Protein AF-A0A914GN93-F1 (afdb_monomer)

Secondary structure (DSSP, 8-state):
-HHHHHHHHHHHHHHHHHHHHHHHTSS-HHHHIIIIIHHHHHHHHHHHHHHHHTT-HHHHHHHHHHHHHHHHHHHHHHHHHHHHHHHHHHH-SEEEEEETTEEEEEEHHHHHTSHHHHHHHHHSEE-TTSEEEE-S-STTHHHHHHHHHHS-----S-HHHHHHHHHHHHHTT-HHHHHHHHHHHHHHH-SEEEEEETTEEEEEEHHHHHHSHHHHHHHHHSEE-TTSPEEE------HHHHHHHHHHS---TT--HHHHHHHHHHHHHTT-HHHHHHT-HHHHHTTSSEEEEEETTEEEEEEHHHHHHSHHHHHHHHHSEE-TTS-EE--S-GGGHHHHHHHHHHS-----S-HHHHHHHHHHHHHHT-HHHHHHH-HHHHHHHH-SEEEEEETTEEEEEEHHHHHHSHHHHHHHHTSEE-TT--EEE-S-STTHHHHHHHHHHS-----S-HHHHHHHHHHHHHTT-HHHHHHHHHHHHHHHHHHHHHHHHH--HHHHHHHHHH-PPEEEEEEE-TT-SS----HHHHHHHHHHHHHHHHHHSTTHHHHHB----------TTT-EEEEEEEB-S--HHHHHHHHHHHHT---THHHHHHHHHS-HHHHHHHTTS-SS-------EEEE-GGGG--

Structure (mmCIF, N/CA/C/O backbone):
data_AF-A0A914GN93-F1
#
_entry.id   AF-A0A914GN93-F1
#
loop_
_atom_site.group_PDB
_atom_site.id
_atom_site.type_symbol
_atom_site.label_atom_id
_atom_site.label_alt_id
_atom_site.label_comp_id
_atom_site.label_asym_id
_atom_site.label_entity_id
_atom_site.label_seq_id
_atom_site.pdbx_PDB_ins_code
_atom_site.Cartn_x
_atom_site.Cartn_y
_atom_site.Cartn_z
_atom_site.occupancy
_atom_site.B_iso_or_equiv
_atom_site.auth_seq_id
_atom_site.auth_comp_id
_atom_site.auth_asym_id
_atom_site.auth_atom_id
_atom_site.pdbx_PDB_model_num
ATOM 1 N N . MET A 1 1 ? -1.431 -13.929 101.458 1.00 34.16 1 MET A N 1
ATOM 2 C CA . MET A 1 1 ? -2.007 -14.983 100.584 1.00 34.16 1 MET A CA 1
ATOM 3 C C . MET A 1 1 ? -2.609 -14.407 99.297 1.00 34.16 1 MET A C 1
ATOM 5 O O . MET A 1 1 ? -2.299 -14.921 98.231 1.00 34.16 1 MET A O 1
ATOM 9 N N . ILE A 1 2 ? -3.352 -13.294 99.366 1.00 33.19 2 ILE A N 1
ATOM 10 C CA . ILE A 1 2 ? -3.997 -12.629 98.211 1.00 33.19 2 ILE A CA 1
ATOM 11 C C . ILE A 1 2 ? -2.990 -12.089 97.167 1.00 33.19 2 ILE A C 1
ATOM 13 O O . ILE A 1 2 ? -3.225 -12.210 95.973 1.00 33.19 2 ILE A O 1
ATOM 17 N N . TRP A 1 3 ? -1.788 -11.661 97.570 1.00 30.83 3 TRP A N 1
ATOM 18 C CA . TRP A 1 3 ? -0.751 -11.186 96.630 1.00 30.83 3 TRP A CA 1
ATOM 19 C C . TRP A 1 3 ? -0.030 -12.302 95.831 1.00 30.83 3 TRP A C 1
ATOM 21 O O . TRP A 1 3 ? 0.598 -12.041 94.810 1.00 30.83 3 TRP A O 1
ATOM 31 N N . LYS A 1 4 ? -0.124 -13.577 96.256 1.00 35.16 4 LYS A N 1
ATOM 32 C CA . LYS A 1 4 ? 0.455 -14.729 95.520 1.00 35.16 4 LYS A CA 1
ATOM 33 C C . LYS A 1 4 ? -0.512 -15.344 94.496 1.00 35.16 4 LYS A C 1
ATOM 35 O O . LYS A 1 4 ? -0.054 -16.058 93.604 1.00 35.16 4 LYS A O 1
ATOM 40 N N . LEU A 1 5 ? -1.814 -15.063 94.600 1.00 38.69 5 LEU A N 1
ATOM 41 C CA . LEU A 1 5 ? -2.821 -15.470 93.610 1.00 38.69 5 LEU A CA 1
ATOM 42 C C . LEU A 1 5 ? -2.742 -14.624 92.329 1.00 38.69 5 LEU A C 1
ATOM 44 O O . LEU A 1 5 ? -3.022 -15.131 91.246 1.00 38.69 5 LEU A O 1
ATOM 48 N N . ASP A 1 6 ? -2.237 -13.396 92.434 1.00 49.78 6 ASP A N 1
ATOM 49 C CA . ASP A 1 6 ? -2.201 -12.412 91.350 1.00 49.78 6 ASP A CA 1
ATOM 50 C C . ASP A 1 6 ? -1.262 -12.817 90.194 1.00 49.78 6 ASP A C 1
ATOM 52 O O . ASP A 1 6 ? -1.652 -12.872 89.032 1.00 49.78 6 ASP A O 1
ATOM 56 N N . LYS A 1 7 ? -0.044 -13.294 90.488 1.00 49.22 7 LYS A N 1
ATOM 57 C CA . LYS A 1 7 ? 0.884 -13.761 89.433 1.00 49.22 7 LYS A CA 1
ATOM 58 C C . LYS A 1 7 ? 0.416 -15.026 88.707 1.00 49.22 7 LYS A C 1
ATOM 60 O O . LYS A 1 7 ? 0.767 -15.212 87.541 1.00 49.22 7 LYS A O 1
ATOM 65 N N . LYS A 1 8 ? -0.335 -15.912 89.375 1.00 47.19 8 LYS A N 1
ATOM 66 C CA . LYS A 1 8 ? -0.899 -17.115 88.738 1.00 47.19 8 LYS A CA 1
ATOM 67 C C . LYS A 1 8 ? -2.142 -16.772 87.921 1.00 47.19 8 LYS A C 1
ATOM 69 O O . LYS A 1 8 ? -2.248 -17.272 86.809 1.00 47.19 8 LYS A O 1
ATOM 74 N N . ALA A 1 9 ? -3.005 -15.883 88.413 1.00 45.75 9 ALA A N 1
ATOM 75 C CA . ALA A 1 9 ? -4.165 -15.387 87.676 1.00 45.75 9 ALA A CA 1
ATOM 76 C C . ALA A 1 9 ? -3.755 -14.577 86.437 1.00 45.75 9 ALA A C 1
ATOM 78 O O . ALA A 1 9 ? -4.304 -14.801 85.367 1.00 45.75 9 ALA A O 1
ATOM 79 N N . VAL A 1 10 ? -2.724 -13.731 86.527 1.00 52.31 10 VAL A N 1
ATOM 80 C CA . VAL A 1 10 ? -2.178 -12.989 85.377 1.00 52.31 10 VAL A CA 1
ATOM 81 C C . VAL A 1 10 ? -1.502 -13.924 84.369 1.00 52.31 10 VAL A C 1
ATOM 83 O O . VAL A 1 10 ? -1.702 -13.773 83.167 1.00 52.31 10 VAL A O 1
ATOM 86 N N . LYS A 1 11 ? -0.746 -14.940 84.819 1.00 58.16 11 LYS A N 1
ATOM 87 C CA . LYS A 1 11 ? -0.189 -15.963 83.912 1.00 58.16 11 LYS A CA 1
ATOM 88 C C . LYS A 1 11 ? -1.273 -16.823 83.265 1.00 58.16 11 LYS A C 1
ATOM 90 O O . LYS A 1 11 ? -1.132 -17.166 82.098 1.00 58.16 11 LYS A O 1
ATOM 95 N N . PHE A 1 12 ? -2.332 -17.157 83.996 1.00 48.50 12 PHE A N 1
ATOM 96 C CA . PHE A 1 12 ? -3.462 -17.924 83.480 1.00 48.50 12 PHE A CA 1
ATOM 97 C C . PHE A 1 12 ? -4.314 -17.090 82.518 1.00 48.50 12 PHE A C 1
ATOM 99 O O . PHE A 1 12 ? -4.663 -17.576 81.454 1.00 48.50 12 PHE A O 1
ATOM 106 N N . GLY A 1 13 ? -4.553 -15.814 82.824 1.00 49.50 13 GLY A N 1
ATOM 107 C CA . GLY A 1 13 ? -5.202 -14.858 81.929 1.00 49.50 13 GLY A CA 1
ATOM 108 C C . GLY A 1 13 ? -4.396 -14.634 80.653 1.00 49.50 13 GLY A C 1
ATOM 109 O O . GLY A 1 13 ? -4.968 -14.662 79.572 1.00 49.50 13 GLY A O 1
ATOM 110 N N . LYS A 1 14 ? -3.064 -14.523 80.755 1.00 51.81 14 LYS A N 1
ATOM 111 C CA . LYS A 1 14 ? -2.166 -14.463 79.594 1.00 51.81 14 LYS A CA 1
ATOM 112 C C . LYS A 1 14 ? -2.167 -15.770 78.796 1.00 51.81 14 LYS A C 1
ATOM 114 O O . LYS A 1 14 ? -2.251 -15.728 77.582 1.00 51.81 14 LYS A O 1
ATOM 119 N N . PHE A 1 15 ? -2.150 -16.927 79.457 1.00 57.12 15 PHE A N 1
ATOM 120 C CA . PHE A 1 15 ? -2.243 -18.233 78.796 1.00 57.12 15 PHE A CA 1
ATOM 121 C C . PHE A 1 15 ? -3.586 -18.429 78.088 1.00 57.12 15 PHE A C 1
ATOM 123 O O . PHE A 1 15 ? -3.610 -18.908 76.958 1.00 57.12 15 PHE A O 1
ATOM 130 N N . ILE A 1 16 ? -4.699 -18.045 78.721 1.00 46.53 16 ILE A N 1
ATOM 131 C CA . ILE A 1 16 ? -6.010 -18.036 78.079 1.00 46.53 16 ILE A CA 1
ATOM 132 C C . ILE A 1 16 ? -5.947 -17.086 76.892 1.00 46.53 16 ILE A C 1
ATOM 134 O O . ILE A 1 16 ? -6.129 -17.563 75.789 1.00 46.53 16 ILE A O 1
ATOM 138 N N . PHE A 1 17 ? -5.578 -15.816 77.065 1.00 49.16 17 PHE A N 1
ATOM 139 C CA . PHE A 1 17 ? -5.497 -14.824 75.987 1.00 49.16 17 PHE A CA 1
ATOM 140 C C . PHE A 1 17 ? -4.606 -15.257 74.805 1.00 49.16 17 PHE A C 1
ATOM 142 O O . PHE A 1 17 ? -5.006 -15.114 73.651 1.00 49.16 17 PHE A O 1
ATOM 149 N N . ASP A 1 18 ? -3.442 -15.856 75.061 1.00 51.88 18 ASP A N 1
ATOM 150 C CA . ASP A 1 18 ? -2.502 -16.308 74.027 1.00 51.88 18 ASP A CA 1
ATOM 151 C C . ASP A 1 18 ? -3.032 -17.538 73.256 1.00 51.88 18 ASP A C 1
ATOM 153 O O . ASP A 1 18 ? -2.808 -17.660 72.051 1.00 51.88 18 ASP A O 1
ATOM 157 N N . ASN A 1 19 ? -3.783 -18.436 73.907 1.00 49.59 19 ASN A N 1
ATOM 158 C CA . ASN A 1 19 ? -4.377 -19.613 73.252 1.00 49.59 19 ASN A CA 1
ATOM 159 C C . ASN A 1 19 ? -5.734 -19.315 72.593 1.00 49.59 19 ASN A C 1
ATOM 161 O O . ASN A 1 19 ? -6.030 -19.807 71.507 1.00 49.59 19 ASN A O 1
ATOM 165 N N . VAL A 1 20 ? -6.532 -18.461 73.226 1.00 46.69 20 VAL A N 1
ATOM 166 C CA . VAL A 1 20 ? -7.809 -17.916 72.750 1.00 46.69 20 VAL A CA 1
ATOM 167 C C . VAL A 1 20 ? -7.559 -17.059 71.511 1.00 46.69 20 VAL A C 1
ATOM 169 O O . VAL A 1 20 ? -8.189 -17.292 70.484 1.00 46.69 20 VAL A O 1
ATOM 172 N N . SER A 1 21 ? -6.570 -16.157 71.528 1.00 45.88 21 SER A N 1
ATOM 173 C CA . SER A 1 21 ? -6.224 -15.358 70.344 1.00 45.88 21 SER A CA 1
ATOM 174 C C . SER A 1 21 ? -5.766 -16.223 69.166 1.00 45.88 21 SER A C 1
ATOM 176 O O . SER A 1 21 ? -6.197 -15.968 68.046 1.00 45.88 21 SER A O 1
ATOM 178 N N . LYS A 1 22 ? -4.994 -17.300 69.396 1.00 48.38 22 LYS A N 1
ATOM 179 C CA . LYS A 1 22 ? -4.626 -18.283 68.354 1.00 48.38 22 LYS A CA 1
ATOM 180 C C . LYS A 1 22 ? -5.836 -18.979 67.725 1.00 48.38 22 LYS A C 1
ATOM 182 O O . LYS A 1 22 ? -5.843 -19.204 66.514 1.00 48.38 22 LYS A O 1
ATOM 187 N N . PHE A 1 23 ? -6.852 -19.293 68.525 1.00 45.62 23 PHE A N 1
ATOM 188 C CA . PHE A 1 23 ? -8.087 -19.924 68.058 1.00 45.62 23 PHE A CA 1
ATOM 189 C C . PHE A 1 23 ? -8.957 -18.957 67.232 1.00 45.62 23 PHE A C 1
ATOM 191 O O . PHE A 1 23 ? -9.608 -19.367 66.274 1.00 45.62 23 PHE A O 1
ATOM 198 N N . PHE A 1 24 ? -8.917 -17.656 67.540 1.00 46.75 24 PHE A N 1
ATOM 199 C CA . PHE A 1 24 ? -9.788 -16.650 66.925 1.00 46.75 24 PHE A CA 1
ATOM 200 C C . PHE A 1 24 ? -9.394 -16.166 65.526 1.00 46.75 24 PHE A C 1
ATOM 202 O O . PHE A 1 24 ? -10.224 -15.556 64.856 1.00 46.75 24 PHE A O 1
ATOM 209 N N . TRP A 1 25 ? -8.186 -16.468 65.047 1.00 48.25 25 TRP A N 1
ATOM 210 C CA . TRP A 1 25 ? -7.736 -16.029 63.717 1.00 48.25 25 TRP A CA 1
ATOM 211 C C . TRP A 1 25 ? -8.401 -16.752 62.531 1.00 48.25 25 TRP A C 1
ATOM 213 O O . TRP A 1 25 ? -8.377 -16.213 61.430 1.00 48.25 25 TRP A O 1
ATOM 223 N N . ASP A 1 26 ? -9.014 -17.924 62.738 1.00 42.44 26 ASP A N 1
ATOM 224 C CA . ASP A 1 26 ? -9.658 -18.710 61.661 1.00 42.44 26 ASP A CA 1
ATOM 225 C C . ASP A 1 26 ? -11.188 -18.624 61.647 1.00 42.44 26 ASP A C 1
ATOM 227 O O . ASP A 1 26 ? -11.839 -19.101 60.716 1.00 42.44 26 ASP A O 1
ATOM 231 N N . VAL A 1 27 ? -11.788 -18.048 62.685 1.00 49.44 27 VAL A N 1
ATOM 232 C CA . VAL A 1 27 ? -13.239 -18.049 62.848 1.00 49.44 27 VAL A CA 1
ATOM 233 C C . VAL A 1 27 ? -13.797 -16.737 62.283 1.00 49.44 27 VAL A C 1
ATOM 235 O O . VAL A 1 27 ? -13.307 -15.666 62.653 1.00 49.44 27 VAL A O 1
ATOM 238 N N . PRO A 1 28 ? -14.822 -16.762 61.404 1.00 51.69 28 PRO A N 1
ATOM 239 C CA . PRO A 1 28 ? -15.423 -15.544 60.864 1.00 51.69 28 PRO A CA 1
ATOM 240 C C . PRO A 1 28 ? -15.784 -14.574 61.994 1.00 51.69 28 PRO A C 1
ATOM 242 O O . PRO A 1 28 ? -16.415 -14.985 62.968 1.00 51.69 28 PRO A O 1
ATOM 245 N N . ARG A 1 29 ? -15.410 -13.290 61.870 1.00 55.53 29 ARG A N 1
ATOM 246 C CA . ARG A 1 29 ? -15.583 -12.262 62.925 1.00 55.53 29 ARG A CA 1
ATOM 247 C C . ARG A 1 29 ? -16.992 -12.268 63.539 1.00 55.53 29 ARG A C 1
ATOM 249 O O . ARG A 1 29 ? -17.137 -12.158 64.751 1.00 55.53 29 ARG A O 1
ATOM 256 N N . ASN A 1 30 ? -18.021 -12.479 62.717 1.00 48.28 30 ASN A N 1
ATOM 257 C CA . ASN A 1 30 ? -19.414 -12.551 63.165 1.00 48.28 30 ASN A CA 1
ATOM 258 C C . ASN A 1 30 ? -19.703 -13.791 64.023 1.00 48.28 30 ASN A C 1
ATOM 260 O O . ASN A 1 30 ? -20.471 -13.704 64.970 1.00 48.28 30 ASN A O 1
ATOM 264 N N . LEU A 1 31 ? -19.059 -14.924 63.739 1.00 51.09 31 LEU A N 1
ATOM 265 C CA . LEU A 1 31 ? -19.234 -16.177 64.470 1.00 51.09 31 LEU A CA 1
ATOM 266 C C . LEU A 1 31 ? -18.521 -16.138 65.831 1.00 51.09 31 LEU A C 1
ATOM 268 O O . LEU A 1 31 ? -19.049 -16.634 66.816 1.00 51.09 31 LEU A O 1
ATOM 272 N N . VAL A 1 32 ? -17.365 -15.473 65.916 1.00 61.03 32 VAL A N 1
ATOM 273 C CA . VAL A 1 32 ? -16.672 -15.192 67.188 1.00 61.03 32 VAL A CA 1
ATOM 274 C C . VAL A 1 32 ? -17.541 -14.351 68.120 1.00 61.03 32 VAL A C 1
ATOM 276 O O . VAL A 1 32 ? -17.731 -14.695 69.289 1.00 61.03 32 VAL A O 1
ATOM 279 N N . LEU A 1 33 ? -18.103 -13.266 67.584 1.00 56.25 33 LEU A N 1
ATOM 280 C CA . LEU A 1 33 ? -19.002 -12.385 68.324 1.00 56.25 33 LEU A CA 1
ATOM 281 C C . LEU A 1 33 ? -20.285 -13.123 68.736 1.00 56.25 33 LEU A C 1
ATOM 283 O O . LEU A 1 33 ? -20.756 -12.960 69.858 1.00 56.25 33 LEU A O 1
ATOM 287 N N . PHE A 1 34 ? -20.823 -13.976 67.865 1.00 54.38 34 PHE A N 1
ATOM 288 C CA . PHE A 1 34 ? -22.053 -14.715 68.138 1.00 54.38 34 PHE A CA 1
ATOM 289 C C . PHE A 1 34 ? -21.867 -15.882 69.125 1.00 54.38 34 PHE A C 1
ATOM 291 O O . PHE A 1 34 ? -22.750 -16.145 69.931 1.00 54.38 34 PHE A O 1
ATOM 298 N N . ILE A 1 35 ? -20.725 -16.578 69.101 1.00 61.62 35 ILE A N 1
ATOM 299 C CA . ILE A 1 35 ? -20.489 -17.757 69.953 1.00 61.62 35 ILE A CA 1
ATOM 300 C C . ILE A 1 35 ? -19.960 -17.374 71.334 1.00 61.62 35 ILE A C 1
ATOM 302 O O . ILE A 1 35 ? -20.310 -18.024 72.311 1.00 61.62 35 ILE A O 1
ATOM 306 N N . PHE A 1 36 ? -19.118 -16.347 71.448 1.00 64.38 36 PHE A N 1
ATOM 307 C CA . PHE A 1 36 ? -18.458 -16.046 72.725 1.00 64.38 36 PHE A CA 1
ATOM 308 C C . PHE A 1 36 ? -18.986 -14.784 73.391 1.00 64.38 36 PHE A C 1
ATOM 310 O O . PHE A 1 36 ? -19.123 -14.746 74.611 1.00 64.38 36 PHE A O 1
ATOM 317 N N . VAL A 1 37 ? -19.313 -13.754 72.609 1.00 65.00 37 VAL A N 1
ATOM 318 C CA . VAL A 1 37 ? -19.752 -12.473 73.172 1.00 65.00 37 VAL A CA 1
ATOM 319 C C . VAL A 1 37 ? -21.252 -12.478 73.436 1.00 65.00 37 VAL A C 1
ATOM 321 O O . VAL A 1 37 ? -21.679 -12.044 74.501 1.00 65.00 37 VAL A O 1
ATOM 324 N N . TRP A 1 38 ? -22.049 -13.014 72.514 1.00 65.50 38 TRP A N 1
ATOM 325 C CA . TRP A 1 38 ? -23.507 -13.071 72.644 1.00 65.50 38 TRP A CA 1
ATOM 326 C C . TRP A 1 38 ? -23.994 -13.870 73.859 1.00 65.50 38 TRP A C 1
ATOM 328 O O . TRP A 1 38 ? -24.881 -13.369 74.543 1.00 65.50 38 TRP A O 1
ATOM 338 N N . PRO A 1 39 ? -23.415 -15.032 74.220 1.00 74.69 39 PRO A N 1
ATOM 339 C CA . PRO A 1 39 ? -23.804 -15.727 75.445 1.00 74.69 39 PRO A CA 1
ATOM 340 C C . PRO A 1 39 ? -23.441 -14.952 76.708 1.00 74.69 39 PRO A C 1
ATOM 342 O O . PRO A 1 39 ? -24.226 -14.942 77.645 1.00 74.69 39 PRO A O 1
ATOM 345 N N . LEU A 1 40 ? -22.307 -14.245 76.732 1.00 70.69 40 LEU A N 1
ATOM 346 C CA . LEU A 1 40 ? -21.957 -13.366 77.855 1.00 70.69 40 LEU A CA 1
ATOM 347 C C . LEU A 1 40 ? -22.911 -12.167 77.947 1.00 70.69 40 LEU A C 1
ATOM 349 O O . LEU A 1 40 ? -23.321 -11.797 79.044 1.00 70.69 40 LEU A O 1
ATOM 353 N N . PHE A 1 41 ? -23.315 -11.609 76.803 1.00 67.69 41 PHE A N 1
ATOM 354 C CA . PHE A 1 41 ? -24.331 -10.560 76.706 1.00 67.69 41 PHE A CA 1
ATOM 355 C C . PHE A 1 41 ? -25.696 -11.049 77.200 1.00 67.69 41 PHE A C 1
ATOM 357 O O . PHE A 1 41 ? -26.357 -10.361 77.971 1.00 67.69 41 PHE A O 1
ATOM 364 N N . LEU A 1 42 ? -26.094 -12.255 76.789 1.00 73.06 42 LEU A N 1
ATOM 365 C CA . LEU A 1 42 ? -27.346 -12.895 77.173 1.00 73.06 42 LEU A CA 1
ATOM 366 C C . LEU A 1 42 ? -27.352 -13.239 78.663 1.00 73.06 42 LEU A C 1
ATOM 368 O O . LEU A 1 42 ? -28.333 -12.958 79.334 1.00 73.06 42 LEU A O 1
ATOM 372 N N . ILE A 1 43 ? -26.256 -13.781 79.200 1.00 74.88 43 ILE A N 1
ATOM 373 C CA . ILE A 1 43 ? -26.106 -14.059 80.634 1.00 74.88 43 ILE A CA 1
ATOM 374 C C . ILE A 1 43 ? -26.180 -12.754 81.431 1.00 74.88 43 ILE A C 1
ATOM 376 O O . ILE A 1 43 ? -26.956 -12.678 82.377 1.00 74.88 43 ILE A O 1
ATOM 380 N N . ALA A 1 44 ? -25.450 -11.708 81.028 1.00 69.62 44 ALA A N 1
ATOM 381 C CA . ALA A 1 44 ? -25.505 -10.404 81.690 1.00 69.62 44 ALA A CA 1
ATOM 382 C C . ALA A 1 44 ? -26.915 -9.788 81.633 1.00 69.62 44 ALA A C 1
ATOM 384 O O . ALA A 1 44 ? -27.400 -9.266 82.635 1.00 69.62 44 ALA A O 1
ATOM 385 N N . PHE A 1 45 ? -27.598 -9.896 80.490 1.00 72.50 45 PHE A N 1
ATOM 386 C CA . PHE A 1 45 ? -28.970 -9.425 80.311 1.00 72.50 45 PHE A CA 1
ATOM 387 C C . PHE A 1 45 ? -29.971 -10.211 81.170 1.00 72.50 45 PHE A C 1
ATOM 389 O O . PHE A 1 45 ? -30.792 -9.609 81.855 1.00 72.50 45 PHE A O 1
ATOM 396 N N . LEU A 1 46 ? -29.875 -11.544 81.200 1.00 74.44 46 LEU A N 1
ATOM 397 C CA . LEU A 1 46 ? -30.719 -12.406 82.032 1.00 74.44 46 LEU A CA 1
ATOM 398 C C . LEU A 1 46 ? -30.486 -12.155 83.528 1.00 74.44 46 LEU A C 1
ATOM 400 O O . LEU A 1 46 ? -31.446 -12.122 84.295 1.00 74.44 46 LEU A O 1
ATOM 404 N N . GLN A 1 47 ? -29.240 -11.908 83.942 1.00 71.12 47 GLN A N 1
ATOM 405 C CA . GLN A 1 47 ? -28.896 -11.527 85.315 1.00 71.12 47 GLN A CA 1
ATOM 406 C C . GLN A 1 47 ? -29.532 -10.180 85.697 1.00 71.12 47 GLN A C 1
ATOM 408 O O . GLN A 1 47 ? -30.077 -10.027 86.790 1.00 71.12 47 GLN A O 1
ATOM 413 N N . LEU A 1 48 ? -29.499 -9.209 84.780 1.00 69.00 48 LEU A N 1
ATOM 414 C CA . LEU A 1 48 ? -30.098 -7.884 84.947 1.00 69.00 48 LEU A CA 1
ATOM 415 C C . LEU A 1 48 ? -31.627 -7.977 85.069 1.00 69.00 48 LEU A C 1
ATOM 417 O O . LEU A 1 48 ? -32.213 -7.355 85.955 1.00 69.00 48 LEU A O 1
ATOM 421 N N . LEU A 1 49 ? -32.252 -8.820 84.243 1.00 70.00 49 LEU A N 1
ATOM 422 C CA . LEU A 1 49 ? -33.692 -9.083 84.244 1.00 70.00 49 LEU A CA 1
ATOM 423 C C . LEU A 1 49 ? -34.143 -9.795 85.532 1.00 70.00 49 LEU A C 1
ATOM 425 O O . LEU A 1 49 ? -35.130 -9.399 86.147 1.00 70.00 49 LEU A O 1
ATOM 429 N N . TYR A 1 50 ? -33.375 -10.786 85.995 1.00 76.56 50 TYR A N 1
ATOM 430 C CA . TYR A 1 50 ? -33.612 -11.492 87.259 1.00 76.56 50 TYR A CA 1
ATOM 431 C C . TYR A 1 50 ? -33.536 -10.557 88.476 1.00 76.56 50 TYR A C 1
ATOM 433 O O . TYR A 1 50 ? -34.390 -10.600 89.363 1.00 76.56 50 TYR A O 1
ATOM 441 N N . ASN A 1 51 ? -32.533 -9.676 88.516 1.00 67.94 51 ASN A N 1
ATOM 442 C CA . ASN A 1 51 ? -32.362 -8.725 89.615 1.00 67.94 51 ASN A CA 1
ATOM 443 C C . ASN A 1 51 ? -33.439 -7.630 89.625 1.00 67.94 51 ASN A C 1
ATOM 445 O O . ASN A 1 51 ? -33.849 -7.199 90.703 1.00 67.94 51 ASN A O 1
ATOM 449 N N . PHE A 1 52 ? -33.910 -7.213 88.445 1.00 70.50 52 PHE A N 1
ATOM 450 C CA . PHE A 1 52 ? -35.018 -6.269 88.298 1.00 70.50 52 PHE A CA 1
ATOM 451 C C . PHE A 1 52 ? -36.334 -6.850 88.829 1.00 70.50 52 PHE A C 1
ATOM 453 O O . PHE A 1 52 ? -37.017 -6.202 89.617 1.00 70.50 52 PHE A O 1
ATOM 460 N N . ILE A 1 53 ? -36.654 -8.098 88.463 1.00 74.75 53 ILE A N 1
ATOM 461 C CA . ILE A 1 53 ? -37.876 -8.786 88.913 1.00 74.75 53 ILE A CA 1
ATOM 462 C C . ILE A 1 53 ? -37.898 -8.955 90.441 1.00 74.75 53 ILE A C 1
ATOM 464 O O . ILE A 1 53 ? -38.948 -8.806 91.059 1.00 74.75 53 ILE A O 1
ATOM 468 N N . ASN A 1 54 ? -36.747 -9.211 91.067 1.00 77.62 54 ASN A N 1
ATOM 469 C CA . ASN A 1 54 ? -36.651 -9.457 92.510 1.00 77.62 54 ASN A CA 1
ATOM 470 C C . ASN A 1 54 ? -36.505 -8.185 93.376 1.00 77.62 54 ASN A C 1
ATOM 472 O O . ASN A 1 54 ? -36.244 -8.295 94.572 1.00 77.62 54 ASN A O 1
ATOM 476 N N . GLY A 1 55 ? -36.645 -6.979 92.807 1.00 71.19 55 GLY A N 1
ATOM 477 C CA . GLY A 1 55 ? -36.677 -5.717 93.568 1.00 71.19 55 GLY A CA 1
ATOM 478 C C . GLY A 1 55 ? -35.359 -5.315 94.248 1.00 71.19 55 GLY A C 1
ATOM 479 O O . GLY A 1 55 ? -35.343 -4.449 95.124 1.00 71.19 55 GLY A O 1
ATOM 480 N N . ASN A 1 56 ? -34.234 -5.924 93.861 1.00 66.81 56 ASN A N 1
ATOM 481 C CA . ASN A 1 56 ? -32.935 -5.684 94.487 1.00 66.81 56 ASN A CA 1
ATOM 482 C C . ASN A 1 56 ? -32.227 -4.480 93.838 1.00 66.81 56 ASN A C 1
ATOM 484 O O . ASN A 1 56 ? -31.360 -4.625 92.971 1.00 66.81 56 ASN A O 1
ATOM 488 N N . ASN A 1 57 ? -32.582 -3.271 94.283 1.00 62.97 57 ASN A N 1
ATOM 489 C CA . ASN A 1 57 ? -32.119 -2.004 93.694 1.00 62.97 57 ASN A CA 1
ATOM 490 C C . ASN A 1 57 ? -30.585 -1.854 93.627 1.00 62.97 57 ASN A C 1
ATOM 492 O O . ASN A 1 57 ? -30.066 -1.300 92.661 1.00 62.97 57 ASN A O 1
ATOM 496 N N . PHE A 1 58 ? -29.835 -2.388 94.599 1.00 59.62 58 PHE A N 1
ATOM 497 C CA . PHE A 1 58 ? -28.364 -2.326 94.586 1.00 59.62 58 PHE A CA 1
ATOM 498 C C . PHE A 1 58 ? -27.742 -3.207 93.485 1.00 59.62 58 PHE A C 1
ATOM 500 O O . PHE A 1 58 ? -26.691 -2.889 92.931 1.00 59.62 58 PHE A O 1
ATOM 507 N N . SER A 1 59 ? -28.411 -4.307 93.130 1.00 62.31 59 SER A N 1
ATOM 508 C CA . SER A 1 59 ? -27.930 -5.266 92.131 1.00 62.31 59 SER A CA 1
ATOM 509 C C . SER A 1 59 ? -28.244 -4.825 90.696 1.00 62.31 59 SER A C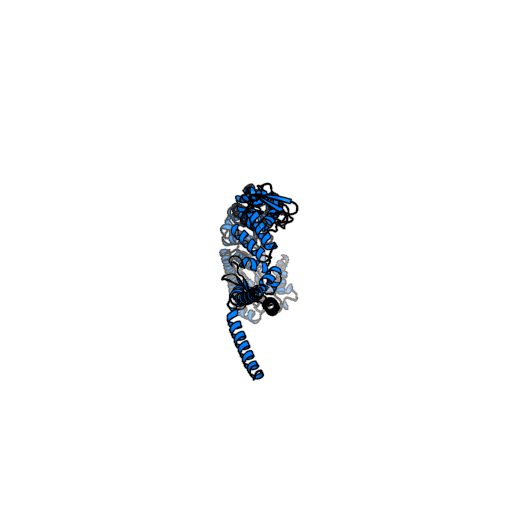 1
ATOM 511 O O . SER A 1 59 ? -27.486 -5.123 89.772 1.00 62.31 59 SER A O 1
ATOM 513 N N . PHE A 1 60 ? -29.316 -4.051 90.507 1.00 66.69 60 PHE A N 1
ATOM 514 C CA . PHE A 1 60 ? -29.713 -3.524 89.201 1.00 66.69 60 PHE A CA 1
ATOM 515 C C . PHE A 1 60 ? -28.709 -2.498 88.649 1.00 66.69 60 PHE A C 1
ATOM 517 O O . PHE A 1 60 ? -28.267 -2.616 87.507 1.00 66.69 60 PHE A O 1
ATOM 524 N N . THR A 1 61 ? -28.261 -1.547 89.476 1.00 70.56 61 THR A N 1
ATOM 525 C CA . THR A 1 61 ? -27.250 -0.551 89.076 1.00 70.56 61 THR A CA 1
ATOM 526 C C . THR A 1 61 ? -25.920 -1.209 88.703 1.00 70.56 61 THR A C 1
ATOM 528 O O . THR A 1 61 ? -25.302 -0.839 87.705 1.00 70.56 61 THR A O 1
ATOM 531 N N . LEU A 1 62 ? -25.496 -2.233 89.454 1.00 73.56 62 LEU A N 1
ATOM 532 C CA . LEU A 1 62 ? -24.274 -2.983 89.156 1.00 73.56 62 LEU A CA 1
ATOM 533 C C . LEU A 1 62 ? -24.377 -3.730 87.817 1.00 73.56 62 LEU A C 1
ATOM 535 O O . LEU A 1 62 ? -23.420 -3.732 87.042 1.00 73.56 62 LEU A O 1
ATOM 539 N N . ALA A 1 63 ? -25.540 -4.311 87.519 1.00 70.31 63 ALA A N 1
ATOM 540 C CA . ALA A 1 63 ? -25.784 -5.001 86.259 1.00 70.31 63 ALA A CA 1
ATOM 541 C C . ALA A 1 63 ? -25.777 -4.032 85.058 1.00 70.31 63 ALA A C 1
ATOM 543 O O . ALA A 1 63 ? -25.168 -4.341 84.033 1.00 70.31 63 ALA A O 1
ATOM 544 N N . ILE A 1 64 ? -26.364 -2.834 85.186 1.00 73.81 64 ILE A N 1
ATOM 545 C CA . ILE A 1 64 ? -26.284 -1.792 84.145 1.00 73.81 64 ILE A CA 1
ATOM 546 C C . ILE A 1 64 ? -24.827 -1.380 83.906 1.00 73.81 64 ILE A C 1
ATOM 548 O O . ILE A 1 64 ? -24.390 -1.317 82.757 1.00 73.81 64 ILE A O 1
ATOM 552 N N . CYS A 1 65 ? -24.049 -1.152 84.968 1.00 74.38 65 CYS A N 1
ATOM 553 C CA . CYS A 1 65 ? -22.630 -0.812 84.844 1.00 74.38 65 CYS A CA 1
ATOM 554 C C . CYS A 1 65 ? -21.830 -1.910 84.123 1.00 74.38 65 CYS A C 1
ATOM 556 O O . CYS A 1 65 ? -21.003 -1.602 83.266 1.00 74.38 65 CYS A O 1
ATOM 558 N N . GLN A 1 66 ? -22.095 -3.186 84.421 1.00 75.81 66 GLN A N 1
ATOM 559 C CA . GLN A 1 66 ? -21.469 -4.318 83.729 1.00 75.81 66 GLN A CA 1
ATOM 560 C C . GLN A 1 66 ? -21.858 -4.377 82.247 1.00 75.81 66 GLN A C 1
ATOM 562 O O . GLN A 1 66 ? -20.999 -4.617 81.401 1.00 75.81 66 GLN A O 1
ATOM 567 N N . PHE A 1 67 ? -23.123 -4.111 81.920 1.00 75.38 67 PHE A N 1
ATOM 568 C CA . PHE A 1 67 ? -23.615 -4.094 80.544 1.00 75.38 67 PHE A CA 1
ATOM 569 C C . PHE A 1 67 ? -22.999 -2.957 79.717 1.00 75.38 67 PHE A C 1
ATOM 571 O O . PHE A 1 67 ? -22.505 -3.185 78.612 1.00 75.38 67 PHE A O 1
ATOM 578 N N . VAL A 1 68 ? -22.948 -1.743 80.274 1.00 76.81 68 VAL A N 1
ATOM 579 C CA . VAL A 1 68 ? -22.292 -0.588 79.639 1.00 76.81 68 VAL A CA 1
ATOM 580 C C . VAL A 1 68 ? -20.799 -0.855 79.444 1.00 76.81 68 VAL A C 1
ATOM 582 O O . VAL A 1 68 ? -20.275 -0.599 78.361 1.00 76.81 68 VAL A O 1
ATOM 585 N N . LEU A 1 69 ? -20.117 -1.436 80.438 1.00 78.38 69 LEU A N 1
ATOM 586 C CA . LEU A 1 69 ? -18.712 -1.833 80.310 1.00 78.38 69 LEU A CA 1
ATOM 587 C C . LEU A 1 69 ? -18.515 -2.844 79.170 1.00 78.38 69 LEU A C 1
ATOM 589 O O . LEU A 1 69 ? -17.557 -2.726 78.409 1.00 78.38 69 LEU A O 1
ATOM 593 N N . LEU A 1 70 ? -19.433 -3.800 79.008 1.00 77.31 70 LEU A N 1
ATOM 594 C CA . LEU A 1 70 ? -19.371 -4.787 77.930 1.00 77.31 70 LEU A CA 1
ATOM 595 C C . LEU A 1 70 ? -19.555 -4.146 76.546 1.00 77.31 70 LEU A C 1
ATOM 597 O O . LEU A 1 70 ? -18.828 -4.496 75.618 1.00 77.31 70 LEU A O 1
ATOM 601 N N . ILE A 1 71 ? -20.461 -3.169 76.411 1.00 76.19 71 ILE A N 1
ATOM 602 C CA . ILE A 1 71 ? -20.615 -2.369 75.184 1.00 76.19 71 ILE A CA 1
ATOM 603 C C . ILE A 1 71 ? -19.331 -1.592 74.887 1.00 76.19 71 ILE A C 1
ATOM 605 O O . ILE A 1 71 ? -18.848 -1.612 73.755 1.00 76.19 71 ILE A O 1
ATOM 609 N N . VAL A 1 72 ? -18.745 -0.928 75.885 1.00 75.38 72 VAL A N 1
ATOM 610 C CA . VAL A 1 72 ? -17.504 -0.159 75.708 1.00 75.38 72 VAL A CA 1
ATOM 611 C C . VAL A 1 72 ? -16.358 -1.074 75.276 1.00 75.38 72 VAL A C 1
ATOM 613 O O . VAL A 1 72 ? -15.691 -0.774 74.287 1.00 75.38 72 VAL A O 1
ATOM 616 N N . LEU A 1 73 ? -16.178 -2.221 75.938 1.00 76.31 73 LEU A N 1
ATOM 617 C CA . LEU A 1 73 ? -15.167 -3.218 75.575 1.00 76.31 73 LEU A CA 1
ATOM 618 C C . LEU A 1 73 ? -15.393 -3.776 74.165 1.00 76.31 73 LEU A C 1
ATOM 620 O O . LEU A 1 73 ? -14.439 -3.938 73.409 1.00 76.31 73 LEU A O 1
ATOM 624 N N . PHE A 1 74 ? -16.645 -4.013 73.770 1.00 71.56 74 PHE A N 1
ATOM 625 C CA . PHE A 1 74 ? -16.985 -4.453 72.417 1.00 71.56 74 PHE A CA 1
ATOM 626 C C . PHE A 1 74 ? -16.636 -3.402 71.361 1.00 71.56 74 PHE A C 1
ATOM 628 O O . PHE A 1 74 ? -16.050 -3.713 70.321 1.00 71.56 74 PHE A O 1
ATOM 635 N N . THR A 1 75 ? -16.973 -2.144 71.640 1.00 71.00 75 THR A N 1
ATOM 636 C CA . THR A 1 75 ? -16.698 -1.021 70.740 1.00 71.00 75 THR A CA 1
ATOM 637 C C . THR A 1 75 ? -15.190 -0.800 70.611 1.00 71.00 75 THR A C 1
ATOM 639 O O . THR A 1 75 ? -14.691 -0.638 69.499 1.00 71.00 75 THR A O 1
ATOM 642 N N . GLN A 1 76 ? -14.447 -0.897 71.720 1.00 71.31 76 GLN A N 1
ATOM 643 C CA . GLN A 1 76 ? -12.983 -0.854 71.730 1.00 71.31 76 GLN A CA 1
ATOM 644 C C . GLN A 1 76 ? -12.366 -2.022 70.959 1.00 71.31 76 GLN A C 1
ATOM 646 O O . GLN A 1 76 ? -11.465 -1.802 70.157 1.00 71.31 76 GLN A O 1
ATOM 651 N N . PHE A 1 77 ? -12.868 -3.246 71.130 1.00 72.12 77 PHE A N 1
ATOM 652 C CA . PHE A 1 77 ? -12.355 -4.418 70.421 1.00 72.12 77 PHE A CA 1
ATOM 653 C C . PHE A 1 77 ? -12.578 -4.313 68.905 1.00 72.12 77 PHE A C 1
ATOM 655 O O . PHE A 1 77 ? -11.664 -4.566 68.118 1.00 72.12 77 PHE A O 1
ATOM 662 N N . LYS A 1 78 ? -13.767 -3.859 68.481 1.00 68.50 78 LYS A N 1
ATOM 663 C CA . LYS A 1 78 ? -14.064 -3.565 67.071 1.00 68.50 78 LYS A CA 1
ATOM 664 C C . LYS A 1 78 ? -13.127 -2.486 66.520 1.00 68.50 78 LYS A C 1
ATOM 666 O O . LYS A 1 78 ? -12.582 -2.656 65.432 1.00 68.50 78 LYS A O 1
ATOM 671 N N . TYR A 1 79 ? -12.912 -1.411 67.278 1.00 67.62 79 TYR A N 1
ATOM 672 C CA . TYR A 1 79 ? -12.008 -0.324 66.902 1.00 67.62 79 TYR A CA 1
ATOM 673 C C . TYR A 1 79 ? -10.557 -0.808 66.755 1.00 67.62 79 TYR A C 1
ATOM 675 O O . TYR A 1 79 ? -9.898 -0.504 65.765 1.00 67.62 79 TYR A O 1
ATOM 683 N N . GLN A 1 80 ? -10.078 -1.634 67.687 1.00 66.88 80 GLN A N 1
ATOM 684 C CA . GLN A 1 80 ? -8.717 -2.171 67.682 1.00 66.88 80 GLN A CA 1
ATOM 685 C C . GLN A 1 80 ? -8.473 -3.124 66.497 1.00 66.88 80 GLN A C 1
ATOM 687 O O . GLN A 1 80 ? -7.415 -3.089 65.874 1.00 66.88 80 GLN A O 1
ATOM 692 N N . LEU A 1 81 ? -9.475 -3.924 66.116 1.00 64.50 81 LEU A N 1
ATOM 693 C CA . LEU A 1 81 ? -9.429 -4.783 64.925 1.00 64.50 81 LEU A CA 1
ATOM 694 C C . LEU A 1 81 ? -9.369 -3.994 63.607 1.00 64.50 81 LEU A C 1
ATOM 696 O O . LEU A 1 81 ? -8.610 -4.361 62.705 1.00 64.50 81 LEU A O 1
ATOM 700 N N . ILE A 1 82 ? -10.157 -2.921 63.490 1.00 63.62 82 ILE A N 1
ATOM 701 C CA . ILE A 1 82 ? -10.135 -2.031 62.318 1.00 63.62 82 ILE A CA 1
ATOM 702 C C . ILE A 1 82 ? -8.785 -1.306 62.246 1.00 63.62 82 ILE A C 1
ATOM 704 O O . ILE A 1 82 ? -8.141 -1.319 61.200 1.00 63.62 82 ILE A O 1
ATOM 708 N N . SER A 1 83 ? -8.300 -0.789 63.379 1.00 66.56 83 SER A N 1
ATOM 709 C CA . SER A 1 83 ? -7.002 -0.116 63.490 1.00 66.56 83 SER A CA 1
ATOM 710 C C . SER A 1 83 ? -5.834 -1.017 63.066 1.00 66.56 83 SER A C 1
ATOM 712 O O . SER A 1 83 ? -4.974 -0.580 62.303 1.00 66.56 83 SER A O 1
ATOM 714 N N . ASN A 1 84 ? -5.842 -2.298 63.450 1.00 71.38 84 ASN A N 1
ATOM 715 C CA . ASN A 1 84 ? -4.811 -3.256 63.034 1.00 71.38 84 ASN A CA 1
ATOM 716 C C . ASN A 1 84 ? -4.842 -3.538 61.520 1.00 71.38 84 ASN A C 1
ATOM 718 O O . ASN A 1 84 ? -3.793 -3.666 60.887 1.00 71.38 84 ASN A O 1
ATOM 722 N N . THR A 1 85 ? -6.039 -3.617 60.930 1.00 74.75 85 THR A N 1
ATOM 723 C CA . THR A 1 85 ? -6.224 -3.836 59.483 1.00 74.75 85 THR A CA 1
ATOM 724 C C . THR A 1 85 ? -5.734 -2.619 58.695 1.00 74.75 85 THR A C 1
ATOM 726 O O . THR A 1 85 ? -4.996 -2.747 57.719 1.00 74.75 85 THR A O 1
ATOM 729 N N . GLU A 1 86 ? -6.077 -1.419 59.157 1.00 77.00 86 GLU A N 1
ATOM 730 C CA . GLU A 1 86 ? -5.646 -0.159 58.561 1.00 77.00 86 GLU A CA 1
ATOM 731 C C . GLU A 1 86 ? -4.132 0.056 58.674 1.00 77.00 86 GLU A C 1
ATOM 733 O O . GLU A 1 86 ? -3.491 0.440 57.691 1.00 77.00 86 GLU A O 1
ATOM 738 N N . GLN A 1 87 ? -3.538 -0.243 59.831 1.00 79.25 87 GLN A N 1
ATOM 739 C CA . GLN A 1 87 ? -2.092 -0.169 60.036 1.00 79.25 87 GLN A CA 1
ATOM 740 C C . GLN A 1 87 ? -1.349 -1.154 59.122 1.00 79.25 87 GLN A C 1
ATOM 742 O O . GLN A 1 87 ? -0.336 -0.792 58.521 1.00 79.25 87 GLN A O 1
ATOM 747 N N . TYR A 1 88 ? -1.874 -2.372 58.958 1.00 84.12 88 TYR A N 1
ATOM 748 C CA . TYR A 1 88 ? -1.330 -3.353 58.021 1.00 84.12 88 TYR A CA 1
ATOM 749 C C . TYR A 1 88 ? -1.384 -2.839 56.574 1.00 84.12 88 TYR A C 1
ATOM 751 O O . TYR A 1 88 ? -0.348 -2.717 55.919 1.00 84.12 88 TYR A O 1
ATOM 759 N N . LEU A 1 89 ? -2.570 -2.452 56.090 1.00 86.81 89 LEU A N 1
ATOM 760 C CA . LEU A 1 89 ? -2.770 -1.984 54.710 1.00 86.81 89 LEU A CA 1
ATOM 761 C C . LEU A 1 89 ? -2.019 -0.683 54.391 1.00 86.81 89 LEU A C 1
ATOM 763 O O . LEU A 1 89 ? -1.686 -0.411 53.234 1.00 86.81 89 LEU A O 1
ATOM 767 N N . SER A 1 90 ? -1.727 0.130 55.406 1.00 83.69 90 SER A N 1
ATOM 768 C CA . SER A 1 90 ? -0.948 1.356 55.241 1.00 83.69 90 SER A CA 1
ATOM 769 C C . SER A 1 90 ? 0.528 1.075 54.950 1.00 83.69 90 SER A C 1
ATOM 771 O O . SER A 1 90 ? 1.111 1.804 54.145 1.00 83.69 90 SER A O 1
ATOM 773 N N . ASN A 1 91 ? 1.084 -0.006 55.509 1.00 87.25 91 ASN A N 1
ATOM 774 C CA . ASN A 1 91 ? 2.517 -0.320 55.483 1.00 87.25 91 ASN A CA 1
ATOM 775 C C . ASN A 1 91 ? 2.935 -1.328 54.398 1.00 87.25 91 ASN A C 1
ATOM 777 O O . ASN A 1 91 ? 4.125 -1.464 54.108 1.00 87.25 91 ASN A O 1
ATOM 781 N N . VAL A 1 92 ? 1.989 -2.040 53.784 1.00 91.56 92 VAL A N 1
ATOM 782 C CA . VAL A 1 92 ? 2.295 -3.025 52.735 1.00 91.56 92 VAL A CA 1
ATOM 783 C C . VAL A 1 92 ? 2.450 -2.380 51.356 1.00 91.56 92 VAL A C 1
ATOM 785 O O . VAL A 1 92 ? 1.721 -1.462 50.982 1.00 91.56 92 VAL A O 1
ATOM 788 N N . LYS A 1 93 ? 3.397 -2.894 50.560 1.00 94.69 93 LYS A N 1
ATOM 789 C CA . LYS A 1 93 ? 3.570 -2.502 49.146 1.00 94.69 93 LYS A CA 1
ATOM 790 C C . LYS A 1 93 ? 2.564 -3.193 48.222 1.00 94.69 93 LYS A C 1
ATOM 792 O O . LYS A 1 93 ? 2.153 -2.612 47.219 1.00 94.69 93 LYS A O 1
ATOM 797 N N . ILE A 1 94 ? 2.182 -4.421 48.563 1.00 95.44 94 ILE A N 1
ATOM 798 C CA . ILE A 1 94 ? 1.258 -5.272 47.809 1.00 95.44 94 ILE A CA 1
ATOM 799 C C . ILE A 1 94 ? 0.152 -5.705 48.765 1.00 95.44 94 ILE A C 1
ATOM 801 O O . ILE A 1 94 ? 0.437 -6.141 49.879 1.00 95.44 94 ILE A O 1
ATOM 805 N N . ILE A 1 95 ? -1.096 -5.571 48.331 1.00 95.00 95 ILE A N 1
ATOM 806 C CA . ILE A 1 95 ? -2.271 -6.041 49.055 1.00 95.00 95 ILE A CA 1
ATOM 807 C C . ILE A 1 95 ? -2.694 -7.364 48.427 1.00 95.00 95 ILE A C 1
ATOM 809 O O . ILE A 1 95 ? -2.954 -7.434 47.225 1.00 95.00 95 ILE A O 1
ATOM 813 N N . LYS A 1 96 ? -2.766 -8.405 49.254 1.00 96.44 96 LYS A N 1
ATOM 814 C CA . LYS A 1 96 ? -3.298 -9.712 48.874 1.00 96.44 96 LYS A CA 1
ATOM 815 C C . LYS A 1 96 ? -4.802 -9.704 49.109 1.00 96.44 96 LYS A C 1
ATOM 817 O O . LYS A 1 96 ? -5.246 -9.387 50.208 1.00 96.44 96 LYS A O 1
ATOM 822 N N . ILE A 1 97 ? -5.589 -10.010 48.087 1.00 96.31 97 ILE A N 1
ATOM 823 C CA . ILE A 1 97 ? -7.052 -9.943 48.111 1.00 96.31 97 ILE A CA 1
ATOM 824 C C . ILE A 1 97 ? -7.590 -11.319 47.737 1.00 96.31 97 ILE A C 1
ATOM 826 O O . ILE A 1 97 ? -7.208 -11.883 46.719 1.00 96.31 97 ILE A O 1
ATOM 830 N N . LYS A 1 98 ? -8.482 -11.874 48.550 1.00 96.31 98 LYS A N 1
ATOM 831 C CA . LYS A 1 98 ? -9.159 -13.138 48.267 1.00 96.31 98 LYS A CA 1
ATOM 832 C C . LYS A 1 98 ? -10.639 -12.867 48.053 1.00 96.31 98 LYS A C 1
ATOM 834 O O . LYS A 1 98 ? -11.307 -12.381 48.962 1.00 96.31 98 LYS A O 1
ATOM 839 N N . VAL A 1 99 ? -11.142 -13.177 46.862 1.00 95.38 99 VAL A N 1
ATOM 840 C CA . VAL A 1 99 ? -12.546 -12.972 46.479 1.00 95.38 99 VAL A CA 1
ATOM 841 C C . VAL A 1 99 ? -13.157 -14.338 46.223 1.00 95.38 99 VAL A C 1
ATOM 843 O O . VAL A 1 99 ? -12.718 -15.055 45.328 1.00 95.38 99 VAL A O 1
ATOM 846 N N . GLY A 1 100 ? -14.111 -14.750 47.055 1.00 92.44 100 GLY A N 1
ATOM 847 C CA . GLY A 1 100 ? -14.647 -16.110 46.996 1.00 92.44 100 GLY A CA 1
ATOM 848 C C . GLY A 1 100 ? -13.542 -17.163 47.171 1.00 92.44 100 GLY A C 1
ATOM 849 O O . GLY A 1 100 ? -12.931 -17.266 48.238 1.00 92.44 100 GLY A O 1
ATOM 850 N N . LYS A 1 101 ? -13.287 -17.959 46.124 1.00 91.12 101 LYS A N 1
ATOM 851 C CA . LYS A 1 101 ? -12.222 -18.983 46.107 1.00 91.12 101 LYS A CA 1
ATOM 852 C C . LYS A 1 101 ? -10.909 -18.493 45.488 1.00 91.12 101 LYS A C 1
ATOM 854 O O . LYS A 1 101 ? -9.875 -19.116 45.719 1.00 91.12 101 LYS A O 1
ATOM 859 N N . GLU A 1 102 ? -10.948 -17.386 44.755 1.00 96.50 102 GLU A N 1
ATOM 860 C CA . GLU A 1 102 ? -9.824 -16.883 43.970 1.00 96.50 102 GLU A CA 1
ATOM 861 C C . GLU A 1 102 ? -8.938 -15.936 44.780 1.00 96.50 102 GLU A C 1
ATOM 863 O O . GLU A 1 102 ? -9.394 -15.230 45.687 1.00 96.50 102 GLU A O 1
ATOM 868 N N . LYS A 1 103 ? -7.649 -15.922 44.438 1.00 96.00 103 LYS A N 1
ATOM 869 C CA . LYS A 1 103 ? -6.613 -15.114 45.087 1.00 96.00 103 LYS A CA 1
ATOM 870 C C . LYS A 1 103 ? -6.031 -14.127 44.079 1.00 96.00 103 LYS A C 1
ATOM 872 O O . LYS A 1 103 ? -5.662 -14.507 42.975 1.00 96.00 103 LYS A O 1
ATOM 877 N N . PHE A 1 104 ? -5.907 -12.875 44.491 1.00 96.62 104 PHE A N 1
ATOM 878 C CA . PHE A 1 104 ? -5.393 -11.771 43.691 1.00 96.62 104 PHE A CA 1
ATOM 879 C C . PHE A 1 104 ? -4.350 -10.990 44.488 1.00 96.62 104 PHE A C 1
ATOM 881 O O . PHE A 1 104 ? -4.410 -10.919 45.716 1.00 96.62 104 PHE A O 1
ATOM 888 N N . GLU A 1 105 ? -3.415 -10.358 43.790 1.00 95.69 105 GLU A N 1
ATOM 889 C CA . GLU A 1 105 ? -2.426 -9.467 44.391 1.00 95.69 105 GLU A CA 1
ATOM 890 C C . GLU A 1 105 ? -2.358 -8.170 43.589 1.00 95.69 105 GLU A C 1
ATOM 892 O O . GLU A 1 105 ? -2.304 -8.194 42.358 1.00 95.69 105 GLU A O 1
ATOM 897 N N . GLU A 1 106 ? -2.364 -7.032 44.284 1.00 96.06 106 GLU A N 1
ATOM 898 C CA . GLU A 1 106 ? -2.332 -5.717 43.647 1.00 96.06 106 GLU A CA 1
ATOM 899 C C . GLU A 1 106 ? -1.444 -4.736 44.413 1.00 96.06 106 GLU A C 1
ATOM 901 O O . GLU A 1 106 ? -1.282 -4.828 45.632 1.00 96.06 106 GLU A O 1
ATOM 906 N N . LYS A 1 107 ? -0.857 -3.760 43.712 1.00 95.62 107 LYS A N 1
ATOM 907 C CA . LYS A 1 107 ? -0.054 -2.720 44.364 1.00 95.62 107 LYS A CA 1
ATOM 908 C C . LYS A 1 107 ? -0.937 -1.870 45.278 1.00 95.62 107 LYS A C 1
ATOM 910 O O . LYS A 1 107 ? -1.966 -1.347 44.855 1.00 95.62 107 LYS A O 1
ATOM 915 N N . ALA A 1 108 ? -0.478 -1.633 46.506 1.00 93.06 108 ALA A N 1
ATOM 916 C CA . ALA A 1 108 ? -1.210 -0.824 47.479 1.00 93.06 108 ALA A CA 1
ATOM 917 C C . ALA A 1 108 ? -1.493 0.597 46.964 1.00 93.06 108 ALA A C 1
ATOM 919 O O . ALA A 1 108 ? -2.551 1.150 47.240 1.00 93.06 108 ALA A O 1
ATOM 920 N N . VAL A 1 109 ? -0.574 1.165 46.174 1.00 93.88 109 VAL A N 1
ATOM 921 C CA . VAL A 1 109 ? -0.743 2.473 45.520 1.00 93.88 109 VAL A CA 1
ATOM 922 C C . VAL A 1 109 ? -1.953 2.478 44.575 1.00 93.88 109 VAL A C 1
ATOM 924 O O . VAL A 1 109 ? -2.743 3.416 44.613 1.00 93.88 109 VAL A O 1
ATOM 927 N N . THR A 1 110 ? -2.141 1.418 43.781 1.00 94.62 110 THR A N 1
ATOM 928 C CA . THR A 1 110 ? -3.284 1.269 42.865 1.00 94.62 110 THR A CA 1
ATOM 929 C C . THR A 1 110 ? -4.602 1.222 43.635 1.00 94.62 110 THR A C 1
ATOM 931 O O . THR A 1 110 ? -5.537 1.941 43.298 1.00 94.62 110 THR A O 1
ATOM 934 N N . CYS A 1 111 ? -4.671 0.429 44.709 1.00 92.19 111 CYS A N 1
ATOM 935 C CA . CYS A 1 111 ? -5.879 0.321 45.530 1.00 92.19 111 CYS A CA 1
ATOM 936 C C . CYS A 1 111 ? -6.202 1.637 46.255 1.00 92.19 111 CYS A C 1
ATOM 938 O O . CYS A 1 111 ? -7.356 2.052 46.276 1.00 92.19 111 CYS A O 1
ATOM 940 N N . LYS A 1 112 ? -5.186 2.320 46.807 1.00 92.38 112 LYS A N 1
ATOM 941 C CA . LYS A 1 112 ? -5.330 3.600 47.527 1.00 92.38 112 LYS A CA 1
ATOM 942 C C . LYS A 1 112 ? -5.819 4.747 46.636 1.00 92.38 112 LYS A C 1
ATOM 944 O O . LYS A 1 112 ? -6.397 5.693 47.161 1.00 92.38 112 LYS A O 1
ATOM 949 N N . LYS A 1 113 ? -5.625 4.664 45.312 1.00 93.62 113 LYS A N 1
ATOM 950 C CA . LYS A 1 113 ? -6.140 5.648 44.343 1.00 93.62 113 LYS A CA 1
ATOM 951 C C . LYS A 1 113 ? -7.670 5.779 44.399 1.00 93.62 113 LYS A C 1
ATOM 953 O O . LYS A 1 113 ? -8.192 6.850 44.111 1.00 93.62 113 LYS A O 1
ATOM 958 N N . TYR A 1 114 ? -8.377 4.717 44.783 1.00 93.81 114 TYR A N 1
ATOM 959 C CA . TYR A 1 114 ? -9.837 4.677 44.824 1.00 93.81 114 TYR A CA 1
ATOM 960 C C . TYR A 1 114 ? -10.306 4.543 46.275 1.00 93.81 114 TYR A C 1
ATOM 962 O O . TYR A 1 114 ? -10.317 3.448 46.836 1.00 93.81 114 TYR A O 1
ATOM 970 N N . ALA A 1 115 ? -10.676 5.670 46.892 1.00 91.75 115 ALA A N 1
ATOM 971 C CA . ALA A 1 115 ? -10.941 5.766 48.330 1.00 91.75 115 ALA A CA 1
ATOM 972 C C . ALA A 1 115 ? -11.990 4.756 48.823 1.00 91.75 115 ALA A C 1
ATOM 974 O O . ALA A 1 115 ? -11.726 4.029 49.777 1.00 91.75 115 ALA A O 1
ATOM 975 N N . THR A 1 116 ? -13.130 4.648 48.134 1.00 93.62 116 THR A N 1
ATOM 976 C CA . THR A 1 116 ? -14.214 3.725 48.506 1.00 93.62 116 THR A CA 1
ATOM 977 C C . THR A 1 116 ? -13.794 2.263 48.377 1.00 93.62 116 THR A C 1
ATOM 979 O O . THR A 1 116 ? -14.048 1.465 49.278 1.00 93.62 116 THR A O 1
ATOM 982 N N . PHE A 1 117 ? -13.076 1.907 47.307 1.00 94.44 117 PHE A N 1
ATOM 983 C CA . PHE A 1 117 ? -12.516 0.563 47.156 1.00 94.44 117 PHE A CA 1
ATOM 984 C C . PHE A 1 117 ? -11.548 0.238 48.301 1.00 94.44 117 PHE A C 1
ATOM 986 O O . PHE A 1 117 ? -11.628 -0.826 48.911 1.00 94.44 117 PHE A O 1
ATOM 993 N N . PHE A 1 118 ? -10.655 1.171 48.638 1.00 93.50 118 PHE A N 1
ATOM 994 C CA . PHE A 1 118 ? -9.698 0.981 49.722 1.00 93.50 118 PHE A CA 1
ATOM 995 C C . PHE A 1 118 ? -10.371 0.903 51.099 1.00 93.50 118 PHE A C 1
ATOM 997 O O . PHE A 1 118 ? -9.944 0.122 51.946 1.00 93.50 118 PHE A O 1
ATOM 1004 N N . GLU A 1 119 ? -11.444 1.657 51.326 1.00 92.06 119 GLU A N 1
ATOM 1005 C CA . GLU A 1 119 ? -12.248 1.589 52.546 1.00 92.06 119 GLU A CA 1
ATOM 1006 C C . GLU A 1 119 ? -12.920 0.219 52.715 1.00 92.06 119 GLU A C 1
ATOM 1008 O O . GLU A 1 119 ? -12.888 -0.356 53.805 1.00 92.06 119 GLU A O 1
ATOM 1013 N N . ILE A 1 120 ? -13.438 -0.362 51.628 1.00 92.50 120 ILE A N 1
ATOM 1014 C CA . ILE A 1 120 ? -13.958 -1.737 51.634 1.00 92.50 120 ILE A CA 1
ATOM 1015 C C . ILE A 1 120 ? -12.863 -2.715 52.073 1.00 92.50 120 ILE A C 1
ATOM 1017 O O . ILE A 1 120 ? -13.114 -3.584 52.912 1.00 92.50 120 ILE A O 1
ATOM 1021 N N . LEU A 1 121 ? -11.632 -2.549 51.579 1.00 92.81 121 LEU A N 1
ATOM 1022 C CA . LEU A 1 121 ? -10.502 -3.379 52.006 1.00 92.81 121 LEU A CA 1
ATOM 1023 C C . LEU A 1 121 ? -10.160 -3.179 53.493 1.00 92.81 121 LEU A C 1
ATOM 1025 O O . LEU A 1 121 ? -9.948 -4.167 54.192 1.00 92.81 121 LEU A O 1
ATOM 1029 N N . LYS A 1 122 ? -10.158 -1.938 54.006 1.00 89.94 122 LYS A N 1
ATOM 1030 C CA . LYS A 1 122 ? -9.910 -1.642 55.435 1.00 89.94 122 LYS A CA 1
ATOM 1031 C C . LYS A 1 122 ? -10.938 -2.282 56.363 1.00 89.94 122 LYS A C 1
ATOM 1033 O O . LYS A 1 122 ? -10.596 -2.721 57.458 1.00 89.94 122 LYS A O 1
ATOM 1038 N N . ASN A 1 123 ? -12.189 -2.338 55.923 1.00 87.94 123 ASN A N 1
ATOM 1039 C CA . ASN A 1 123 ? -13.289 -2.880 56.714 1.00 87.94 123 ASN A CA 1
ATOM 1040 C C . ASN A 1 123 ? -13.420 -4.408 56.600 1.00 87.94 123 ASN A C 1
ATOM 1042 O O . ASN A 1 123 ? -14.207 -5.023 57.324 1.00 87.94 123 ASN A O 1
ATOM 1046 N N . SER A 1 124 ? -12.632 -5.035 55.729 1.00 89.06 124 SER A N 1
ATOM 1047 C CA . SER A 1 124 ? -12.660 -6.476 55.492 1.00 89.06 124 SER A CA 1
ATOM 1048 C C . SER A 1 124 ? -11.824 -7.259 56.514 1.00 89.06 124 SER A C 1
ATOM 1050 O O . SER A 1 124 ? -11.007 -6.713 57.261 1.00 89.06 124 SER A O 1
ATOM 1052 N N . ALA A 1 125 ? -12.069 -8.568 56.606 1.00 86.94 125 ALA A N 1
ATOM 1053 C CA . ALA A 1 125 ? -11.256 -9.459 57.433 1.00 86.94 125 ALA A CA 1
ATOM 1054 C C . ALA A 1 125 ? -9.935 -9.792 56.729 1.00 86.94 125 ALA A C 1
ATOM 1056 O O . ALA A 1 125 ? -9.893 -9.824 55.505 1.00 86.94 125 ALA A O 1
ATOM 1057 N N . ILE A 1 126 ? -8.879 -10.064 57.495 1.00 87.56 126 ILE A N 1
ATOM 1058 C CA . ILE A 1 126 ? -7.614 -10.591 56.974 1.00 87.56 126 ILE A CA 1
ATOM 1059 C C . ILE A 1 126 ? -7.452 -12.023 57.493 1.00 87.56 126 ILE A C 1
ATOM 1061 O O . ILE A 1 126 ? -7.678 -12.255 58.683 1.00 87.56 126 ILE A O 1
ATOM 1065 N N . ASP A 1 127 ? -7.108 -12.970 56.619 1.00 89.31 127 ASP A N 1
ATOM 1066 C CA . ASP A 1 127 ? -6.768 -14.337 57.027 1.00 89.31 127 ASP A CA 1
ATOM 1067 C C . ASP A 1 127 ? -5.325 -14.461 57.545 1.00 89.31 127 ASP A C 1
ATOM 1069 O O . ASP A 1 127 ? -4.541 -13.511 57.537 1.00 89.31 127 ASP A O 1
ATOM 1073 N N . ARG A 1 128 ? -4.955 -15.658 58.008 1.00 86.50 128 ARG A N 1
ATOM 1074 C CA . ARG A 1 128 ? -3.607 -15.935 58.530 1.00 86.50 128 ARG A CA 1
ATOM 1075 C C . ARG A 1 128 ? -2.488 -15.721 57.508 1.00 86.50 128 ARG A C 1
ATOM 1077 O O . ARG A 1 128 ? -1.363 -15.433 57.908 1.00 86.50 128 ARG A O 1
ATOM 1084 N N . ASP A 1 129 ? -2.796 -15.836 56.220 1.00 89.56 129 ASP A N 1
ATOM 1085 C CA . ASP A 1 129 ? -1.840 -15.675 55.123 1.00 89.56 129 ASP A CA 1
ATOM 1086 C C . ASP A 1 129 ? -1.702 -14.201 54.683 1.00 89.56 129 ASP A C 1
ATOM 1088 O O . ASP A 1 129 ? -0.924 -13.882 53.773 1.00 89.56 129 ASP A O 1
ATOM 1092 N N . GLY A 1 130 ? -2.446 -13.290 55.321 1.00 88.81 130 GLY A N 1
ATOM 1093 C CA . GLY A 1 130 ? -2.450 -11.863 55.019 1.00 88.81 130 GLY A CA 1
ATOM 1094 C C . GLY A 1 130 ? -3.389 -11.464 53.879 1.00 88.81 130 GLY A C 1
ATOM 1095 O O . GLY A 1 130 ? -3.275 -10.345 53.378 1.00 88.81 130 GLY A O 1
ATOM 1096 N N . TYR A 1 131 ? -4.303 -12.339 53.442 1.00 93.06 131 TYR A N 1
ATOM 1097 C CA . TYR A 1 131 ? -5.289 -11.998 52.417 1.00 93.06 131 TYR A CA 1
ATOM 1098 C C . TYR A 1 131 ? -6.478 -11.261 53.017 1.00 93.06 131 TYR A C 1
ATOM 1100 O O . TYR A 1 131 ? -7.139 -11.751 53.932 1.00 93.06 131 TYR A O 1
ATOM 1108 N N . VAL A 1 132 ? -6.807 -10.119 52.423 1.00 92.94 132 VAL A N 1
ATOM 1109 C CA . VAL A 1 132 ? -8.061 -9.409 52.657 1.00 92.94 132 VAL A CA 1
ATOM 1110 C C . VAL A 1 132 ? -9.204 -10.215 52.043 1.00 92.94 132 VAL A C 1
ATOM 1112 O O . VAL A 1 132 ? -9.239 -10.434 50.833 1.00 92.94 132 VAL A O 1
ATOM 1115 N N . LEU A 1 133 ? -10.135 -10.669 52.874 1.00 92.38 133 LEU A N 1
ATOM 1116 C CA . LEU A 1 133 ? -11.237 -11.546 52.502 1.00 92.38 133 LEU A CA 1
ATOM 1117 C C . LEU A 1 133 ? -12.460 -10.739 52.060 1.00 92.38 133 LEU A C 1
ATOM 1119 O O . LEU A 1 133 ? -13.103 -10.076 52.876 1.00 92.38 133 LEU A O 1
ATOM 1123 N N . LEU A 1 134 ? -12.828 -10.865 50.787 1.00 93.00 134 LEU A N 1
ATOM 1124 C CA . LEU A 1 134 ? -14.047 -10.307 50.210 1.00 93.00 134 LEU A CA 1
ATOM 1125 C C . LEU A 1 134 ? -15.063 -11.427 49.951 1.00 93.00 134 LEU A C 1
ATOM 1127 O O . LEU A 1 134 ? -14.833 -12.336 49.150 1.00 93.00 134 LEU A O 1
ATOM 1131 N N . GLN A 1 135 ? -16.218 -11.350 50.615 1.00 90.19 135 GLN A N 1
ATOM 1132 C CA . GLN A 1 135 ? -17.331 -12.295 50.449 1.00 90.19 135 GLN A CA 1
ATOM 1133 C C . GLN A 1 135 ? -18.156 -11.963 49.196 1.00 90.19 135 GLN A C 1
ATOM 1135 O O . GLN A 1 135 ? -19.323 -11.585 49.271 1.00 90.19 135 GLN A O 1
ATOM 1140 N N . ARG A 1 136 ? -17.518 -12.049 48.030 1.00 91.94 136 ARG A N 1
ATOM 1141 C CA . ARG A 1 136 ? -18.115 -11.765 46.720 1.00 91.94 136 ARG A CA 1
ATOM 1142 C C . ARG A 1 136 ? -17.764 -12.870 45.732 1.00 91.94 136 ARG A C 1
ATOM 1144 O O . ARG A 1 136 ? -16.881 -13.686 45.997 1.00 91.94 136 ARG A O 1
ATOM 1151 N N . ASP A 1 137 ? -18.477 -12.893 44.614 1.00 90.94 137 ASP A N 1
ATOM 1152 C CA . ASP A 1 137 ? -18.142 -13.772 43.499 1.00 90.94 137 ASP A CA 1
ATOM 1153 C C . ASP A 1 137 ? -16.892 -13.252 42.771 1.00 90.94 137 ASP A C 1
ATOM 1155 O O . ASP A 1 137 ? -16.737 -12.050 42.549 1.00 90.94 137 ASP A O 1
ATOM 1159 N N . SER A 1 138 ? -15.977 -14.151 42.416 1.00 93.38 138 SER A N 1
ATOM 1160 C CA . SER A 1 138 ? -14.715 -13.804 41.762 1.00 93.38 138 SER A CA 1
ATOM 1161 C C . SER A 1 138 ? -14.825 -13.674 40.247 1.00 93.38 138 SER A C 1
ATOM 1163 O O . SER A 1 138 ? -13.927 -13.086 39.644 1.00 93.38 138 SER A O 1
ATOM 1165 N N . THR A 1 139 ? -15.909 -14.166 39.634 1.00 93.94 139 THR A N 1
ATOM 1166 C CA . THR A 1 139 ? -16.072 -14.298 38.172 1.00 93.94 139 THR A CA 1
ATOM 1167 C C . THR A 1 139 ? -15.719 -13.028 37.386 1.00 93.94 139 THR A C 1
ATOM 1169 O O . THR A 1 139 ? -15.170 -13.099 36.287 1.00 93.94 139 THR A O 1
ATOM 1172 N N . HIS A 1 140 ? -16.009 -11.846 37.933 1.00 93.81 140 HIS A N 1
ATOM 1173 C CA . HIS A 1 140 ? -15.779 -10.562 37.258 1.00 93.81 140 HIS A CA 1
ATOM 1174 C C . HIS A 1 140 ? -14.746 -9.669 37.948 1.00 93.81 140 HIS A C 1
ATOM 1176 O O . HIS A 1 140 ? -14.476 -8.560 37.480 1.00 93.81 140 HIS A O 1
ATOM 1182 N N . PHE A 1 141 ? -14.129 -10.141 39.031 1.00 94.81 141 PHE A N 1
ATOM 1183 C CA . PHE A 1 141 ? -13.218 -9.326 39.830 1.00 94.81 141 PHE A CA 1
ATOM 1184 C C . PHE A 1 141 ? -11.948 -8.935 39.063 1.00 94.81 141 PHE A C 1
ATOM 1186 O O . PHE A 1 141 ? -11.418 -7.841 39.249 1.00 94.81 141 PHE A O 1
ATOM 1193 N N . GLU A 1 142 ? -11.502 -9.760 38.115 1.00 93.94 142 GLU A N 1
ATOM 1194 C CA . GLU A 1 142 ? -10.371 -9.411 37.252 1.00 93.94 142 GLU A CA 1
ATOM 1195 C C . GLU A 1 142 ? -10.634 -8.130 36.439 1.00 93.94 142 GLU A C 1
ATOM 1197 O O . GLU A 1 142 ? -9.740 -7.301 36.275 1.00 93.94 142 GLU A O 1
ATOM 1202 N N . LYS A 1 143 ? -11.874 -7.911 35.983 1.00 94.00 143 LYS A N 1
ATOM 1203 C CA . LYS A 1 143 ? -12.261 -6.692 35.252 1.00 94.00 143 LYS A CA 1
ATOM 1204 C C . LYS A 1 143 ? -12.213 -5.460 36.152 1.00 94.00 143 LYS A C 1
ATOM 1206 O O . LYS A 1 143 ? -11.790 -4.398 35.700 1.00 94.00 143 LYS A O 1
ATOM 1211 N N . ILE A 1 144 ? -12.573 -5.619 37.426 1.00 95.50 144 ILE A N 1
ATOM 1212 C CA . ILE A 1 144 ? -12.418 -4.577 38.446 1.00 95.50 144 ILE A CA 1
ATOM 1213 C C . ILE A 1 144 ? -10.934 -4.233 38.618 1.00 95.50 144 ILE A C 1
ATOM 1215 O O . ILE A 1 144 ? -10.563 -3.069 38.511 1.00 95.50 144 ILE A O 1
ATOM 1219 N N . LEU A 1 145 ? -10.061 -5.231 38.786 1.00 93.94 145 LEU A N 1
ATOM 1220 C CA . LEU A 1 145 ? -8.618 -5.000 38.918 1.00 93.94 145 LEU A CA 1
ATOM 1221 C C . LEU A 1 145 ? -8.003 -4.352 37.671 1.00 93.94 145 LEU A C 1
ATOM 1223 O O . LEU A 1 145 ? -7.193 -3.436 37.800 1.00 93.94 145 LEU A O 1
ATOM 1227 N N . GLN A 1 146 ? -8.396 -4.786 36.468 1.00 94.12 146 GLN A N 1
ATOM 1228 C CA . GLN A 1 146 ? -7.971 -4.155 35.215 1.00 94.12 146 GLN A CA 1
ATOM 1229 C C . GLN A 1 146 ? -8.334 -2.663 35.221 1.00 94.12 146 GLN A C 1
ATOM 1231 O O . GLN A 1 146 ? -7.449 -1.830 35.032 1.00 94.12 146 GLN A O 1
ATOM 1236 N N . TYR A 1 147 ? -9.577 -2.313 35.577 1.00 94.38 147 TYR A N 1
ATOM 1237 C CA . TYR A 1 147 ? -9.993 -0.915 35.712 1.00 94.38 147 TYR A CA 1
ATOM 1238 C C . TYR A 1 147 ? -9.137 -0.133 36.710 1.00 94.38 147 TYR A C 1
ATOM 1240 O O . TYR A 1 147 ? -8.690 0.974 36.413 1.00 94.38 147 TYR A O 1
ATOM 1248 N N . LEU A 1 148 ? -8.875 -0.703 37.888 1.00 93.06 148 LEU A N 1
ATOM 1249 C CA . LEU A 1 148 ? -8.078 -0.034 38.913 1.00 93.06 148 LEU A CA 1
ATOM 1250 C C . LEU A 1 148 ? -6.657 0.277 38.408 1.00 93.06 148 LEU A C 1
ATOM 1252 O O . LEU A 1 148 ? -6.137 1.358 38.692 1.00 93.06 148 LEU A O 1
ATOM 1256 N N . LYS A 1 149 ? -6.054 -0.621 37.614 1.00 92.19 149 LYS A N 1
ATOM 1257 C CA . LYS A 1 149 ? -4.695 -0.463 37.066 1.00 92.19 149 LYS A CA 1
ATOM 1258 C C . LYS A 1 149 ? -4.580 0.652 36.032 1.00 92.19 149 LYS A C 1
ATOM 1260 O O . LYS A 1 149 ? -3.653 1.454 36.112 1.00 92.19 149 LYS A O 1
ATOM 1265 N N . ASN A 1 150 ? -5.456 0.664 35.030 1.00 88.94 150 ASN A N 1
ATOM 1266 C CA . ASN A 1 150 ? -5.260 1.474 33.821 1.00 88.94 150 ASN A CA 1
ATOM 1267 C C . ASN A 1 150 ? -6.524 2.210 33.341 1.00 88.94 150 ASN A C 1
ATOM 1269 O O . ASN A 1 150 ? -6.506 2.793 32.260 1.00 88.94 150 ASN A O 1
ATOM 1273 N N . CYS A 1 151 ? -7.615 2.184 34.114 1.00 83.50 151 CYS A N 1
ATOM 1274 C CA . CYS A 1 151 ? -8.927 2.733 33.748 1.00 83.50 151 CYS A CA 1
ATOM 1275 C C . CYS A 1 151 ? -9.512 2.155 32.440 1.00 83.50 151 CYS A C 1
ATOM 1277 O O . CYS A 1 151 ? -10.460 2.722 31.883 1.00 83.50 151 CYS A O 1
ATOM 1279 N N . ASN A 1 152 ? -8.969 1.031 31.956 1.00 79.94 152 ASN A N 1
ATOM 1280 C CA . ASN A 1 152 ? -9.322 0.393 30.697 1.00 79.94 152 ASN A CA 1
ATOM 1281 C C . ASN A 1 152 ? -9.739 -1.065 30.932 1.00 79.94 152 ASN A C 1
ATOM 1283 O O . ASN A 1 152 ? -8.987 -1.882 31.460 1.00 79.94 152 ASN A O 1
ATOM 1287 N N . VAL A 1 153 ? -10.956 -1.404 30.518 1.00 84.50 153 VAL A N 1
ATOM 1288 C CA . VAL A 1 153 ? -11.529 -2.740 30.688 1.00 84.50 153 VAL A CA 1
ATOM 1289 C C . VAL A 1 153 ? -11.945 -3.248 29.324 1.00 84.50 153 VAL A C 1
ATOM 1291 O O . VAL A 1 153 ? -12.707 -2.594 28.617 1.00 84.50 153 VAL A O 1
ATOM 1294 N N . LYS A 1 154 ? -11.491 -4.452 28.970 1.00 81.69 154 LYS A N 1
ATOM 1295 C CA . LYS A 1 154 ? -12.059 -5.176 27.831 1.00 81.69 154 LYS A CA 1
ATOM 1296 C C . LYS A 1 154 ? -13.438 -5.683 28.228 1.00 81.69 154 LYS A C 1
ATOM 1298 O O . LYS A 1 154 ? -13.541 -6.669 28.968 1.00 81.69 154 LYS A O 1
ATOM 1303 N N . PHE A 1 155 ? -14.465 -4.968 27.791 1.00 79.81 155 PHE A N 1
ATOM 1304 C CA . PHE A 1 155 ? -15.848 -5.293 28.095 1.00 79.81 155 PHE A CA 1
ATOM 1305 C C . PHE A 1 155 ? -16.314 -6.508 27.284 1.00 79.81 155 PHE A C 1
ATOM 1307 O O . PHE A 1 155 ? -15.991 -6.606 26.102 1.00 79.81 155 PHE A O 1
ATOM 1314 N N . PRO A 1 156 ? -17.050 -7.439 27.905 1.00 80.88 156 PRO A N 1
ATOM 1315 C CA . PRO A 1 156 ? -17.706 -8.523 27.188 1.00 80.88 156 PRO A CA 1
ATOM 1316 C C . PRO A 1 156 ? -18.905 -7.997 26.388 1.00 80.88 156 PRO A C 1
ATOM 1318 O O . PRO A 1 156 ? -19.514 -6.997 26.765 1.00 80.88 156 PRO A O 1
ATOM 1321 N N . TYR A 1 157 ? -19.261 -8.700 25.311 1.00 71.38 157 TYR A N 1
ATOM 1322 C CA . TYR A 1 157 ? -20.416 -8.366 24.463 1.00 71.38 157 TYR A CA 1
ATOM 1323 C C . TYR A 1 157 ? -21.760 -8.797 25.070 1.00 71.38 157 TYR A C 1
ATOM 1325 O O . TYR A 1 157 ? -22.814 -8.307 24.673 1.00 71.38 157 TYR A O 1
ATOM 1333 N N . ASP A 1 158 ? -21.732 -9.718 26.034 1.00 81.19 158 ASP A N 1
ATOM 1334 C CA . ASP A 1 158 ? -22.929 -10.246 26.676 1.00 81.19 158 ASP A CA 1
ATOM 1335 C C . ASP A 1 158 ? -23.522 -9.247 27.685 1.00 81.19 158 ASP A C 1
ATOM 1337 O O . ASP A 1 158 ? -22.887 -8.861 28.673 1.00 81.19 158 ASP A O 1
ATOM 1341 N N . VAL A 1 159 ? -24.783 -8.878 27.447 1.00 80.50 159 VAL A N 1
ATOM 1342 C CA . VAL A 1 159 ? -25.598 -7.976 28.278 1.00 80.50 159 VAL A CA 1
ATOM 1343 C C . VAL A 1 159 ? -25.639 -8.431 29.738 1.00 80.50 159 VAL A C 1
ATOM 1345 O O . VAL A 1 159 ? -25.502 -7.616 30.656 1.00 80.50 159 VAL A O 1
ATOM 1348 N N . LYS A 1 160 ? -25.794 -9.738 29.980 1.00 86.94 160 LYS A N 1
ATOM 1349 C CA . LYS A 1 160 ? -25.860 -10.283 31.341 1.00 86.94 160 LYS A CA 1
ATOM 1350 C C . LYS A 1 160 ? -24.528 -10.085 32.067 1.00 86.94 160 LYS A C 1
ATOM 1352 O O . LYS A 1 160 ? -24.509 -9.630 33.209 1.00 86.94 160 LYS A O 1
ATOM 1357 N N . THR A 1 161 ? -23.420 -10.342 31.386 1.00 89.56 161 THR A N 1
ATOM 1358 C CA . THR A 1 161 ? -22.068 -10.151 31.913 1.00 89.56 161 THR A CA 1
ATOM 1359 C C . THR A 1 161 ? -21.773 -8.672 32.182 1.00 89.56 161 THR A C 1
ATOM 1361 O O . THR A 1 161 ? -21.244 -8.345 33.242 1.00 89.56 161 THR A O 1
ATOM 1364 N N . LEU A 1 162 ? -22.171 -7.755 31.292 1.00 89.50 162 LEU A N 1
ATOM 1365 C CA . LEU A 1 162 ? -22.057 -6.306 31.522 1.00 89.50 162 LEU A CA 1
ATOM 1366 C C . LEU A 1 162 ? -22.832 -5.851 32.761 1.00 89.50 162 LEU A C 1
ATOM 1368 O O . LEU A 1 162 ? -22.308 -5.083 33.570 1.00 89.50 162 LEU A O 1
ATOM 1372 N N . LYS A 1 163 ? -24.058 -6.354 32.944 1.00 90.00 163 LYS A N 1
ATOM 1373 C CA . LYS A 1 163 ? -24.877 -6.049 34.123 1.00 90.00 163 LYS A CA 1
ATOM 1374 C C . LYS A 1 163 ? -24.208 -6.537 35.409 1.00 90.00 163 LYS A C 1
ATOM 1376 O O . LYS A 1 163 ? -24.172 -5.794 36.388 1.00 90.00 163 LYS A O 1
ATOM 1381 N N . ASN A 1 164 ? -23.628 -7.737 35.394 1.00 93.06 164 ASN A N 1
ATOM 1382 C CA . ASN A 1 164 ? -22.905 -8.271 36.546 1.00 93.06 164 ASN A CA 1
ATOM 1383 C C . ASN A 1 164 ? -21.648 -7.442 36.867 1.00 93.06 164 ASN A C 1
ATOM 1385 O O . ASN A 1 164 ? -21.442 -7.078 38.022 1.00 93.06 164 ASN A O 1
ATOM 1389 N N . ILE A 1 165 ? -20.844 -7.069 35.860 1.00 93.88 165 ILE A N 1
ATOM 1390 C CA . ILE A 1 165 ? -19.676 -6.189 36.060 1.00 93.88 165 ILE A CA 1
ATOM 1391 C C . ILE A 1 165 ? -20.118 -4.831 36.619 1.00 93.88 165 ILE A C 1
ATOM 1393 O O . ILE A 1 165 ? -19.477 -4.313 37.532 1.00 93.88 165 ILE A O 1
ATOM 1397 N N . SER A 1 166 ? -21.230 -4.269 36.131 1.00 93.38 166 SER A N 1
ATOM 1398 C CA . SER A 1 166 ? -21.777 -3.020 36.669 1.00 93.38 166 SER A CA 1
ATOM 1399 C C . SER A 1 166 ? -22.139 -3.138 38.147 1.00 93.38 166 SER A C 1
ATOM 1401 O O . SER A 1 166 ? -21.879 -2.211 38.910 1.00 93.38 166 SER A O 1
ATOM 1403 N N . GLN A 1 167 ? -22.757 -4.246 38.558 1.00 93.12 167 GLN A N 1
ATOM 1404 C CA . GLN A 1 167 ? -23.128 -4.478 39.956 1.00 93.12 167 GLN A CA 1
ATOM 1405 C C . GLN A 1 167 ? -21.891 -4.604 40.850 1.00 93.12 167 GLN A C 1
ATOM 1407 O O . GLN A 1 167 ? -21.856 -4.001 41.923 1.00 93.12 167 GLN A O 1
ATOM 1412 N N . GLU A 1 168 ? -20.854 -5.315 40.394 1.00 94.75 168 GLU A N 1
ATOM 1413 C CA . GLU A 1 168 ? -19.567 -5.357 41.097 1.00 94.75 168 GLU A CA 1
ATOM 1414 C C . GLU A 1 168 ? -18.937 -3.965 41.199 1.00 94.75 168 GLU A C 1
ATOM 1416 O O . GLU A 1 168 ? -18.495 -3.561 42.271 1.00 94.75 168 GLU A O 1
ATOM 1421 N N . ALA A 1 169 ? -18.937 -3.192 40.112 1.00 94.88 169 ALA A N 1
ATOM 1422 C CA . ALA A 1 169 ? -18.389 -1.842 40.103 1.00 94.88 169 ALA A CA 1
ATOM 1423 C C . ALA A 1 169 ? -19.107 -0.918 41.102 1.00 94.88 169 ALA A C 1
ATOM 1425 O O . ALA A 1 169 ? -18.442 -0.179 41.823 1.00 94.88 169 ALA A O 1
ATOM 1426 N N . ILE A 1 170 ? -20.440 -0.999 41.208 1.00 93.88 170 ILE A N 1
ATOM 1427 C CA . ILE A 1 170 ? -21.214 -0.260 42.221 1.00 93.88 170 ILE A CA 1
ATOM 1428 C C . ILE A 1 170 ? -20.798 -0.689 43.628 1.00 93.88 170 ILE A C 1
ATOM 1430 O O . ILE A 1 170 ? -20.510 0.167 44.461 1.00 93.88 170 ILE A O 1
ATOM 1434 N N . PHE A 1 171 ? -20.726 -2.001 43.883 1.00 93.75 171 PHE A N 1
ATOM 1435 C CA . PHE A 1 171 ? -20.315 -2.534 45.182 1.00 93.75 171 PHE A CA 1
ATOM 1436 C C . PHE A 1 171 ? -18.936 -2.012 45.600 1.00 93.75 171 PHE A C 1
ATOM 1438 O O . PHE A 1 171 ? -18.756 -1.596 46.738 1.00 93.75 171 PHE A O 1
ATOM 1445 N N . PHE A 1 172 ? -17.982 -1.985 44.669 1.00 94.50 172 PHE A N 1
ATOM 1446 C CA . PHE A 1 172 ? -16.616 -1.522 44.911 1.00 94.50 172 PHE A CA 1
ATOM 1447 C C . PHE A 1 172 ? -16.446 0.005 44.901 1.00 94.50 172 PHE A C 1
ATOM 1449 O O . PHE A 1 172 ? -15.321 0.489 45.038 1.00 94.50 172 PHE A O 1
ATOM 1456 N N . GLY A 1 173 ? -17.531 0.773 44.756 1.00 92.88 173 GLY A N 1
ATOM 1457 C CA . GLY A 1 173 ? -17.479 2.235 44.732 1.00 92.88 173 GLY A CA 1
ATOM 1458 C C . GLY A 1 173 ? -16.787 2.795 43.489 1.00 92.88 173 GLY A C 1
ATOM 1459 O O . GLY A 1 173 ? -16.045 3.769 43.576 1.00 92.88 173 GLY A O 1
ATOM 1460 N N . LEU A 1 174 ? -17.010 2.169 42.332 1.00 94.44 174 LEU A N 1
ATOM 1461 C CA . LEU A 1 174 ? -16.467 2.552 41.027 1.00 94.44 174 LEU A CA 1
ATOM 1462 C C . LEU A 1 174 ? -17.602 3.022 40.096 1.00 94.44 174 LEU A C 1
ATOM 1464 O O . LEU A 1 174 ? -17.919 2.341 39.113 1.00 94.44 174 LEU A O 1
ATOM 1468 N N . PRO A 1 175 ? -18.241 4.174 40.384 1.00 88.25 175 PRO A N 1
ATOM 1469 C CA . PRO A 1 175 ? -19.423 4.637 39.657 1.00 88.25 175 PRO A CA 1
ATOM 1470 C C . PRO A 1 175 ? -19.146 4.873 38.169 1.00 88.25 175 PRO A C 1
ATOM 1472 O O . PRO A 1 175 ? -19.989 4.554 37.341 1.00 88.25 175 PRO A O 1
ATOM 1475 N N . GLU A 1 176 ? -17.946 5.331 37.809 1.00 86.44 176 GLU A N 1
ATOM 1476 C CA . GLU A 1 176 ? -17.540 5.520 36.410 1.00 86.44 176 GLU A CA 1
ATOM 1477 C C . GLU A 1 176 ? -17.512 4.201 35.624 1.00 86.44 176 GLU A C 1
ATOM 1479 O O . GLU A 1 176 ? -17.952 4.141 34.475 1.00 86.44 176 GLU A O 1
ATOM 1484 N N . LEU A 1 177 ? -17.014 3.117 36.233 1.00 90.06 177 LEU A N 1
ATOM 1485 C CA . LEU A 1 177 ? -17.007 1.799 35.599 1.00 90.06 177 LEU A CA 1
ATOM 1486 C C . LEU A 1 177 ? -18.431 1.246 35.481 1.00 90.06 177 LEU A C 1
ATOM 1488 O O . LEU A 1 177 ? -18.784 0.690 34.441 1.00 90.06 177 LEU A O 1
ATOM 1492 N N . ALA A 1 178 ? -19.257 1.425 36.514 1.00 89.75 178 ALA A N 1
ATOM 1493 C CA . ALA A 1 178 ? -20.665 1.040 36.482 1.00 89.75 178 ALA A CA 1
ATOM 1494 C C . ALA A 1 178 ? -21.432 1.796 35.388 1.00 89.75 178 ALA A C 1
ATOM 1496 O O . ALA A 1 178 ? -22.153 1.190 34.600 1.00 89.75 178 ALA A O 1
ATOM 1497 N N . GLN A 1 179 ? -21.216 3.107 35.276 1.00 83.56 179 GLN A N 1
ATOM 1498 C CA . GLN A 1 179 ? -21.790 3.936 34.225 1.00 83.56 179 GLN A CA 1
ATOM 1499 C C . GLN A 1 179 ? -21.337 3.456 32.841 1.00 83.56 179 GLN A C 1
ATOM 1501 O O . GLN A 1 179 ? -22.183 3.227 31.981 1.00 83.56 179 GLN A O 1
ATOM 1506 N N . LYS A 1 180 ? -20.038 3.187 32.640 1.00 85.12 180 LYS A N 1
ATOM 1507 C CA . LYS A 1 180 ? -19.524 2.592 31.392 1.00 85.12 180 LYS A CA 1
ATOM 1508 C C . LYS A 1 180 ? -20.209 1.263 31.055 1.00 85.12 180 LYS A C 1
ATOM 1510 O O . LYS A 1 180 ? -20.543 1.039 29.896 1.00 85.12 180 LYS A O 1
ATOM 1515 N N . CYS A 1 181 ? -20.445 0.393 32.041 1.00 87.12 181 CYS A N 1
ATOM 1516 C CA . CYS A 1 181 ? -21.159 -0.872 31.835 1.00 87.12 181 CYS A CA 1
ATOM 1517 C C . CYS A 1 181 ? -22.627 -0.654 31.458 1.00 87.12 181 CYS A C 1
ATOM 1519 O O . CYS A 1 181 ? -23.111 -1.279 30.519 1.00 87.12 181 CYS A O 1
ATOM 1521 N N . ASN A 1 182 ? -23.328 0.228 32.170 1.00 82.88 182 ASN A N 1
ATOM 1522 C CA . ASN A 1 182 ? -24.742 0.517 31.933 1.00 82.88 182 ASN A CA 1
ATOM 1523 C C . ASN A 1 182 ? -24.968 1.157 30.569 1.00 82.88 182 ASN A C 1
ATOM 1525 O O . ASN A 1 182 ? -25.880 0.749 29.859 1.00 82.88 182 ASN A O 1
ATOM 1529 N N . ILE A 1 183 ? -24.104 2.093 30.182 1.00 74.00 183 ILE A N 1
ATOM 1530 C CA . ILE A 1 183 ? -24.158 2.713 28.864 1.00 74.00 183 ILE A CA 1
ATOM 1531 C C . ILE A 1 183 ? -23.870 1.671 27.777 1.00 74.00 183 ILE A C 1
ATOM 1533 O O . ILE A 1 183 ? -24.609 1.570 26.804 1.00 74.00 183 ILE A O 1
ATOM 1537 N N . LYS A 1 184 ? -22.846 0.825 27.946 1.00 77.62 184 LYS A N 1
ATOM 1538 C CA . LYS A 1 184 ? -22.585 -0.269 26.993 1.00 77.62 184 LYS A CA 1
ATOM 1539 C C . LYS A 1 184 ? -23.751 -1.245 26.900 1.00 77.62 184 LYS A C 1
ATOM 1541 O O . LYS A 1 184 ? -24.039 -1.742 25.820 1.00 77.62 184 LYS A O 1
ATOM 1546 N N . ASN A 1 185 ? -24.437 -1.491 28.010 1.00 80.25 185 ASN A N 1
ATOM 1547 C CA . ASN A 1 185 ? -25.621 -2.332 28.047 1.00 80.25 185 ASN A CA 1
ATOM 1548 C C . ASN A 1 185 ? -26.815 -1.687 27.318 1.00 80.25 185 ASN A C 1
ATOM 1550 O O . ASN A 1 185 ? -27.480 -2.357 26.533 1.00 80.25 185 ASN A O 1
ATOM 1554 N N . SER A 1 186 ? -27.069 -0.387 27.516 1.00 72.06 186 SER A N 1
ATOM 1555 C CA . SER A 1 186 ? -28.131 0.331 26.795 1.00 72.06 186 SER A CA 1
ATOM 1556 C C . SER A 1 186 ? -27.840 0.427 25.301 1.00 72.06 186 SER A C 1
ATOM 1558 O O . SER A 1 186 ? -28.740 0.254 24.487 1.00 72.06 186 SER A O 1
ATOM 1560 N N . ILE A 1 187 ? -26.574 0.629 24.941 1.00 70.00 187 ILE A N 1
ATOM 1561 C CA . ILE A 1 187 ? -26.091 0.631 23.561 1.00 70.00 187 ILE A CA 1
ATOM 1562 C C . ILE A 1 187 ? -26.274 -0.759 22.930 1.00 70.00 187 ILE A C 1
ATOM 1564 O O . ILE A 1 187 ? -26.889 -0.877 21.875 1.00 70.00 187 ILE A O 1
ATOM 1568 N N . ALA A 1 188 ? -25.845 -1.832 23.601 1.00 70.12 188 ALA A N 1
ATOM 1569 C CA . ALA A 1 188 ? -26.022 -3.202 23.113 1.00 70.12 188 ALA A CA 1
ATOM 1570 C C . ALA A 1 188 ? -27.499 -3.612 22.956 1.00 70.12 188 ALA A C 1
ATOM 1572 O O . ALA A 1 188 ? -27.806 -4.472 22.130 1.00 70.12 188 ALA A O 1
ATOM 1573 N N . ALA A 1 189 ? -28.401 -3.010 23.736 1.00 71.94 189 ALA A N 1
ATOM 1574 C CA . ALA A 1 189 ? -29.841 -3.241 23.659 1.00 71.94 189 ALA A CA 1
ATOM 1575 C C . ALA A 1 189 ? -30.560 -2.348 22.628 1.00 71.94 189 ALA A C 1
ATOM 1577 O O . ALA A 1 189 ? -31.673 -2.677 22.215 1.00 71.94 189 ALA A O 1
ATOM 1578 N N . SER A 1 190 ? -29.961 -1.224 22.220 1.00 78.81 190 SER A N 1
ATOM 1579 C CA . SER A 1 190 ? -30.574 -0.300 21.266 1.00 78.81 190 SER A CA 1
ATOM 1580 C C . SER A 1 190 ? -30.442 -0.807 19.834 1.00 78.81 190 SER A C 1
ATOM 1582 O O . SER A 1 190 ? -29.362 -1.213 19.405 1.00 78.81 190 SER A O 1
ATOM 1584 N N . LYS A 1 191 ? -31.534 -0.720 19.067 1.00 84.44 191 LYS A N 1
ATOM 1585 C CA . LYS A 1 191 ? -31.529 -1.024 17.627 1.00 84.44 191 LYS A CA 1
ATOM 1586 C C . LYS A 1 191 ? -30.807 0.043 16.806 1.00 84.44 191 LYS A C 1
ATOM 1588 O O . LYS A 1 191 ? -30.226 -0.295 15.782 1.00 84.44 191 LYS A O 1
ATOM 1593 N N . ASN A 1 192 ? -30.819 1.291 17.276 1.00 87.81 192 ASN A N 1
ATOM 1594 C CA . ASN A 1 192 ? -30.198 2.429 16.604 1.00 87.81 192 ASN A CA 1
ATOM 1595 C C . ASN A 1 192 ? -29.221 3.130 17.544 1.00 87.81 192 ASN A C 1
ATOM 1597 O O . ASN A 1 192 ? -29.506 3.324 18.731 1.00 87.81 192 ASN A O 1
ATOM 1601 N N . TRP A 1 193 ? -28.055 3.489 17.031 1.00 88.69 193 TRP A N 1
ATOM 1602 C CA . TRP A 1 193 ? -26.988 4.135 17.779 1.00 88.69 193 TRP A CA 1
ATOM 1603 C C . TRP A 1 193 ? -26.841 5.570 17.294 1.00 88.69 193 TRP A C 1
ATOM 1605 O O . TRP A 1 193 ? -26.715 5.816 16.095 1.00 88.69 193 TRP A O 1
ATOM 1615 N N . LYS A 1 194 ? -26.847 6.512 18.241 1.00 91.31 194 LYS A N 1
ATOM 1616 C CA . LYS A 1 194 ? -26.568 7.922 17.975 1.00 91.31 194 LYS A CA 1
ATOM 1617 C C . LYS A 1 194 ? -25.083 8.185 18.172 1.00 91.31 194 LYS A C 1
ATOM 1619 O O . LYS A 1 194 ? -24.543 7.948 19.253 1.00 91.31 194 LYS A O 1
ATOM 1624 N N . ILE A 1 195 ? -24.441 8.657 17.116 1.00 91.81 195 ILE A N 1
ATOM 1625 C CA . ILE A 1 195 ? -23.006 8.882 17.032 1.00 91.81 195 ILE A CA 1
ATOM 1626 C C . ILE A 1 195 ? -22.778 10.375 16.842 1.00 91.81 195 ILE A C 1
ATOM 1628 O O . ILE A 1 195 ? -23.316 10.979 15.919 1.00 91.81 195 ILE A O 1
ATOM 1632 N N . LYS A 1 196 ? -21.984 10.967 17.726 1.00 92.62 196 LYS A N 1
ATOM 1633 C CA . LYS A 1 196 ? -21.539 12.351 17.645 1.00 92.62 196 LYS A CA 1
ATOM 1634 C C . LYS A 1 196 ? -20.141 12.396 17.029 1.00 92.62 196 LYS A C 1
ATOM 1636 O O . LYS A 1 196 ? -19.220 11.774 17.563 1.00 92.62 196 LYS A O 1
ATOM 1641 N N . VAL A 1 197 ? -19.988 13.142 15.939 1.00 92.00 197 VAL A N 1
ATOM 1642 C CA . VAL A 1 197 ? -18.709 13.378 15.248 1.00 92.00 197 VAL A CA 1
ATOM 1643 C C . VAL A 1 197 ? -18.534 14.887 15.113 1.00 92.00 197 VAL A C 1
ATOM 1645 O O . VAL A 1 197 ? -19.338 15.545 14.452 1.00 92.00 197 VAL A O 1
ATOM 1648 N N . GLY A 1 198 ? -17.552 15.455 15.817 1.00 88.19 198 GLY A N 1
ATOM 1649 C CA . GLY A 1 198 ? -17.476 16.905 16.022 1.00 88.19 198 GLY A CA 1
ATOM 1650 C C . GLY A 1 198 ? -18.771 17.455 16.638 1.00 88.19 198 GLY A C 1
ATOM 1651 O O . GLY A 1 198 ? -19.220 16.988 17.689 1.00 88.19 198 GLY A O 1
ATOM 1652 N N . ASP A 1 199 ? -19.399 18.412 15.953 1.00 88.31 199 ASP A N 1
ATOM 1653 C CA . ASP A 1 199 ? -20.681 19.016 16.350 1.00 88.31 199 ASP A CA 1
ATOM 1654 C C . ASP A 1 199 ? -21.909 18.369 15.686 1.00 88.31 199 ASP A C 1
ATOM 1656 O O . ASP A 1 199 ? -23.047 18.768 15.947 1.00 88.31 199 ASP A O 1
ATOM 1660 N N . GLN A 1 200 ? -21.702 17.361 14.837 1.00 90.88 200 GLN A N 1
ATOM 1661 C CA . GLN A 1 200 ? -22.766 16.688 14.098 1.00 90.88 200 GLN A CA 1
ATOM 1662 C C . GLN A 1 200 ? -23.202 15.391 14.782 1.00 90.88 200 GLN A C 1
ATOM 1664 O O . GLN A 1 200 ? -22.418 14.716 15.452 1.00 90.88 200 GLN A O 1
ATOM 1669 N N . TYR A 1 201 ? -24.471 15.032 14.582 1.00 91.94 201 TYR A N 1
ATOM 1670 C CA . TYR A 1 201 ? -25.068 13.805 15.098 1.00 91.94 201 TYR A CA 1
ATOM 1671 C C . TYR A 1 201 ? -25.570 12.946 13.945 1.00 91.94 201 TYR A C 1
ATOM 1673 O O . TYR A 1 201 ? -26.278 13.421 13.059 1.00 91.94 201 TYR A O 1
ATOM 1681 N N . PHE A 1 202 ? -25.247 11.664 14.012 1.00 93.50 202 PHE A N 1
ATOM 1682 C CA . PHE A 1 202 ? -25.627 10.649 13.047 1.00 93.50 202 PHE A CA 1
ATOM 1683 C C . PHE A 1 202 ? -26.362 9.522 13.763 1.00 93.50 202 PHE A C 1
ATOM 1685 O O . PHE A 1 202 ? -26.050 9.194 14.906 1.00 93.50 202 PHE A O 1
ATOM 1692 N N . GLU A 1 203 ? -27.332 8.914 13.094 1.00 93.88 203 GLU A N 1
ATOM 1693 C CA . GLU A 1 203 ? -28.015 7.719 13.583 1.00 93.88 203 GLU A CA 1
ATOM 1694 C C . GLU A 1 203 ? -27.712 6.558 12.636 1.00 93.88 203 GLU A C 1
ATOM 1696 O O . GLU A 1 203 ? -27.877 6.696 11.426 1.00 93.88 203 GLU A O 1
ATOM 1701 N N . LEU A 1 204 ? -27.236 5.441 13.186 1.00 92.88 204 LEU A N 1
ATOM 1702 C CA . LEU A 1 204 ? -26.922 4.211 12.455 1.00 92.88 204 LEU A CA 1
ATOM 1703 C C . LEU A 1 204 ? -27.654 3.029 13.086 1.00 92.88 204 LEU A C 1
ATOM 1705 O O . LEU A 1 204 ? -27.793 2.965 14.311 1.00 92.88 204 LEU A O 1
ATOM 1709 N N . LYS A 1 205 ? -28.097 2.065 12.277 1.00 92.38 205 LYS A N 1
ATOM 1710 C CA . LYS A 1 205 ? -28.687 0.833 12.811 1.00 92.38 205 LYS A CA 1
ATOM 1711 C C . LYS A 1 205 ? -27.585 -0.106 13.284 1.00 92.38 205 LYS A C 1
ATOM 1713 O O . LYS A 1 205 ? -26.521 -0.214 12.680 1.00 92.38 205 LYS A O 1
ATOM 1718 N N . LEU A 1 206 ? -27.860 -0.836 14.359 1.00 86.38 206 LEU A N 1
ATOM 1719 C CA . LEU A 1 206 ? -26.938 -1.822 14.917 1.00 86.38 206 LEU A CA 1
ATOM 1720 C C . LEU A 1 206 ? -26.630 -2.954 13.925 1.00 86.38 206 LEU A C 1
ATOM 1722 O O . LEU A 1 206 ? -25.535 -3.506 13.962 1.00 86.38 206 LEU A O 1
ATOM 1726 N N . GLU A 1 207 ? -27.589 -3.312 13.071 1.00 88.38 207 GLU A N 1
ATOM 1727 C CA . GLU A 1 207 ? -27.419 -4.340 12.036 1.00 88.38 207 GLU A CA 1
ATOM 1728 C C . GLU A 1 207 ? -26.338 -3.928 11.027 1.00 88.38 207 GLU A C 1
ATOM 1730 O O . GLU A 1 207 ? -25.387 -4.682 10.828 1.00 88.38 207 GLU A O 1
ATOM 1735 N N . ASP A 1 208 ? -26.413 -2.696 10.521 1.00 92.50 208 ASP A N 1
ATOM 1736 C CA . ASP A 1 208 ? -25.449 -2.120 9.574 1.00 92.50 208 ASP A CA 1
ATOM 1737 C C . ASP A 1 208 ? -24.053 -1.996 10.213 1.00 92.50 208 ASP A C 1
ATOM 1739 O O . ASP A 1 208 ? -23.047 -2.417 9.650 1.00 92.50 208 ASP A O 1
ATOM 1743 N N . ILE A 1 209 ? -23.976 -1.525 11.466 1.00 90.50 209 ILE A N 1
ATOM 1744 C CA . ILE A 1 209 ? -22.701 -1.443 12.202 1.00 90.50 209 ILE A CA 1
ATOM 1745 C C . ILE A 1 209 ? -22.074 -2.836 12.383 1.00 90.50 209 ILE A C 1
ATOM 1747 O O . ILE A 1 209 ? -20.860 -2.990 12.262 1.00 90.50 209 ILE A O 1
ATOM 1751 N N . ARG A 1 210 ? -22.879 -3.859 12.700 1.00 86.81 210 ARG A N 1
ATOM 1752 C CA . ARG A 1 210 ? -22.391 -5.229 12.934 1.00 86.81 210 ARG A CA 1
ATOM 1753 C C . ARG A 1 210 ? -21.909 -5.924 11.669 1.00 86.81 210 ARG A C 1
ATOM 1755 O O . ARG A 1 210 ? -21.103 -6.843 11.797 1.00 86.81 210 ARG A O 1
ATOM 1762 N N . ALA A 1 211 ? -22.363 -5.496 10.492 1.00 90.06 211 ALA A N 1
ATOM 1763 C CA . ALA A 1 211 ? -21.797 -5.958 9.228 1.00 90.06 211 ALA A CA 1
ATOM 1764 C C . ALA A 1 211 ? -20.304 -5.595 9.109 1.00 90.06 211 ALA A C 1
ATOM 1766 O O . ALA A 1 211 ? -19.552 -6.299 8.442 1.00 90.06 211 ALA A O 1
ATOM 1767 N N . HIS A 1 212 ? -19.852 -4.566 9.836 1.00 92.38 212 HIS A N 1
ATOM 1768 C CA . HIS A 1 212 ? -18.469 -4.102 9.853 1.00 92.38 212 HIS A CA 1
ATOM 1769 C C . HIS A 1 212 ? -17.834 -4.263 11.245 1.00 92.38 212 HIS A C 1
ATOM 1771 O O . HIS A 1 212 ? -17.783 -3.331 12.053 1.00 92.38 212 HIS A O 1
ATOM 1777 N N . GLU A 1 213 ? -17.294 -5.454 11.527 1.00 87.25 213 GLU A N 1
ATOM 1778 C CA . GLU A 1 213 ? -16.745 -5.822 12.844 1.00 87.25 213 GLU A CA 1
ATOM 1779 C C . GLU A 1 213 ? -15.703 -4.821 13.381 1.00 87.25 213 GLU A C 1
ATOM 1781 O O . GLU A 1 213 ? -15.720 -4.475 14.568 1.00 87.25 213 GLU A O 1
ATOM 1786 N N . GLY A 1 214 ? -14.811 -4.322 12.517 1.00 88.25 214 GLY A N 1
ATOM 1787 C CA . GLY A 1 214 ? -13.802 -3.330 12.894 1.00 88.25 214 GLY A CA 1
ATOM 1788 C C . GLY A 1 214 ? -14.422 -2.038 13.431 1.00 88.25 214 GLY A C 1
ATOM 1789 O O . GLY A 1 214 ? -14.054 -1.583 14.517 1.00 88.25 214 GLY A O 1
ATOM 1790 N N . PHE A 1 215 ? -15.438 -1.521 12.737 1.00 92.56 215 PHE A N 1
ATOM 1791 C CA . PHE A 1 215 ? -16.141 -0.303 13.134 1.00 92.56 215 PHE A CA 1
ATOM 1792 C C . PHE A 1 215 ? -16.978 -0.490 14.396 1.00 92.56 215 PHE A C 1
ATOM 1794 O O . PHE A 1 215 ? -16.943 0.347 15.298 1.00 92.56 215 PHE A O 1
ATOM 1801 N N . TYR A 1 216 ? -17.663 -1.627 14.523 1.00 87.75 216 TYR A N 1
ATOM 1802 C CA . TYR A 1 216 ? -18.365 -1.991 15.751 1.00 87.75 216 TYR A CA 1
ATOM 1803 C C . TYR A 1 216 ? -17.429 -1.979 16.971 1.00 87.75 216 TYR A C 1
ATOM 1805 O O . TYR A 1 216 ? -17.727 -1.366 18.002 1.00 87.75 216 TYR A O 1
ATOM 1813 N N . ASN A 1 217 ? -16.262 -2.616 16.844 1.00 83.31 217 ASN A N 1
ATOM 1814 C CA . ASN A 1 217 ? -15.260 -2.673 17.906 1.00 83.31 217 ASN A CA 1
ATOM 1815 C C . ASN A 1 217 ? -14.664 -1.297 18.225 1.00 83.31 217 ASN A C 1
ATOM 1817 O O . ASN A 1 217 ? -14.404 -1.002 19.396 1.00 83.31 217 ASN A O 1
ATOM 1821 N N . PHE A 1 218 ? -14.470 -0.449 17.214 1.00 88.69 218 PHE A N 1
ATOM 1822 C CA . PHE A 1 218 ? -14.065 0.939 17.400 1.00 88.69 218 PHE A CA 1
ATOM 1823 C C . PHE A 1 218 ? -15.100 1.708 18.236 1.00 88.69 218 PHE A C 1
ATOM 1825 O O . PHE A 1 218 ? -14.771 2.192 19.323 1.00 88.69 218 PHE A O 1
ATOM 1832 N N . LEU A 1 219 ? -16.366 1.723 17.802 1.00 87.06 219 LEU A N 1
ATOM 1833 C CA . LEU A 1 219 ? -17.446 2.471 18.454 1.00 87.06 219 LEU A CA 1
ATOM 1834 C C . LEU A 1 219 ? -17.682 2.047 19.903 1.00 87.06 219 LEU A C 1
ATOM 1836 O O . LEU A 1 219 ? -17.921 2.889 20.767 1.00 87.06 219 LEU A O 1
ATOM 1840 N N . ILE A 1 220 ? -17.575 0.752 20.208 1.00 79.81 220 ILE A N 1
ATOM 1841 C CA . ILE A 1 220 ? -17.720 0.269 21.586 1.00 79.81 220 ILE A CA 1
ATOM 1842 C C . ILE A 1 220 ? -16.690 0.919 22.511 1.00 79.81 220 ILE A C 1
ATOM 1844 O O . ILE A 1 220 ? -16.974 1.107 23.693 1.00 79.81 220 ILE A O 1
ATOM 1848 N N . ASN A 1 221 ? -15.496 1.239 22.023 1.00 78.44 221 ASN A N 1
ATOM 1849 C CA . ASN A 1 221 ? -14.421 1.798 22.839 1.00 78.44 221 ASN A CA 1
ATOM 1850 C C . ASN A 1 221 ? -14.411 3.331 22.877 1.00 78.44 221 ASN A C 1
ATOM 1852 O O . ASN A 1 221 ? -13.645 3.910 23.652 1.00 78.44 221 ASN A O 1
ATOM 1856 N N . CYS A 1 222 ? -15.275 3.984 22.101 1.00 84.06 222 CYS A N 1
ATOM 1857 C CA . CYS A 1 222 ? -15.440 5.429 22.122 1.00 84.06 222 CYS A CA 1
ATOM 1858 C C . CYS A 1 222 ? -16.007 5.932 23.460 1.00 84.06 222 CYS A C 1
ATOM 1860 O O . CYS A 1 222 ? -16.627 5.202 24.242 1.00 84.06 222 CYS A O 1
ATOM 1862 N N . LYS A 1 223 ? -15.769 7.220 23.736 1.00 84.38 223 LYS A N 1
ATOM 1863 C CA . LYS A 1 223 ? -16.383 7.904 24.879 1.00 84.38 223 LYS A CA 1
ATOM 1864 C C . LYS A 1 223 ? -17.877 8.063 24.615 1.00 84.38 223 LYS A C 1
ATOM 1866 O O . LYS A 1 223 ? -18.286 8.177 23.468 1.00 84.38 223 LYS A O 1
ATOM 1871 N N . ILE A 1 224 ? -18.668 8.111 25.677 1.00 82.12 224 ILE A N 1
ATOM 1872 C CA . ILE A 1 224 ? -20.084 8.458 25.591 1.00 82.12 224 ILE A CA 1
ATOM 1873 C C . ILE A 1 224 ? -20.297 9.795 26.296 1.00 82.12 224 ILE A C 1
ATOM 1875 O O . ILE A 1 224 ? -19.699 10.021 27.352 1.00 82.12 224 ILE A O 1
ATOM 1879 N N . ASP A 1 225 ? -21.087 10.683 25.693 1.00 83.31 225 ASP A N 1
ATOM 1880 C CA . ASP A 1 225 ? -21.483 11.946 26.315 1.00 83.31 225 ASP A CA 1
ATOM 1881 C C . ASP A 1 225 ? -22.548 11.755 27.412 1.00 83.31 225 ASP A C 1
ATOM 1883 O O . ASP A 1 225 ? -23.047 10.660 27.675 1.00 83.31 225 ASP A O 1
ATOM 1887 N N . GLU A 1 226 ? -22.902 12.850 28.079 1.00 78.19 226 GLU A N 1
ATOM 1888 C CA . GLU A 1 226 ? -23.937 12.886 29.119 1.00 78.19 226 GLU A CA 1
ATOM 1889 C C . GLU A 1 226 ? -25.335 12.473 28.627 1.00 78.19 226 GLU A C 1
ATOM 1891 O O . GLU A 1 226 ? -26.160 12.029 29.424 1.00 78.19 226 GLU A O 1
ATOM 1896 N N . ASN A 1 227 ? -25.579 12.556 27.317 1.00 80.25 227 ASN A N 1
ATOM 1897 C CA . ASN A 1 227 ? -26.846 12.211 26.679 1.00 80.25 227 ASN A CA 1
ATOM 1898 C C . ASN A 1 227 ? -26.884 10.754 26.188 1.00 80.25 227 ASN A C 1
ATOM 1900 O O . ASN A 1 227 ? -27.897 10.315 25.643 1.00 80.25 227 ASN A O 1
ATOM 1904 N N . GLY A 1 228 ? -25.804 9.990 26.380 1.00 76.69 228 GLY A N 1
ATOM 1905 C CA . GLY A 1 228 ? -25.718 8.601 25.944 1.00 76.69 228 GLY A CA 1
ATOM 1906 C C . GLY A 1 228 ? -25.291 8.415 24.483 1.00 76.69 228 GLY A C 1
ATOM 1907 O O . GLY A 1 228 ? -25.353 7.288 23.992 1.00 76.69 228 GLY A O 1
ATOM 1908 N N . ASN A 1 229 ? -24.854 9.471 23.787 1.00 86.62 229 ASN A N 1
ATOM 1909 C CA . ASN A 1 229 ? -24.374 9.383 22.407 1.00 86.62 229 ASN A CA 1
ATOM 1910 C C . ASN A 1 229 ? -22.898 8.982 22.361 1.00 86.62 229 ASN A C 1
ATOM 1912 O O . ASN A 1 229 ? -22.084 9.427 23.172 1.00 86.62 229 ASN A O 1
ATOM 1916 N N . ILE A 1 230 ? -22.537 8.168 21.374 1.00 87.56 230 ILE A N 1
ATOM 1917 C CA . ILE A 1 230 ? -21.163 7.704 21.175 1.00 87.56 230 ILE A CA 1
ATOM 1918 C C . ILE A 1 230 ? -20.361 8.818 20.505 1.00 87.56 230 ILE A C 1
ATOM 1920 O O . ILE A 1 230 ? -20.661 9.196 19.380 1.00 87.56 230 ILE A O 1
ATOM 1924 N N . CYS A 1 231 ? -19.330 9.327 21.170 1.00 89.56 231 CYS A N 1
ATOM 1925 C CA . CYS A 1 231 ? -18.494 10.414 20.674 1.00 89.56 231 CYS A CA 1
ATOM 1926 C C . CYS A 1 231 ? -17.236 9.875 19.998 1.00 89.56 231 CYS A C 1
ATOM 1928 O O . CYS A 1 231 ? -16.364 9.288 20.653 1.00 89.56 231 CYS A O 1
ATOM 1930 N N . ILE A 1 232 ? -17.117 10.135 18.700 1.00 91.12 232 ILE A N 1
ATOM 1931 C CA . ILE A 1 232 ? -15.908 9.869 17.928 1.00 91.12 232 ILE A CA 1
ATOM 1932 C C . ILE A 1 232 ? -14.954 11.068 18.083 1.00 91.12 232 ILE A C 1
ATOM 1934 O O . ILE A 1 232 ? -15.384 12.208 17.927 1.00 91.12 232 ILE A O 1
ATOM 1938 N N . PRO A 1 233 ? -13.666 10.848 18.407 1.00 82.00 233 PRO A N 1
ATOM 1939 C CA . PRO A 1 233 ? -12.717 11.920 18.722 1.00 82.00 233 PRO A CA 1
ATOM 1940 C C . PRO A 1 233 ? -12.144 12.667 17.499 1.00 82.00 233 PRO A C 1
ATOM 1942 O O . PRO A 1 233 ? -11.103 13.303 17.638 1.00 82.00 233 PRO A O 1
ATOM 1945 N N . LEU A 1 234 ? -12.755 12.569 16.316 1.00 76.44 234 LEU A N 1
ATOM 1946 C CA . LEU A 1 234 ? -12.219 13.136 15.072 1.00 76.44 234 LEU A CA 1
ATOM 1947 C C . LEU A 1 234 ? -12.985 14.394 14.653 1.00 76.44 234 LEU A C 1
ATOM 1949 O O . LEU A 1 234 ? -14.208 14.452 14.782 1.00 76.44 234 LEU A O 1
ATOM 1953 N N . GLU A 1 235 ? -12.239 15.390 14.167 1.00 67.00 235 GLU A N 1
ATOM 1954 C CA . GLU A 1 235 ? -12.765 16.680 13.690 1.00 67.00 235 GLU A CA 1
ATOM 1955 C C . GLU A 1 235 ? -12.983 16.727 12.167 1.00 67.00 235 GLU A C 1
ATOM 1957 O O . GLU A 1 235 ? -13.634 17.643 11.667 1.00 67.00 235 GLU A O 1
ATOM 1962 N N . GLU A 1 236 ? -12.474 15.748 11.413 1.00 61.03 236 GLU A N 1
ATOM 1963 C CA . GLU A 1 236 ? -12.632 15.698 9.956 1.00 61.03 236 GLU A CA 1
ATOM 1964 C C . GLU A 1 236 ? -13.955 15.009 9.584 1.00 61.03 236 GLU A C 1
ATOM 1966 O O . GLU A 1 236 ? -14.294 13.954 10.111 1.00 61.03 236 GLU A O 1
ATOM 1971 N N . THR A 1 237 ? -14.757 15.662 8.736 1.00 69.31 237 THR A N 1
ATOM 1972 C CA . THR A 1 237 ? -16.207 15.422 8.604 1.00 69.31 237 THR A CA 1
ATOM 1973 C C . THR A 1 237 ? -16.605 14.872 7.230 1.00 69.31 237 THR A C 1
ATOM 1975 O O . THR A 1 237 ? -17.577 15.322 6.625 1.00 69.31 237 THR A O 1
ATOM 1978 N N . ASP A 1 238 ? -15.905 13.837 6.750 1.00 90.25 238 ASP A N 1
ATOM 1979 C CA . ASP A 1 238 ? -16.392 13.003 5.636 1.00 90.25 238 ASP A CA 1
ATOM 1980 C C . ASP A 1 238 ? -17.252 11.815 6.135 1.00 90.25 238 ASP A C 1
ATOM 1982 O O . ASP A 1 238 ? -17.744 11.002 5.343 1.00 90.25 238 ASP A O 1
ATOM 1986 N N . PHE A 1 239 ? -17.547 11.769 7.444 1.00 92.06 239 PHE A N 1
ATOM 1987 C CA . PHE A 1 239 ? -18.368 10.740 8.091 1.00 92.06 239 PHE A CA 1
ATOM 1988 C C . PHE A 1 239 ? -19.740 10.519 7.439 1.00 92.06 239 PHE A C 1
ATOM 1990 O O . PHE A 1 239 ? -20.249 9.405 7.467 1.00 92.06 239 PHE A O 1
ATOM 1997 N N . SER A 1 240 ? -20.342 11.533 6.806 1.00 93.06 240 SER A N 1
ATOM 1998 C CA . SER A 1 240 ? -21.614 11.357 6.080 1.00 93.06 240 SER A CA 1
ATOM 1999 C C . SER A 1 240 ? -21.504 10.314 4.959 1.00 93.06 240 SER A C 1
ATOM 2001 O O . SER A 1 240 ? -22.412 9.506 4.785 1.00 93.06 240 SER A O 1
ATOM 2003 N N . LYS A 1 241 ? -20.371 10.287 4.245 1.00 94.50 241 LYS A N 1
ATOM 2004 C CA . LYS A 1 241 ? -20.092 9.313 3.178 1.00 94.50 241 LYS A CA 1
ATOM 2005 C C . LYS A 1 241 ? -19.713 7.947 3.748 1.00 94.50 241 LYS A C 1
ATOM 2007 O O . LYS A 1 241 ? -20.090 6.920 3.199 1.00 94.50 241 LYS A O 1
ATOM 2012 N N . ILE A 1 242 ? -19.012 7.926 4.884 1.00 94.56 242 ILE A N 1
ATOM 2013 C CA . ILE A 1 242 ? -18.707 6.684 5.614 1.00 94.56 242 ILE A CA 1
ATOM 2014 C C . ILE A 1 242 ? -19.995 6.044 6.141 1.00 94.56 242 ILE A C 1
ATOM 2016 O O . ILE A 1 242 ? -20.165 4.834 6.050 1.00 94.56 242 ILE A O 1
ATOM 2020 N N . LYS A 1 243 ? -20.925 6.856 6.648 1.00 94.50 243 LYS A N 1
ATOM 2021 C CA . LYS A 1 243 ? -22.264 6.428 7.047 1.00 94.50 243 LYS A CA 1
ATOM 2022 C C . LYS A 1 243 ? -23.016 5.811 5.870 1.00 94.50 243 LYS A C 1
ATOM 2024 O O . LYS A 1 243 ? -23.549 4.721 6.027 1.00 94.50 243 LYS A O 1
ATOM 2029 N N . GLU A 1 244 ? -23.037 6.478 4.717 1.00 94.44 244 GLU A N 1
ATOM 2030 C CA . GLU A 1 244 ? -23.664 5.940 3.504 1.00 94.44 244 GLU A CA 1
ATOM 2031 C C . GLU A 1 244 ? -23.052 4.588 3.106 1.00 94.44 244 GLU A C 1
ATOM 2033 O O . GLU A 1 244 ? -23.792 3.644 2.832 1.00 94.44 244 GLU A O 1
ATOM 2038 N N . TYR A 1 245 ? -21.723 4.453 3.179 1.00 96.12 245 TYR A N 1
ATOM 2039 C CA . TYR A 1 245 ? -21.041 3.174 2.968 1.00 96.12 245 TYR A CA 1
ATOM 2040 C C . TYR A 1 245 ? -21.475 2.102 3.972 1.00 96.12 245 TYR A C 1
ATOM 2042 O O . TYR A 1 245 ? -21.771 0.986 3.571 1.00 96.12 245 TYR A O 1
ATOM 2050 N N . ILE A 1 246 ? -21.551 2.420 5.265 1.00 94.94 246 ILE A N 1
ATOM 2051 C CA . ILE A 1 246 ? -21.985 1.459 6.293 1.00 94.94 246 ILE A CA 1
ATOM 2052 C C . ILE A 1 246 ? -23.424 0.986 6.039 1.00 94.94 246 ILE A C 1
ATOM 2054 O O . ILE A 1 246 ? -23.747 -0.171 6.285 1.00 94.94 246 ILE A O 1
ATOM 2058 N N . GLU A 1 247 ? -24.296 1.872 5.558 1.00 94.06 247 GLU A N 1
ATOM 2059 C CA . GLU A 1 247 ? -25.707 1.556 5.309 1.00 94.06 247 GLU A CA 1
ATOM 2060 C C . GLU A 1 247 ? -25.940 0.802 3.993 1.00 94.06 247 GLU A C 1
ATOM 2062 O O . GLU A 1 247 ? -26.890 0.026 3.894 1.00 94.06 247 GLU A O 1
ATOM 2067 N N . THR A 1 248 ? -25.117 1.045 2.971 1.00 94.06 248 THR A N 1
ATOM 2068 C CA . THR A 1 248 ? -25.344 0.524 1.610 1.00 94.06 248 THR A CA 1
ATOM 2069 C C . THR A 1 248 ? -24.337 -0.537 1.175 1.00 94.06 248 THR A C 1
ATOM 2071 O O . THR A 1 248 ? -24.639 -1.327 0.285 1.00 94.06 248 THR A O 1
ATOM 2074 N N . GLY A 1 249 ? -23.159 -0.575 1.797 1.00 92.31 249 GLY A N 1
ATOM 2075 C CA . GLY A 1 249 ? -21.998 -1.355 1.370 1.00 92.31 249 GLY A CA 1
ATOM 2076 C C . GLY A 1 249 ? -21.185 -0.712 0.242 1.00 92.31 249 GLY A C 1
ATOM 2077 O O . GLY A 1 249 ? -20.152 -1.262 -0.134 1.00 92.31 249 GLY A O 1
ATOM 2078 N N . ASP A 1 250 ? -21.607 0.444 -0.280 1.00 90.81 250 ASP A N 1
ATOM 2079 C CA . ASP A 1 250 ? -20.996 1.099 -1.436 1.00 90.81 250 ASP A CA 1
ATOM 2080 C C . ASP A 1 250 ? -20.651 2.567 -1.145 1.00 90.81 250 ASP A C 1
ATOM 2082 O O . ASP A 1 250 ? -21.331 3.269 -0.401 1.00 90.81 250 ASP A O 1
ATOM 2086 N N . LEU A 1 251 ? -19.567 3.055 -1.753 1.00 90.94 251 LEU A N 1
ATOM 2087 C CA . LEU A 1 251 ? -19.196 4.473 -1.727 1.00 90.94 251 LEU A CA 1
ATOM 2088 C C . LEU A 1 251 ? -19.579 5.116 -3.063 1.00 90.94 251 LEU A C 1
ATOM 2090 O O . LEU A 1 251 ? -19.216 4.571 -4.109 1.00 90.94 251 LEU A O 1
ATOM 2094 N N . ASP A 1 252 ? -20.225 6.292 -3.042 1.00 87.88 252 ASP A N 1
ATOM 2095 C CA . ASP A 1 252 ? -20.645 6.994 -4.265 1.00 87.88 252 ASP A CA 1
ATOM 2096 C C . ASP A 1 252 ? -19.480 7.068 -5.277 1.00 87.88 252 ASP A C 1
ATOM 2098 O O . ASP A 1 252 ? -18.425 7.654 -4.974 1.00 87.88 252 ASP A O 1
ATOM 2102 N N . PRO A 1 253 ? -19.631 6.493 -6.488 1.00 79.31 253 PRO A N 1
ATOM 2103 C CA . PRO A 1 253 ? -18.595 6.511 -7.514 1.00 79.31 253 PRO A CA 1
ATOM 2104 C C . PRO A 1 253 ? -18.182 7.929 -7.924 1.00 79.31 253 PRO A C 1
ATOM 2106 O O . PRO A 1 253 ? -17.053 8.109 -8.372 1.00 79.31 253 PRO A O 1
ATOM 2109 N N . LYS A 1 254 ? -19.043 8.937 -7.728 1.00 84.44 254 LYS A N 1
ATOM 2110 C CA . LYS A 1 254 ? -18.742 10.350 -8.006 1.00 84.44 254 LYS A CA 1
ATOM 2111 C C . LYS A 1 254 ? -17.863 11.014 -6.945 1.00 84.44 254 LYS A C 1
ATOM 2113 O O . LYS A 1 254 ? -17.477 12.167 -7.125 1.00 84.44 254 LYS A O 1
ATOM 2118 N N . THR A 1 255 ? -17.546 10.319 -5.852 1.00 86.81 255 THR A N 1
ATOM 2119 C CA . THR A 1 255 ? -16.643 10.835 -4.821 1.00 86.81 255 THR A CA 1
ATOM 2120 C C . THR A 1 255 ? -15.258 11.066 -5.414 1.00 86.81 255 THR A C 1
ATOM 2122 O O . THR A 1 255 ? -14.601 10.119 -5.856 1.00 86.81 255 THR A O 1
ATOM 2125 N N . ASP A 1 256 ? -14.823 12.326 -5.395 1.00 88.50 256 ASP A N 1
ATOM 2126 C CA . ASP A 1 256 ? -13.522 12.750 -5.890 1.00 88.50 256 ASP A CA 1
ATOM 2127 C C . ASP A 1 256 ? -12.368 12.133 -5.086 1.00 88.50 256 ASP A C 1
ATOM 2129 O O . ASP A 1 256 ? -12.527 11.653 -3.960 1.00 88.50 256 ASP A O 1
ATOM 2133 N N . LEU A 1 257 ? -11.181 12.149 -5.684 1.00 86.12 257 LEU A N 1
ATOM 2134 C CA . LEU A 1 257 ? -10.016 11.460 -5.147 1.00 86.12 257 LEU A CA 1
ATOM 2135 C C . LEU A 1 257 ? -9.490 12.076 -3.843 1.00 86.12 257 LEU A C 1
ATOM 2137 O O . LEU A 1 257 ? -9.066 11.334 -2.959 1.00 86.12 257 LEU A O 1
ATOM 2141 N N . GLU A 1 258 ? -9.560 13.398 -3.681 1.00 87.56 258 GLU A N 1
ATOM 2142 C CA . GLU A 1 258 ? -9.136 14.052 -2.438 1.00 87.56 258 GLU A CA 1
ATOM 2143 C C . GLU A 1 258 ? -10.064 13.677 -1.285 1.00 87.56 258 GLU A C 1
ATOM 2145 O O . GLU A 1 258 ? -9.608 13.334 -0.194 1.00 87.56 258 GLU A O 1
ATOM 2150 N N . THR A 1 259 ? -11.371 13.632 -1.541 1.00 90.50 259 THR A N 1
ATOM 2151 C CA . THR A 1 259 ? -12.320 13.119 -0.555 1.00 90.50 259 THR A CA 1
ATOM 2152 C C . THR A 1 259 ? -12.103 11.632 -0.271 1.00 90.50 259 THR A C 1
ATOM 2154 O O . THR A 1 259 ? -12.122 11.234 0.890 1.00 90.50 259 THR A O 1
ATOM 2157 N N . ARG A 1 260 ? -11.812 10.794 -1.276 1.00 91.12 260 ARG A N 1
ATOM 2158 C CA . ARG A 1 260 ? -11.460 9.379 -1.042 1.00 91.12 260 ARG A CA 1
ATOM 2159 C C . ARG A 1 260 ? -10.218 9.227 -0.164 1.00 91.12 260 ARG A C 1
ATOM 2161 O O . ARG A 1 260 ? -10.223 8.361 0.704 1.00 91.12 260 ARG A O 1
ATOM 2168 N N . LYS A 1 261 ? -9.186 10.062 -0.338 1.00 90.06 261 LYS A N 1
ATOM 2169 C CA . LYS A 1 261 ? -7.987 10.054 0.522 1.00 90.06 261 LYS A CA 1
ATOM 2170 C C . LYS A 1 261 ? -8.344 10.370 1.977 1.00 90.06 261 LYS A C 1
ATOM 2172 O O . LYS A 1 261 ? -7.937 9.620 2.862 1.00 90.06 261 LYS A O 1
ATOM 2177 N N . ARG A 1 262 ? -9.140 11.419 2.226 1.00 91.31 262 ARG A N 1
ATOM 2178 C CA . ARG A 1 262 ? -9.606 11.768 3.584 1.00 91.31 262 ARG A CA 1
ATOM 2179 C C . ARG A 1 262 ? -10.457 10.654 4.199 1.00 91.31 262 ARG A C 1
ATOM 2181 O O . ARG A 1 262 ? -10.143 10.187 5.291 1.00 91.31 262 ARG A O 1
ATOM 2188 N N . ILE A 1 263 ? -11.429 10.130 3.445 1.00 93.12 263 ILE A N 1
ATOM 2189 C CA . ILE A 1 263 ? -12.240 8.970 3.851 1.00 93.12 263 ILE A CA 1
ATOM 2190 C C . ILE A 1 263 ? -11.352 7.768 4.171 1.00 93.12 263 ILE A C 1
ATOM 2192 O O . ILE A 1 263 ? -11.598 7.097 5.161 1.00 93.12 263 ILE A O 1
ATOM 2196 N N . SER A 1 264 ? -10.314 7.489 3.378 1.00 92.81 264 SER A N 1
ATOM 2197 C CA . SER A 1 264 ? -9.406 6.365 3.626 1.00 92.81 264 SER A CA 1
ATOM 2198 C C . SER A 1 264 ? -8.698 6.487 4.974 1.00 92.81 264 SER A C 1
ATOM 2200 O O . SER A 1 264 ? -8.568 5.492 5.684 1.00 92.81 264 SER A O 1
ATOM 2202 N N . VAL A 1 265 ? -8.219 7.682 5.327 1.00 91.25 265 VAL A N 1
ATOM 2203 C CA . VAL A 1 265 ? -7.545 7.928 6.612 1.00 91.25 265 VAL A CA 1
ATOM 2204 C C . VAL A 1 265 ? -8.529 7.743 7.766 1.00 91.25 265 VAL A C 1
ATOM 2206 O O . VAL A 1 265 ? -8.232 7.052 8.745 1.00 91.25 265 VAL A O 1
ATOM 2209 N N . GLU A 1 266 ? -9.730 8.297 7.624 1.00 92.69 266 GLU A N 1
ATOM 2210 C CA . GLU A 1 266 ? -10.787 8.205 8.624 1.00 92.69 266 GLU A CA 1
ATOM 2211 C C . GLU A 1 266 ? -11.272 6.747 8.796 1.00 92.69 266 GLU A C 1
ATOM 2213 O O . GLU A 1 266 ? -11.264 6.204 9.902 1.00 92.69 266 GLU A O 1
ATOM 2218 N N . ALA A 1 267 ? -11.556 6.049 7.696 1.00 93.25 267 ALA A N 1
ATOM 2219 C CA . ALA A 1 267 ? -11.928 4.636 7.649 1.00 93.25 267 ALA A CA 1
ATOM 2220 C C . ALA A 1 267 ? -10.859 3.725 8.274 1.00 93.25 267 ALA A C 1
ATOM 2222 O O . ALA A 1 267 ? -11.190 2.773 8.986 1.00 93.25 267 ALA A O 1
ATOM 2223 N N . GLN A 1 268 ? -9.574 4.031 8.074 1.00 93.38 268 GLN A N 1
ATOM 2224 C CA . GLN A 1 268 ? -8.482 3.298 8.711 1.00 93.38 268 GLN A CA 1
ATOM 2225 C C . GLN A 1 268 ? -8.517 3.449 10.237 1.00 93.38 268 GLN A C 1
ATOM 2227 O O . GLN A 1 268 ? -8.345 2.460 10.952 1.00 93.38 268 GLN A O 1
ATOM 2232 N N . SER A 1 269 ? -8.787 4.655 10.744 1.00 91.69 269 SER A N 1
ATOM 2233 C CA . SER A 1 269 ? -8.927 4.900 12.188 1.00 91.69 269 SER A CA 1
ATOM 2234 C C . SER A 1 269 ? -10.116 4.148 12.806 1.00 91.69 269 SER A C 1
ATOM 2236 O O . SER A 1 269 ? -10.076 3.754 13.973 1.00 91.69 269 SER A O 1
ATOM 2238 N N . TYR A 1 270 ? -11.138 3.889 11.989 1.00 92.75 270 TYR A N 1
ATOM 2239 C CA . TYR A 1 270 ? -12.361 3.165 12.324 1.00 92.75 270 TYR A CA 1
ATOM 2240 C C . TYR A 1 270 ? -12.246 1.647 12.181 1.00 92.75 270 TYR A C 1
ATOM 2242 O O . TYR A 1 270 ? -13.160 0.929 12.580 1.00 92.75 270 TYR A O 1
ATOM 2250 N N . GLY A 1 271 ? -11.147 1.135 11.621 1.00 92.56 271 GLY A N 1
ATOM 2251 C CA . GLY A 1 271 ? -11.002 -0.290 11.322 1.00 92.56 271 GLY A CA 1
ATOM 2252 C C . GLY A 1 271 ? -11.883 -0.773 10.162 1.00 92.56 271 GLY A C 1
ATOM 2253 O O . GLY A 1 271 ? -12.177 -1.962 10.083 1.00 92.56 271 GLY A O 1
ATOM 2254 N N . LEU A 1 272 ? -12.305 0.122 9.263 1.00 94.44 272 LEU A N 1
ATOM 2255 C CA . LEU A 1 272 ? -13.064 -0.192 8.047 1.00 94.44 272 LEU A CA 1
ATOM 2256 C C . LEU A 1 272 ? -12.114 -0.556 6.894 1.00 94.44 272 LEU A C 1
ATOM 2258 O O . LEU A 1 272 ? -11.941 0.206 5.945 1.00 94.44 272 LEU A O 1
ATOM 2262 N N . THR A 1 273 ? -11.470 -1.722 6.973 1.00 93.56 273 THR A N 1
ATOM 2263 C CA . THR A 1 273 ? -10.429 -2.136 6.010 1.00 93.56 273 THR A CA 1
ATOM 2264 C C . THR A 1 273 ? -10.930 -2.237 4.569 1.00 93.56 273 THR A C 1
ATOM 2266 O O . THR A 1 273 ? -10.214 -1.861 3.648 1.00 93.56 273 THR A O 1
ATOM 2269 N N . GLU A 1 274 ? -12.166 -2.690 4.365 1.00 92.94 274 GLU A N 1
ATOM 2270 C CA . GLU A 1 274 ? -12.782 -2.788 3.034 1.00 92.94 274 GLU A CA 1
ATOM 2271 C C . GLU A 1 274 ? -12.988 -1.408 2.396 1.00 92.94 274 GLU A C 1
ATOM 2273 O O . GLU A 1 274 ? -12.653 -1.205 1.231 1.00 92.94 274 GLU A O 1
ATOM 2278 N N . LEU A 1 275 ? -13.448 -0.422 3.173 1.00 93.38 275 LEU A N 1
ATOM 2279 C CA . LEU A 1 275 ? -13.599 0.949 2.686 1.00 93.38 275 LEU A CA 1
ATOM 2280 C C . LEU A 1 275 ? -12.243 1.580 2.354 1.00 93.38 275 LEU A C 1
ATOM 2282 O O . LEU A 1 275 ? -12.116 2.247 1.332 1.00 93.38 275 LEU A O 1
ATOM 2286 N N . VAL A 1 276 ? -11.210 1.321 3.166 1.00 93.06 276 VAL A N 1
ATOM 2287 C CA . VAL A 1 276 ? -9.828 1.738 2.862 1.00 93.06 276 VAL A CA 1
ATOM 2288 C C . VAL A 1 276 ? -9.387 1.186 1.506 1.00 93.06 276 VAL A C 1
ATOM 2290 O O . VAL A 1 276 ? -8.802 1.906 0.701 1.00 93.06 276 VAL A O 1
ATOM 2293 N N . GLU A 1 277 ? -9.715 -0.071 1.210 1.00 88.88 277 GLU A N 1
ATOM 2294 C CA . GLU A 1 277 ? -9.425 -0.667 -0.089 1.00 88.88 277 GLU A CA 1
ATOM 2295 C C . GLU A 1 277 ? -10.224 -0.052 -1.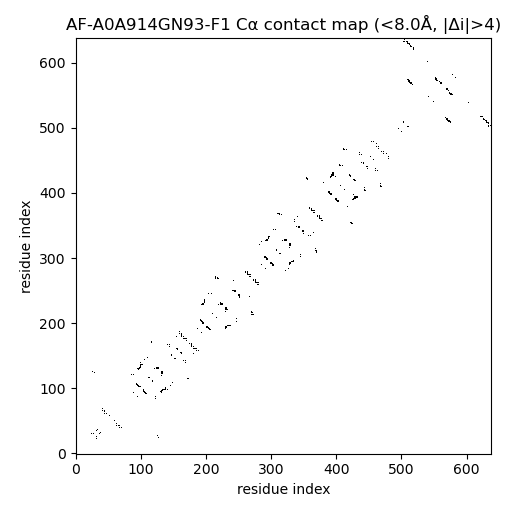245 1.00 88.88 277 GLU A C 1
ATOM 2297 O O . GLU A 1 277 ? -9.689 0.054 -2.347 1.00 88.88 277 GLU A O 1
ATOM 2302 N N . ILE A 1 278 ? -11.481 0.339 -1.030 1.00 87.31 278 ILE A N 1
ATOM 2303 C CA . ILE A 1 278 ? -12.315 1.027 -2.034 1.00 87.31 278 ILE A CA 1
ATOM 2304 C C . ILE A 1 278 ? -11.798 2.449 -2.296 1.00 87.31 278 ILE A C 1
ATOM 2306 O O . ILE A 1 278 ? -11.863 2.955 -3.422 1.00 87.31 278 ILE A O 1
ATOM 2310 N N . CYS A 1 279 ? -11.268 3.100 -1.263 1.00 89.06 279 CYS A N 1
ATOM 2311 C CA . CYS A 1 279 ? -10.665 4.423 -1.337 1.00 89.06 279 CYS A CA 1
ATOM 2312 C C . CYS A 1 279 ? -9.227 4.417 -1.870 1.00 89.06 279 CYS A C 1
ATOM 2314 O O . CYS A 1 279 ? -8.659 5.496 -2.045 1.00 89.06 279 CYS A O 1
ATOM 2316 N N . ASP A 1 280 ? -8.648 3.246 -2.168 1.00 88.50 280 ASP A N 1
ATOM 2317 C CA . ASP A 1 280 ? -7.322 3.139 -2.772 1.00 88.50 280 ASP A CA 1
ATOM 2318 C C . ASP A 1 280 ? -7.271 3.971 -4.063 1.00 88.50 280 ASP A C 1
ATOM 2320 O O . ASP A 1 280 ? -7.900 3.652 -5.081 1.00 88.50 280 ASP A O 1
ATOM 2324 N N . ALA A 1 281 ? -6.487 5.051 -4.002 1.00 83.94 281 ALA A N 1
ATOM 2325 C CA . ALA A 1 281 ? -6.301 6.007 -5.082 1.00 83.94 281 ALA A CA 1
ATOM 2326 C C . ALA A 1 281 ? -5.938 5.324 -6.403 1.00 83.94 281 ALA A C 1
ATOM 2328 O O . ALA A 1 281 ? -6.408 5.725 -7.466 1.00 83.94 281 ALA A O 1
ATOM 2329 N N . ARG A 1 282 ? -5.143 4.253 -6.342 1.00 87.94 282 ARG A N 1
ATOM 2330 C CA . ARG A 1 282 ? -4.739 3.483 -7.512 1.00 87.94 282 ARG A CA 1
ATOM 2331 C C . ARG A 1 282 ? -5.910 2.726 -8.111 1.00 87.94 282 ARG A C 1
ATOM 2333 O O . ARG A 1 282 ? -6.085 2.774 -9.325 1.00 87.94 282 ARG A O 1
ATOM 2340 N N . LYS A 1 283 ? -6.695 2.017 -7.291 1.00 87.31 283 LYS A N 1
ATOM 2341 C CA . LYS A 1 283 ? -7.866 1.270 -7.780 1.00 87.31 283 LYS A CA 1
ATOM 2342 C C . LYS A 1 283 ? -8.881 2.222 -8.414 1.00 87.31 283 LYS A C 1
ATOM 2344 O O . LYS A 1 283 ? -9.395 1.909 -9.484 1.00 87.31 283 LYS A O 1
ATOM 2349 N N . TYR A 1 284 ? -9.103 3.385 -7.800 1.00 86.69 284 TYR A N 1
ATOM 2350 C CA . TYR A 1 284 ? -9.970 4.427 -8.348 1.00 86.69 284 TYR A CA 1
ATOM 2351 C C . TYR A 1 284 ? -9.435 4.998 -9.666 1.00 86.69 284 TYR A C 1
ATOM 2353 O O . TYR A 1 284 ? -10.142 5.004 -10.665 1.00 86.69 284 TYR A O 1
ATOM 2361 N N . LEU A 1 285 ? -8.172 5.424 -9.726 1.00 88.50 285 LEU A N 1
ATOM 2362 C CA . LEU A 1 285 ? -7.616 5.980 -10.962 1.00 88.50 285 LEU A CA 1
ATOM 2363 C C . LEU A 1 285 ? -7.628 4.951 -12.102 1.00 88.50 285 LEU A C 1
ATOM 2365 O O . LEU A 1 285 ? -7.964 5.288 -13.230 1.00 88.50 285 LEU A O 1
ATOM 2369 N N . LEU A 1 286 ? -7.351 3.675 -11.816 1.00 91.12 286 LEU A N 1
ATOM 2370 C CA . LEU A 1 286 ? -7.435 2.598 -12.809 1.00 91.12 286 LEU A CA 1
ATOM 2371 C C . LEU A 1 286 ? -8.874 2.198 -13.191 1.00 91.12 286 LEU A C 1
ATOM 2373 O O . LEU A 1 286 ? -9.029 1.356 -14.080 1.00 91.12 286 LEU A O 1
ATOM 2377 N N . SER A 1 287 ? -9.909 2.743 -12.542 1.00 88.31 287 SER A N 1
ATOM 2378 C CA . SER A 1 287 ? -11.309 2.577 -12.957 1.00 88.31 287 SER A CA 1
ATOM 2379 C C . SER A 1 287 ? -11.819 3.727 -13.832 1.00 88.31 287 SER A C 1
ATOM 2381 O O . SER A 1 287 ? -12.852 3.572 -14.485 1.00 88.31 287 SER A O 1
ATOM 2383 N N . LEU A 1 288 ? -11.089 4.847 -13.900 1.00 89.44 288 LEU A N 1
ATOM 2384 C CA . LEU A 1 288 ? -11.404 5.966 -14.787 1.00 89.44 288 LEU A CA 1
ATOM 2385 C C . LEU A 1 288 ? -11.199 5.589 -16.266 1.00 89.44 288 LEU A C 1
ATOM 2387 O O . LEU A 1 288 ? -10.390 4.714 -16.579 1.00 89.44 288 LEU A O 1
ATOM 2391 N N . PRO A 1 289 ? -11.899 6.250 -17.207 1.00 93.44 289 PRO A N 1
ATOM 2392 C CA . PRO A 1 289 ? -11.680 6.027 -18.639 1.00 93.44 289 PRO A CA 1
ATOM 2393 C C . PRO A 1 289 ? -10.292 6.501 -19.101 1.00 93.44 289 PRO A C 1
ATOM 2395 O O . PRO A 1 289 ? -9.702 5.912 -20.010 1.00 93.44 289 PRO A O 1
ATOM 2398 N N . GLU A 1 290 ? -9.761 7.539 -18.458 1.00 94.38 290 GLU A N 1
ATOM 2399 C CA . GLU A 1 290 ? -8.496 8.189 -18.789 1.00 94.38 290 GLU A CA 1
ATOM 2400 C C . GLU A 1 290 ? -7.704 8.477 -17.510 1.00 94.38 290 GLU A C 1
ATOM 2402 O O . GLU A 1 290 ? -8.281 8.810 -16.473 1.00 94.38 290 GLU A O 1
ATOM 2407 N N . ILE A 1 291 ? -6.385 8.313 -17.587 1.00 95.50 291 ILE A N 1
ATOM 2408 C CA . ILE A 1 291 ?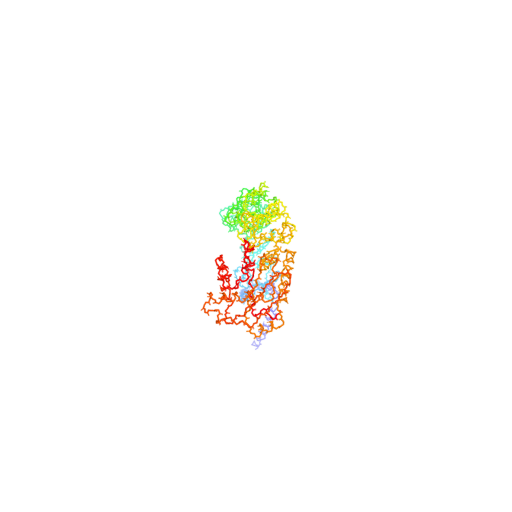 -5.438 8.544 -16.494 1.00 95.50 291 ILE A CA 1
ATOM 2409 C C . ILE A 1 291 ? -4.283 9.415 -16.965 1.00 95.50 291 ILE A C 1
ATOM 2411 O O . ILE A 1 291 ? -3.914 9.386 -18.135 1.00 95.50 291 ILE A O 1
ATOM 2415 N N . ASN A 1 292 ? -3.661 10.120 -16.026 1.00 96.25 292 ASN A N 1
ATOM 2416 C CA . ASN A 1 292 ? -2.453 10.892 -16.277 1.00 96.25 292 ASN A CA 1
ATOM 2417 C C . ASN A 1 292 ? -1.214 10.115 -15.828 1.00 96.25 292 ASN A C 1
ATOM 2419 O O . ASN A 1 292 ? -1.156 9.579 -14.718 1.00 96.25 292 ASN A O 1
ATOM 2423 N N . ILE A 1 293 ? -0.210 10.060 -16.696 1.00 96.31 293 ILE A N 1
ATOM 2424 C CA . ILE A 1 293 ? 1.069 9.398 -16.452 1.00 96.31 293 ILE A CA 1
ATOM 2425 C C . ILE A 1 293 ? 2.155 10.465 -16.473 1.00 96.31 293 ILE A C 1
ATOM 2427 O O . ILE A 1 293 ? 2.347 11.136 -17.482 1.00 96.31 293 ILE A O 1
ATOM 2431 N N . LYS A 1 294 ? 2.880 10.615 -15.367 1.00 96.12 294 LYS A N 1
ATOM 2432 C CA . LYS A 1 294 ? 3.946 11.606 -15.227 1.00 96.12 294 LYS A CA 1
ATOM 2433 C C . LYS A 1 294 ? 5.308 10.962 -15.429 1.00 96.12 294 LYS A C 1
ATOM 2435 O O . LYS A 1 294 ? 5.636 9.957 -14.791 1.00 96.12 294 LYS A O 1
ATOM 2440 N N . MET A 1 295 ? 6.106 11.551 -16.312 1.00 94.00 295 MET A N 1
ATOM 2441 C CA . MET A 1 295 ? 7.497 11.177 -16.561 1.00 94.00 295 MET A CA 1
ATOM 2442 C C . MET A 1 295 ? 8.359 12.426 -16.520 1.00 94.00 295 MET A C 1
ATOM 2444 O O . MET A 1 295 ? 8.150 13.339 -17.316 1.00 94.00 295 MET A O 1
ATOM 2448 N N . ALA A 1 296 ? 9.320 12.464 -15.596 1.00 90.50 296 ALA A N 1
ATOM 2449 C CA . ALA A 1 296 ? 10.036 13.695 -15.260 1.00 90.50 296 ALA A CA 1
ATOM 2450 C C . ALA A 1 296 ? 9.032 14.842 -15.000 1.00 90.50 296 ALA A C 1
ATOM 2452 O O . ALA A 1 296 ? 8.179 14.699 -14.125 1.00 90.50 296 ALA A O 1
ATOM 2453 N N . ASP A 1 297 ? 9.093 15.916 -15.788 1.00 89.62 297 ASP A N 1
ATOM 2454 C CA . ASP A 1 297 ? 8.233 17.099 -15.654 1.00 89.62 297 ASP A CA 1
ATOM 2455 C C . ASP A 1 297 ? 7.061 17.125 -16.658 1.00 89.62 297 ASP A C 1
ATOM 2457 O O . ASP A 1 297 ? 6.342 18.117 -16.749 1.00 89.62 297 ASP A O 1
ATOM 2461 N N . ALA A 1 298 ? 6.856 16.050 -17.429 1.00 94.06 298 ALA A N 1
ATOM 2462 C CA . ALA A 1 298 ? 5.800 15.956 -18.436 1.00 94.06 298 ALA A CA 1
ATOM 2463 C C . ALA A 1 298 ? 4.663 15.025 -17.992 1.00 94.06 298 ALA A C 1
ATOM 2465 O O . ALA A 1 298 ? 4.902 13.972 -17.394 1.00 94.06 298 ALA A O 1
ATOM 2466 N N . ILE A 1 299 ? 3.427 15.401 -18.330 1.00 95.44 299 ILE A N 1
ATOM 2467 C CA . ILE A 1 299 ? 2.207 14.638 -18.045 1.00 95.44 299 ILE A CA 1
ATOM 2468 C C . ILE A 1 299 ? 1.599 14.164 -19.364 1.00 95.44 299 ILE A C 1
ATOM 2470 O O . ILE A 1 299 ? 1.401 14.954 -20.285 1.00 95.44 299 ILE A O 1
ATOM 2474 N N . PHE A 1 300 ? 1.286 12.873 -19.429 1.00 96.25 300 PHE A N 1
ATOM 2475 C CA . PHE A 1 300 ? 0.725 12.214 -20.599 1.00 96.25 300 PHE A CA 1
ATOM 2476 C C . PHE A 1 300 ? -0.642 11.613 -20.252 1.00 96.25 300 PHE A C 1
ATOM 2478 O O . PHE A 1 300 ? -0.690 10.686 -19.434 1.00 96.25 300 PHE A O 1
ATOM 2485 N N . PRO A 1 301 ? -1.742 12.104 -20.846 1.00 95.81 301 PRO A N 1
ATOM 2486 C CA . PRO A 1 301 ? -3.035 11.445 -20.736 1.00 95.81 301 PRO A CA 1
ATOM 2487 C C . PRO A 1 301 ? -3.009 10.107 -21.483 1.00 95.81 301 PRO A C 1
ATOM 2489 O O . PRO A 1 301 ? -2.401 9.988 -22.547 1.00 95.81 301 PRO A O 1
ATOM 2492 N N . ALA A 1 302 ? -3.653 9.085 -20.925 1.00 95.62 302 ALA A N 1
ATOM 2493 C CA . ALA A 1 302 ? -3.755 7.770 -21.541 1.00 95.62 302 ALA A CA 1
ATOM 2494 C C . ALA A 1 302 ? -5.091 7.101 -21.210 1.00 95.62 302 ALA A C 1
ATOM 2496 O O . ALA A 1 302 ? -5.524 7.065 -20.055 1.00 95.62 302 ALA A O 1
ATOM 2497 N N . LYS A 1 303 ? -5.723 6.490 -22.215 1.00 96.19 303 LYS A N 1
ATOM 2498 C CA . LYS A 1 303 ? -6.949 5.706 -22.015 1.00 96.19 303 LYS A CA 1
ATOM 2499 C C . LYS A 1 303 ? -6.644 4.403 -21.285 1.00 96.19 303 LYS A C 1
ATOM 2501 O O . LYS A 1 303 ? -5.847 3.587 -21.754 1.00 96.19 303 LYS A O 1
ATOM 2506 N N . VAL A 1 304 ? -7.332 4.145 -20.177 1.00 95.25 304 VAL A N 1
ATOM 2507 C CA . VAL A 1 304 ? -7.078 2.960 -19.342 1.00 95.25 304 VAL A CA 1
ATOM 2508 C C . VAL A 1 304 ? -7.299 1.658 -20.114 1.00 95.25 304 VAL A C 1
ATOM 2510 O O . VAL A 1 304 ? -6.514 0.718 -19.980 1.00 95.25 304 VAL A O 1
ATOM 2513 N N . ASP A 1 305 ? -8.320 1.599 -20.970 1.00 95.00 305 ASP A N 1
ATOM 2514 C CA . ASP A 1 305 ? -8.599 0.406 -21.777 1.00 95.00 305 ASP A CA 1
ATOM 2515 C C . ASP A 1 305 ? -7.540 0.148 -22.853 1.00 95.00 305 ASP A C 1
ATOM 2517 O O . ASP A 1 305 ? -7.320 -1.002 -23.232 1.00 95.00 305 ASP A O 1
ATOM 2521 N N . VAL A 1 306 ? -6.832 1.187 -23.308 1.00 95.62 306 VAL A N 1
ATOM 2522 C CA . VAL A 1 306 ? -5.651 1.029 -24.165 1.00 95.62 306 VAL A CA 1
ATOM 2523 C C . VAL A 1 306 ? -4.499 0.455 -23.346 1.00 95.62 306 VAL A C 1
ATOM 2525 O O . VAL A 1 306 ? -3.916 -0.550 -23.744 1.00 95.62 306 VAL A O 1
ATOM 2528 N N . CYS A 1 307 ? -4.223 1.014 -22.164 1.00 95.19 307 CYS A N 1
ATOM 2529 C CA . CYS A 1 307 ? -3.177 0.520 -21.266 1.00 95.19 307 CYS A CA 1
ATOM 2530 C C . CYS A 1 307 ? -3.363 -0.966 -20.914 1.00 95.19 307 CYS A C 1
ATOM 2532 O O . CYS A 1 307 ? -2.392 -1.720 -20.947 1.00 95.19 307 CYS A O 1
ATOM 2534 N N . LYS A 1 308 ? -4.601 -1.410 -20.641 1.00 95.44 308 LYS A N 1
ATOM 2535 C CA . LYS A 1 308 ? -4.938 -2.812 -20.318 1.00 95.44 308 LYS A CA 1
ATOM 2536 C C . LYS A 1 308 ? -4.577 -3.809 -21.424 1.00 95.44 308 LYS A C 1
ATOM 2538 O O . LYS A 1 308 ? -4.289 -4.959 -21.104 1.00 95.44 308 LYS A O 1
ATOM 2543 N N . LYS A 1 309 ? -4.567 -3.395 -22.700 1.00 95.62 309 LYS A N 1
ATOM 2544 C CA . LYS A 1 309 ? -4.160 -4.263 -23.826 1.00 95.62 309 LYS A CA 1
ATOM 2545 C C . LYS A 1 309 ? -2.683 -4.657 -23.751 1.00 95.62 309 LYS A C 1
ATOM 2547 O O . LYS A 1 309 ? -2.293 -5.677 -24.309 1.00 95.62 309 LYS A O 1
ATOM 2552 N N . PHE A 1 310 ? -1.871 -3.868 -23.049 1.00 95.19 310 PHE A N 1
ATOM 2553 C CA . PHE A 1 310 ? -0.435 -4.068 -22.913 1.00 95.19 310 PHE A CA 1
ATOM 2554 C C . PHE A 1 310 ? -0.103 -4.475 -21.474 1.00 95.19 310 PHE A C 1
ATOM 2556 O O . PHE A 1 310 ? 0.263 -3.650 -20.639 1.00 95.19 310 PHE A O 1
ATOM 2563 N N . GLU A 1 311 ? -0.223 -5.772 -21.179 1.00 94.00 311 GLU A N 1
ATOM 2564 C CA . GLU A 1 311 ? -0.147 -6.324 -19.817 1.00 94.00 311 GLU A CA 1
ATOM 2565 C C . GLU A 1 311 ? 1.101 -5.876 -19.035 1.00 94.00 311 GLU A C 1
ATOM 2567 O O . GLU A 1 311 ? 1.002 -5.464 -17.879 1.00 94.00 311 GLU A O 1
ATOM 2572 N N . THR A 1 312 ? 2.280 -5.896 -19.667 1.00 94.88 312 THR A N 1
ATOM 2573 C CA . THR A 1 312 ? 3.539 -5.492 -19.012 1.00 94.88 312 THR A CA 1
ATOM 2574 C C . THR A 1 312 ? 3.524 -4.013 -18.616 1.00 94.88 312 THR A C 1
ATOM 2576 O O . THR A 1 312 ? 3.972 -3.657 -17.523 1.00 94.88 312 THR A O 1
ATOM 2579 N N . PHE A 1 313 ? 2.981 -3.150 -19.475 1.00 95.06 313 PHE A N 1
ATOM 2580 C CA . PHE A 1 313 ? 2.818 -1.729 -19.194 1.00 95.06 313 PHE A CA 1
ATOM 2581 C C . PHE A 1 313 ? 1.787 -1.497 -18.080 1.00 95.06 313 PHE A C 1
ATOM 2583 O O . PHE A 1 313 ? 2.065 -0.796 -17.107 1.00 95.06 313 PHE A O 1
ATOM 2590 N N . TYR A 1 314 ? 0.630 -2.157 -18.160 1.00 95.19 314 TYR A N 1
ATOM 2591 C CA . TYR A 1 314 ? -0.429 -2.046 -17.157 1.00 95.19 314 TYR A CA 1
ATOM 2592 C C . TYR A 1 314 ? 0.014 -2.526 -15.766 1.00 95.19 314 TYR A C 1
ATOM 2594 O O . TYR A 1 314 ? -0.270 -1.881 -14.756 1.00 95.19 314 TYR A O 1
ATOM 2602 N N . ASN A 1 315 ? 0.782 -3.615 -15.694 1.00 93.38 315 ASN A N 1
ATOM 2603 C CA . ASN A 1 315 ? 1.345 -4.110 -14.438 1.00 93.38 315 ASN A CA 1
ATOM 2604 C C . ASN A 1 315 ? 2.361 -3.129 -13.832 1.00 93.38 315 ASN A C 1
ATOM 2606 O O . ASN A 1 315 ? 2.414 -2.982 -12.611 1.00 93.38 315 ASN A O 1
ATOM 2610 N N . LYS A 1 316 ? 3.112 -2.388 -14.660 1.00 93.88 316 LYS A N 1
ATOM 2611 C CA . LYS A 1 316 ? 3.975 -1.302 -14.169 1.00 93.88 316 LYS A CA 1
ATOM 2612 C C . LYS A 1 316 ? 3.153 -0.176 -13.551 1.00 93.88 316 LYS A C 1
ATOM 2614 O O . LYS A 1 316 ? 3.485 0.233 -12.440 1.00 93.88 316 LYS A O 1
ATOM 2619 N N . LEU A 1 317 ? 2.059 0.246 -14.191 1.00 94.38 317 LEU A N 1
ATOM 2620 C CA . LEU A 1 317 ? 1.138 1.244 -13.626 1.00 94.38 317 LEU A CA 1
ATOM 2621 C C . LEU A 1 317 ? 0.541 0.794 -12.284 1.00 94.38 317 LEU A C 1
ATOM 2623 O O . LEU A 1 317 ? 0.473 1.574 -11.338 1.00 94.38 317 LEU A O 1
ATOM 2627 N N . LYS A 1 318 ? 0.192 -0.492 -12.148 1.00 92.88 318 LYS A N 1
ATOM 2628 C CA . LYS A 1 318 ? -0.283 -1.057 -10.873 1.00 92.88 318 LYS A CA 1
ATOM 2629 C C . LYS A 1 318 ? 0.749 -1.001 -9.744 1.00 92.88 318 LYS A C 1
ATOM 2631 O O . LYS A 1 318 ? 0.377 -1.059 -8.576 1.00 92.88 318 LYS A O 1
ATOM 2636 N N . SER A 1 319 ? 2.034 -0.931 -10.077 1.00 91.69 319 SER A N 1
ATOM 2637 C CA . SER A 1 319 ? 3.128 -0.956 -9.100 1.00 91.69 319 SER A CA 1
ATOM 2638 C C . SER A 1 319 ? 3.746 0.415 -8.821 1.00 91.69 319 SER A C 1
ATOM 2640 O O . SER A 1 319 ? 4.439 0.572 -7.816 1.00 91.69 319 SER A O 1
ATOM 2642 N N . CYS A 1 320 ? 3.527 1.410 -9.686 1.00 91.88 320 CYS A N 1
ATOM 2643 C CA . CYS A 1 320 ? 4.204 2.697 -9.573 1.00 91.88 320 CYS A CA 1
ATOM 2644 C C . CYS A 1 320 ? 3.537 3.629 -8.552 1.00 91.88 320 CYS A C 1
ATOM 2646 O O . CYS A 1 320 ? 2.397 3.421 -8.128 1.00 91.88 320 CYS A O 1
ATOM 2648 N N . LYS A 1 321 ? 4.284 4.641 -8.104 1.00 92.56 321 LYS A N 1
ATOM 2649 C CA . LYS A 1 321 ? 3.784 5.637 -7.151 1.00 92.56 321 LYS A CA 1
ATOM 2650 C C . LYS A 1 321 ? 2.781 6.566 -7.832 1.00 92.56 321 LYS A C 1
ATOM 2652 O O . LYS A 1 321 ? 2.868 6.793 -9.035 1.00 92.56 321 LYS A O 1
ATOM 2657 N N . ILE A 1 322 ? 1.866 7.099 -7.036 1.00 91.81 322 ILE A N 1
ATOM 2658 C CA . ILE A 1 322 ? 0.924 8.140 -7.442 1.00 91.81 322 ILE A CA 1
ATOM 2659 C C . ILE A 1 322 ? 1.344 9.395 -6.686 1.00 91.81 322 ILE A C 1
ATOM 2661 O O . ILE A 1 322 ? 1.607 9.300 -5.485 1.00 91.81 322 ILE A O 1
ATOM 2665 N N . ASP A 1 323 ? 1.510 10.512 -7.387 1.00 90.75 323 ASP A N 1
ATOM 2666 C CA . ASP A 1 323 ? 1.871 11.787 -6.762 1.00 90.75 323 ASP A CA 1
ATOM 2667 C C . ASP A 1 323 ? 0.640 12.574 -6.285 1.00 90.75 323 ASP A C 1
ATOM 2669 O O . ASP A 1 323 ? -0.506 12.131 -6.407 1.00 90.75 323 ASP A O 1
ATOM 2673 N N . ASP A 1 324 ? 0.888 13.752 -5.717 1.00 85.94 324 ASP A N 1
ATOM 2674 C CA . ASP A 1 324 ? -0.155 14.633 -5.185 1.00 85.94 324 ASP A CA 1
ATOM 2675 C C . ASP A 1 324 ? -1.047 15.226 -6.293 1.00 85.94 324 ASP A C 1
ATOM 2677 O O . ASP A 1 324 ? -2.185 15.609 -6.034 1.00 85.94 324 ASP A O 1
ATOM 2681 N N . GLU A 1 325 ? -0.575 15.226 -7.545 1.00 87.44 325 GLU A N 1
ATOM 2682 C CA . GLU A 1 325 ? -1.339 15.604 -8.744 1.00 87.44 325 GLU A CA 1
ATOM 2683 C C . GLU A 1 325 ? -2.157 14.429 -9.311 1.00 87.44 325 GLU A C 1
ATOM 2685 O O . GLU A 1 325 ? -2.745 14.534 -10.389 1.00 87.44 325 GLU A O 1
ATOM 2690 N N . ASN A 1 326 ? -2.217 13.305 -8.587 1.00 90.19 326 ASN A N 1
ATOM 2691 C CA . ASN A 1 326 ? -2.941 12.095 -8.965 1.00 90.19 326 ASN A CA 1
ATOM 2692 C C . ASN A 1 326 ? -2.447 11.472 -10.283 1.00 90.19 326 ASN A C 1
ATOM 2694 O O . ASN A 1 326 ? -3.206 10.816 -11.002 1.00 90.19 326 ASN A O 1
ATOM 2698 N N . CYS A 1 327 ? -1.162 11.652 -10.591 1.00 92.31 327 CYS A N 1
ATOM 2699 C CA . CYS A 1 327 ? -0.515 11.078 -11.758 1.00 92.31 327 CYS A CA 1
ATOM 2700 C C . CYS A 1 327 ? 0.252 9.804 -11.392 1.00 92.31 327 CYS A C 1
ATOM 2702 O O . CYS A 1 327 ? 0.927 9.723 -10.364 1.00 92.31 327 CYS A O 1
ATOM 2704 N N . PHE A 1 328 ? 0.218 8.808 -12.277 1.00 94.75 328 PHE A N 1
ATOM 2705 C CA . PHE A 1 328 ? 1.090 7.640 -12.178 1.00 94.75 328 PHE A CA 1
ATOM 2706 C C . PHE A 1 328 ? 2.524 8.043 -12.524 1.00 94.75 328 PHE A C 1
ATOM 2708 O O . PHE A 1 328 ? 2.813 8.368 -13.674 1.00 94.75 328 PHE A O 1
ATOM 2715 N N . VAL A 1 329 ? 3.438 7.996 -11.555 1.00 95.12 329 VAL A N 1
ATOM 2716 C CA . VAL A 1 329 ? 4.822 8.446 -11.744 1.00 95.12 329 VAL A CA 1
ATOM 2717 C C . VAL A 1 329 ? 5.693 7.300 -12.241 1.00 95.12 329 VAL A C 1
ATOM 2719 O O . VAL A 1 329 ? 5.927 6.312 -11.540 1.00 95.12 329 VAL A O 1
ATOM 2722 N N . LEU A 1 330 ? 6.231 7.454 -13.446 1.00 94.38 330 LEU A N 1
ATOM 2723 C CA . LEU A 1 330 ? 7.217 6.553 -14.026 1.00 94.38 330 LEU A CA 1
ATOM 2724 C C . LEU A 1 330 ? 8.560 7.285 -14.129 1.00 94.38 330 LEU A C 1
ATOM 2726 O O . LEU A 1 330 ? 8.698 8.278 -14.836 1.00 94.38 330 LEU A O 1
ATOM 2730 N N . HIS A 1 331 ? 9.577 6.781 -13.426 1.00 91.19 331 HIS A N 1
ATOM 2731 C CA . HIS A 1 331 ? 10.924 7.364 -13.403 1.00 91.19 331 HIS A CA 1
ATOM 2732 C C . HIS A 1 331 ? 11.697 7.056 -14.701 1.00 91.19 331 HIS A C 1
ATOM 2734 O O . HIS A 1 331 ? 12.615 6.232 -14.716 1.00 91.19 331 HIS A O 1
ATOM 2740 N N . ARG A 1 332 ? 11.273 7.667 -15.813 1.00 90.75 332 ARG A N 1
ATOM 2741 C CA . ARG A 1 332 ? 11.812 7.487 -17.171 1.00 90.75 332 ARG A CA 1
ATOM 2742 C C . ARG A 1 332 ? 11.890 8.828 -17.906 1.00 90.75 332 ARG A C 1
ATOM 2744 O O . ARG A 1 332 ? 11.326 9.821 -17.454 1.00 90.75 332 ARG A O 1
ATOM 2751 N N . ASP A 1 333 ? 12.621 8.844 -19.018 1.00 86.25 333 ASP A N 1
ATOM 2752 C CA . ASP A 1 333 ? 12.742 10.012 -19.895 1.00 86.25 333 ASP A CA 1
ATOM 2753 C C . ASP A 1 333 ? 11.442 10.223 -20.689 1.00 86.25 333 ASP A C 1
ATOM 2755 O O . ASP A 1 333 ? 10.971 9.323 -21.385 1.00 86.25 333 ASP A O 1
ATOM 2759 N N . ALA A 1 334 ? 10.882 11.430 -20.602 1.00 91.69 334 ALA A N 1
ATOM 2760 C CA . ALA A 1 334 ? 9.660 11.823 -21.295 1.00 91.69 334 ALA A CA 1
ATOM 2761 C C . ALA A 1 334 ? 9.843 11.990 -22.813 1.00 91.69 334 ALA A C 1
ATOM 2763 O O . ALA A 1 334 ? 8.871 11.883 -23.559 1.00 91.69 334 ALA A O 1
ATOM 2764 N N . THR A 1 335 ? 11.077 12.218 -23.284 1.00 88.88 335 THR A N 1
ATOM 2765 C CA . THR A 1 335 ? 11.390 12.669 -24.655 1.00 88.88 335 THR A CA 1
ATOM 2766 C C . THR A 1 335 ? 10.755 11.809 -25.754 1.00 88.88 335 THR A C 1
ATOM 2768 O O . THR A 1 335 ? 10.434 12.308 -26.830 1.00 88.88 335 THR A O 1
ATOM 2771 N N . ASN A 1 336 ? 10.593 10.505 -25.517 1.00 88.94 336 ASN A N 1
ATOM 2772 C CA . ASN A 1 336 ? 10.061 9.566 -26.510 1.00 88.94 336 ASN A CA 1
ATOM 2773 C C . ASN A 1 336 ? 8.723 8.942 -26.109 1.00 88.94 336 ASN A C 1
ATOM 2775 O O . ASN A 1 336 ? 8.194 8.123 -26.861 1.00 88.94 336 ASN A O 1
ATOM 2779 N N . PHE A 1 337 ? 8.174 9.301 -24.948 1.00 91.94 337 PHE A N 1
ATOM 2780 C CA . PHE A 1 337 ? 7.004 8.618 -24.410 1.00 91.94 337 PHE A CA 1
ATOM 2781 C C . PHE A 1 337 ? 5.710 8.969 -25.152 1.00 91.94 337 PHE A C 1
ATOM 2783 O O . PHE A 1 337 ? 4.867 8.099 -25.339 1.00 91.94 337 PHE A O 1
ATOM 2790 N N . GLU A 1 338 ? 5.599 10.180 -25.701 1.00 91.75 338 GLU A N 1
ATOM 2791 C CA . GLU A 1 338 ? 4.481 10.560 -26.579 1.00 91.75 338 GLU A CA 1
ATOM 2792 C C . GLU A 1 338 ? 4.320 9.584 -27.757 1.00 91.75 338 GLU A C 1
ATOM 2794 O O . GLU A 1 338 ? 3.219 9.154 -28.087 1.00 91.75 338 GLU A O 1
ATOM 2799 N N . LYS A 1 339 ? 5.438 9.138 -28.342 1.00 91.44 339 LYS A N 1
ATOM 2800 C CA . LYS A 1 339 ? 5.440 8.162 -29.444 1.00 91.44 339 LYS A CA 1
ATOM 2801 C C . LYS A 1 339 ? 4.988 6.780 -28.987 1.00 91.44 339 LYS A C 1
ATOM 2803 O O . LYS A 1 339 ? 4.365 6.059 -29.762 1.00 91.44 339 LYS A O 1
ATOM 2808 N N . ILE A 1 340 ? 5.304 6.418 -27.743 1.00 93.50 340 ILE A N 1
ATOM 2809 C CA . ILE A 1 340 ? 4.846 5.175 -27.123 1.00 93.50 340 ILE A CA 1
ATOM 2810 C C . ILE A 1 340 ? 3.325 5.211 -26.940 1.00 93.50 340 ILE A C 1
ATOM 2812 O O . ILE A 1 340 ? 2.652 4.279 -27.374 1.00 93.50 340 ILE A O 1
ATOM 2816 N N . ILE A 1 341 ? 2.783 6.290 -26.364 1.00 93.00 341 ILE A N 1
ATOM 2817 C CA . ILE A 1 341 ? 1.336 6.455 -26.165 1.00 93.00 341 ILE A CA 1
ATOM 2818 C C . ILE A 1 341 ? 0.599 6.487 -27.506 1.00 93.00 341 ILE A C 1
ATOM 2820 O O . ILE A 1 341 ? -0.321 5.696 -27.700 1.00 93.00 341 ILE A O 1
ATOM 2824 N N . ASN A 1 342 ? 1.061 7.287 -28.472 1.00 93.06 342 ASN A N 1
ATOM 2825 C CA . ASN A 1 342 ? 0.448 7.351 -29.802 1.00 93.06 342 ASN A CA 1
ATOM 2826 C C . ASN A 1 342 ? 0.421 5.979 -30.489 1.00 93.06 342 ASN A C 1
ATOM 2828 O O . ASN A 1 342 ? -0.594 5.608 -31.082 1.00 93.06 342 ASN A O 1
ATOM 2832 N N . TYR A 1 343 ? 1.495 5.188 -30.375 1.00 94.88 343 TYR A N 1
ATOM 2833 C CA . TYR A 1 343 ? 1.506 3.817 -30.886 1.00 94.88 343 TYR A CA 1
ATOM 2834 C C . TYR A 1 343 ? 0.508 2.918 -30.149 1.00 94.88 343 TYR A C 1
ATOM 2836 O O . TYR A 1 343 ? -0.209 2.154 -30.787 1.00 94.88 343 TYR A O 1
ATOM 2844 N N . MET A 1 344 ? 0.438 2.994 -28.819 1.00 94.31 344 MET A N 1
ATOM 2845 C CA . MET A 1 344 ? -0.515 2.194 -28.046 1.00 94.31 344 MET A CA 1
ATOM 2846 C C . MET A 1 344 ? -1.968 2.510 -28.430 1.00 94.31 344 MET A C 1
ATOM 2848 O O . MET A 1 344 ? -2.794 1.599 -28.491 1.00 94.31 344 MET A O 1
ATOM 2852 N N . GLU A 1 345 ? -2.278 3.777 -28.708 1.00 93.19 345 GLU A N 1
ATOM 2853 C CA . GLU A 1 345 ? -3.625 4.217 -29.078 1.00 93.19 345 GLU A CA 1
ATOM 2854 C C . GLU A 1 345 ? -3.999 3.887 -30.525 1.00 93.19 345 GLU A C 1
ATOM 2856 O O . GLU A 1 345 ? -5.117 3.437 -30.782 1.00 93.19 345 GLU A O 1
ATOM 2861 N N . THR A 1 346 ? -3.080 4.104 -31.469 1.00 94.12 346 THR A N 1
ATOM 2862 C CA . THR A 1 346 ? -3.366 4.015 -32.913 1.00 94.12 346 THR A CA 1
ATOM 2863 C C . THR A 1 346 ? -2.910 2.705 -33.553 1.00 94.12 346 THR A C 1
ATOM 2865 O O . THR A 1 346 ? -3.400 2.338 -34.618 1.00 94.12 346 THR A O 1
ATOM 2868 N N . GLY A 1 347 ? -1.955 2.004 -32.938 1.00 92.25 347 GLY A N 1
ATOM 2869 C CA . GLY A 1 347 ? -1.224 0.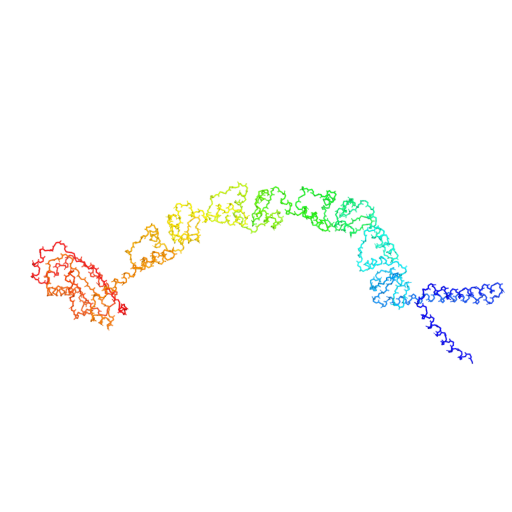887 -33.541 1.00 92.25 347 GLY A CA 1
ATOM 2870 C C . GLY A 1 347 ? -0.233 1.302 -34.637 1.00 92.25 347 GLY A C 1
ATOM 2871 O O . GLY A 1 347 ? 0.418 0.436 -35.222 1.00 92.25 347 GLY A O 1
ATOM 2872 N N . VAL A 1 348 ? -0.101 2.600 -34.928 1.00 88.88 348 VAL A N 1
ATOM 2873 C CA . VAL A 1 348 ? 0.741 3.135 -36.004 1.00 88.88 348 VAL A CA 1
ATOM 2874 C C . VAL A 1 348 ? 1.964 3.821 -35.405 1.00 88.88 348 VAL A C 1
ATOM 2876 O O . VAL A 1 348 ? 1.861 4.615 -34.473 1.00 88.88 348 VAL A O 1
ATOM 2879 N N . PHE A 1 349 ? 3.146 3.514 -35.944 1.00 87.56 349 PHE A N 1
ATOM 2880 C CA . PHE A 1 349 ? 4.393 4.184 -35.584 1.00 87.56 349 PHE A CA 1
ATOM 2881 C C . PHE A 1 349 ? 4.957 4.932 -36.794 1.00 87.56 349 PHE A C 1
ATOM 2883 O O . PHE A 1 349 ? 5.411 4.314 -37.757 1.00 87.56 349 PHE A O 1
ATOM 2890 N N . GLU A 1 350 ? 4.950 6.264 -36.746 1.00 79.31 350 GLU A N 1
ATOM 2891 C CA . GLU A 1 350 ? 5.532 7.093 -37.803 1.00 79.31 350 GLU A CA 1
ATOM 2892 C C . GLU A 1 350 ? 7.067 7.089 -37.722 1.00 79.31 350 GLU A C 1
ATOM 2894 O O . GLU A 1 350 ? 7.684 7.668 -36.821 1.00 79.31 350 GLU A O 1
ATOM 2899 N N . GLN A 1 351 ? 7.704 6.449 -38.704 1.00 69.06 351 GLN A N 1
ATOM 2900 C CA . GLN A 1 351 ? 9.161 6.281 -38.780 1.00 69.06 351 GLN A CA 1
ATOM 2901 C C . GLN A 1 351 ? 9.932 7.549 -39.195 1.00 69.06 351 GLN A C 1
ATOM 2903 O O . GLN A 1 351 ? 11.137 7.481 -39.411 1.00 69.06 351 GLN A O 1
ATOM 2908 N N . ASN A 1 352 ? 9.296 8.722 -39.257 1.00 61.47 352 ASN A N 1
ATOM 2909 C CA . ASN A 1 352 ? 9.872 9.962 -39.808 1.00 61.47 352 ASN A CA 1
ATOM 2910 C C . ASN A 1 352 ? 11.014 10.582 -38.965 1.00 61.47 352 ASN A C 1
ATOM 2912 O O . ASN A 1 352 ? 11.382 11.737 -39.160 1.00 61.47 352 ASN A O 1
ATOM 2916 N N . ASN A 1 353 ? 11.573 9.846 -38.001 1.00 61.41 353 ASN A N 1
ATOM 2917 C CA . ASN A 1 353 ? 12.521 10.348 -37.015 1.00 61.41 353 ASN A CA 1
ATOM 2918 C C . ASN A 1 353 ? 13.947 9.828 -37.249 1.00 61.41 353 ASN A C 1
ATOM 2920 O O . ASN A 1 353 ? 14.154 8.690 -37.658 1.00 61.41 353 ASN A O 1
ATOM 2924 N N . HIS A 1 354 ? 14.942 10.653 -36.906 1.00 64.31 354 HIS A N 1
ATOM 2925 C CA . HIS A 1 354 ? 16.362 10.290 -36.914 1.00 64.31 354 HIS A CA 1
ATOM 2926 C C . HIS A 1 354 ? 16.649 8.955 -36.199 1.00 64.31 354 HIS A C 1
ATOM 2928 O O . HIS A 1 354 ? 16.040 8.632 -35.180 1.00 64.31 354 HIS A O 1
ATOM 2934 N N . PHE A 1 355 ? 17.660 8.219 -36.669 1.00 63.97 355 PHE A N 1
ATOM 2935 C CA . PHE A 1 355 ? 18.086 6.921 -36.117 1.00 63.97 355 PHE A CA 1
ATOM 2936 C C . PHE A 1 355 ? 18.249 6.883 -34.594 1.00 63.97 355 PHE A C 1
ATOM 2938 O O . PHE A 1 355 ? 17.850 5.915 -33.948 1.00 63.97 355 PHE A O 1
ATOM 2945 N N . ILE A 1 356 ? 18.818 7.947 -34.018 1.00 66.19 356 ILE A N 1
ATOM 2946 C CA . ILE A 1 356 ? 19.035 8.085 -32.569 1.00 66.19 356 ILE A CA 1
ATOM 2947 C C . ILE A 1 356 ? 17.702 8.009 -31.814 1.00 66.19 356 ILE A C 1
ATOM 2949 O O . ILE A 1 356 ? 17.609 7.419 -30.741 1.00 66.19 356 ILE A O 1
ATOM 2953 N N . THR A 1 357 ? 16.650 8.580 -32.390 1.00 76.06 357 THR A N 1
ATOM 2954 C CA . THR A 1 357 ? 15.302 8.562 -31.834 1.00 76.06 357 THR A CA 1
ATOM 2955 C C . THR A 1 357 ? 14.693 7.162 -31.901 1.00 76.06 357 THR A C 1
ATOM 2957 O O . THR A 1 357 ? 14.051 6.749 -30.943 1.00 76.06 357 THR A O 1
ATOM 2960 N N . MET A 1 358 ? 14.940 6.392 -32.967 1.00 81.12 358 MET A N 1
ATOM 2961 C CA . MET A 1 358 ? 14.436 5.016 -33.074 1.00 81.12 358 MET A CA 1
ATOM 2962 C C . MET A 1 358 ? 15.073 4.064 -32.051 1.00 81.12 358 MET A C 1
ATOM 2964 O O . MET A 1 358 ? 14.353 3.277 -31.447 1.00 81.12 358 MET A O 1
ATOM 2968 N N . ASP A 1 359 ? 16.380 4.167 -31.784 1.00 81.19 359 ASP A N 1
ATOM 2969 C CA . ASP A 1 359 ? 17.061 3.334 -30.769 1.00 81.19 359 ASP A CA 1
ATOM 2970 C C . ASP A 1 359 ? 16.545 3.643 -29.346 1.00 81.19 359 ASP A C 1
ATOM 2972 O O . ASP A 1 359 ? 16.312 2.737 -28.538 1.00 81.19 359 ASP A O 1
ATOM 2976 N N . ARG A 1 360 ? 16.263 4.924 -29.058 1.00 85.00 360 ARG A N 1
ATOM 2977 C CA . ARG A 1 360 ? 15.633 5.343 -27.795 1.00 85.00 360 ARG A CA 1
ATOM 2978 C C . ARG A 1 360 ? 14.194 4.840 -27.675 1.00 85.00 360 ARG A C 1
ATOM 2980 O O . ARG A 1 360 ? 13.850 4.268 -26.645 1.00 85.00 360 ARG A O 1
ATOM 2987 N N . VAL A 1 361 ? 13.377 4.975 -28.724 1.00 88.81 361 VAL A N 1
ATOM 2988 C CA . VAL A 1 361 ? 12.006 4.428 -28.738 1.00 88.81 361 VAL A CA 1
ATOM 2989 C C . VAL A 1 361 ? 12.028 2.906 -28.589 1.00 88.81 361 VAL A C 1
ATOM 2991 O O . VAL A 1 361 ? 11.244 2.374 -27.812 1.00 88.81 361 VAL A O 1
ATOM 2994 N N . ALA A 1 362 ? 12.951 2.195 -29.247 1.00 88.25 362 ALA A N 1
ATOM 2995 C CA . ALA A 1 362 ? 13.105 0.749 -29.086 1.00 88.25 362 ALA A CA 1
ATOM 2996 C C . ALA A 1 362 ? 13.443 0.377 -27.632 1.00 88.25 362 ALA A C 1
ATOM 2998 O O . ALA A 1 362 ? 12.883 -0.569 -27.078 1.00 88.25 362 ALA A O 1
ATOM 2999 N N . THR A 1 363 ? 14.325 1.142 -26.987 1.00 88.81 363 THR A N 1
ATOM 3000 C CA . THR A 1 363 ? 14.681 0.935 -25.576 1.00 88.81 363 THR A CA 1
ATOM 3001 C C . THR A 1 363 ? 13.468 1.105 -24.658 1.00 88.81 363 THR A C 1
ATOM 3003 O O . THR A 1 363 ? 13.231 0.252 -23.799 1.00 88.81 363 THR A O 1
ATOM 3006 N N . GLU A 1 364 ? 12.666 2.152 -24.863 1.00 91.62 364 GLU A N 1
ATOM 3007 C CA . GLU A 1 364 ? 11.422 2.358 -24.112 1.00 91.62 364 GLU A CA 1
ATOM 3008 C C . GLU A 1 364 ? 10.383 1.270 -24.410 1.00 91.62 364 GLU A C 1
ATOM 3010 O O . GLU A 1 364 ? 9.831 0.671 -23.488 1.00 91.62 364 GLU A O 1
ATOM 3015 N N . ALA A 1 365 ? 10.167 0.929 -25.682 1.00 92.38 365 ALA A N 1
ATOM 3016 C CA . ALA A 1 365 ? 9.245 -0.125 -26.096 1.00 92.38 365 ALA A CA 1
ATOM 3017 C C . ALA A 1 365 ? 9.587 -1.464 -25.427 1.00 92.38 365 ALA A C 1
ATOM 3019 O O . ALA A 1 365 ? 8.711 -2.122 -24.867 1.00 92.38 365 ALA A O 1
ATOM 3020 N N . ARG A 1 366 ? 10.875 -1.830 -25.385 1.00 92.25 366 ARG A N 1
ATOM 3021 C CA . ARG A 1 366 ? 11.351 -3.012 -24.657 1.00 92.25 366 ARG A CA 1
ATOM 3022 C C . ARG A 1 366 ? 11.079 -2.904 -23.158 1.00 92.25 366 ARG A C 1
ATOM 3024 O O . ARG A 1 366 ? 10.627 -3.875 -22.556 1.00 92.25 366 ARG A O 1
ATOM 3031 N N . TYR A 1 367 ? 11.343 -1.746 -22.551 1.00 92.44 367 TYR A N 1
ATOM 3032 C CA . TYR A 1 367 ? 11.093 -1.529 -21.125 1.00 92.44 367 TYR A CA 1
ATOM 3033 C C . TYR A 1 367 ? 9.611 -1.698 -20.762 1.00 92.44 367 TYR A C 1
ATOM 3035 O O . TYR A 1 367 ? 9.310 -2.253 -19.704 1.00 92.44 367 TYR A O 1
ATOM 3043 N N . TYR A 1 368 ? 8.695 -1.254 -21.625 1.00 93.88 368 TYR A N 1
ATOM 3044 C CA . TYR A 1 368 ? 7.246 -1.360 -21.429 1.00 93.88 368 TYR A CA 1
ATOM 3045 C C . TYR A 1 368 ? 6.634 -2.678 -21.932 1.00 93.88 368 TYR A C 1
ATOM 3047 O O . TYR A 1 368 ? 5.444 -2.907 -21.728 1.00 93.88 368 TYR A O 1
ATOM 3055 N N . GLY A 1 369 ? 7.431 -3.567 -22.537 1.00 92.81 369 GLY A N 1
ATOM 3056 C CA . GLY A 1 369 ? 6.961 -4.847 -23.081 1.00 92.81 369 GLY A CA 1
ATOM 3057 C C . GLY A 1 369 ? 6.155 -4.718 -24.379 1.00 92.81 369 GLY A C 1
ATOM 3058 O O . GLY A 1 369 ? 5.363 -5.598 -24.704 1.00 92.81 369 GLY A O 1
ATOM 3059 N N . LEU A 1 370 ? 6.347 -3.631 -25.127 1.00 93.50 370 LEU A N 1
ATOM 3060 C CA . LEU A 1 370 ? 5.721 -3.368 -26.423 1.00 93.50 370 LEU A CA 1
ATOM 3061 C C . LEU A 1 370 ? 6.549 -4.022 -27.536 1.00 93.50 370 LEU A C 1
ATOM 3063 O O . LEU A 1 370 ? 7.265 -3.349 -28.276 1.00 93.50 370 LEU A O 1
ATOM 3067 N N . TRP A 1 371 ? 6.506 -5.353 -27.621 1.00 90.69 371 TRP A N 1
ATOM 3068 C CA . TRP A 1 371 ? 7.403 -6.124 -28.491 1.00 90.69 371 TRP A CA 1
ATOM 3069 C C . TRP A 1 371 ? 7.250 -5.821 -29.981 1.00 90.69 371 TRP A C 1
ATOM 3071 O O . TRP A 1 371 ? 8.248 -5.824 -30.699 1.00 90.69 371 TRP A O 1
ATOM 3081 N N . ASP A 1 372 ? 6.038 -5.531 -30.446 1.00 89.94 372 ASP A N 1
ATOM 3082 C CA . ASP A 1 372 ? 5.800 -5.211 -31.855 1.00 89.94 372 ASP A CA 1
ATOM 3083 C C . ASP A 1 372 ? 6.403 -3.853 -32.221 1.00 89.94 372 ASP A C 1
ATOM 3085 O O . ASP A 1 372 ? 7.131 -3.747 -33.208 1.00 89.94 372 ASP A O 1
ATOM 3089 N N . LEU A 1 373 ? 6.236 -2.847 -31.357 1.00 90.00 373 LEU A N 1
ATOM 3090 C CA . LEU A 1 373 ? 6.928 -1.569 -31.504 1.00 90.00 373 LEU A CA 1
ATOM 3091 C C . LEU A 1 373 ? 8.445 -1.728 -31.392 1.00 90.00 373 LEU A C 1
ATOM 3093 O O . LEU A 1 373 ? 9.185 -1.152 -32.183 1.00 90.00 373 LEU A O 1
ATOM 3097 N N . TYR A 1 374 ? 8.926 -2.540 -30.448 1.00 89.56 374 TYR A N 1
ATOM 3098 C CA . TYR A 1 374 ? 10.351 -2.832 -30.323 1.00 89.56 374 TYR A CA 1
ATOM 3099 C C . TYR A 1 374 ? 10.917 -3.409 -31.623 1.00 89.56 374 TYR A C 1
ATOM 3101 O O . TYR A 1 374 ? 11.958 -2.944 -32.069 1.00 89.56 374 TYR A O 1
ATOM 3109 N N . LYS A 1 375 ? 10.229 -4.357 -32.270 1.00 84.69 375 LYS A N 1
ATOM 3110 C CA . LYS A 1 375 ? 10.646 -4.910 -33.570 1.00 84.69 375 LYS A CA 1
ATOM 3111 C C . LYS A 1 375 ? 10.654 -3.849 -34.673 1.00 84.69 375 LYS A C 1
ATOM 3113 O O . LYS A 1 375 ? 11.610 -3.795 -35.437 1.00 84.69 375 LYS A O 1
ATOM 3118 N N . LEU A 1 376 ? 9.636 -2.985 -34.726 1.00 83.12 376 LEU A N 1
ATOM 3119 C CA . LEU A 1 376 ? 9.559 -1.884 -35.696 1.00 83.12 376 LEU A CA 1
ATOM 3120 C C . LEU A 1 376 ? 10.674 -0.844 -35.499 1.00 83.12 376 LEU A C 1
ATOM 3122 O O . LEU A 1 376 ? 11.176 -0.280 -36.470 1.00 83.12 376 LEU A O 1
ATOM 3126 N N . CYS A 1 377 ? 11.060 -0.578 -34.249 1.00 80.31 377 CYS A N 1
ATOM 3127 C CA . CYS A 1 377 ? 12.060 0.429 -33.902 1.00 80.31 377 CYS A CA 1
ATOM 3128 C C . CYS A 1 377 ? 13.487 -0.121 -33.806 1.00 80.31 377 CYS A C 1
ATOM 3130 O O . CYS A 1 377 ? 14.441 0.654 -33.866 1.00 80.31 377 CYS A O 1
ATOM 3132 N N . ASN A 1 378 ? 13.671 -1.431 -33.640 1.00 72.25 378 ASN A N 1
ATOM 3133 C CA . ASN A 1 378 ? 14.984 -2.057 -33.529 1.00 72.25 378 ASN A CA 1
ATOM 3134 C C . ASN A 1 378 ? 15.612 -2.248 -34.917 1.00 72.25 378 ASN A C 1
ATOM 3136 O O . ASN A 1 378 ? 15.808 -3.351 -35.428 1.00 72.25 378 ASN A O 1
ATOM 3140 N N . VAL A 1 379 ? 15.982 -1.119 -35.518 1.00 61.16 379 VAL A N 1
ATOM 3141 C CA . VAL A 1 379 ? 16.581 -1.007 -36.852 1.00 61.16 379 VAL A CA 1
ATOM 3142 C C . VAL A 1 379 ? 17.965 -1.682 -36.959 1.00 61.16 379 VAL A C 1
ATOM 3144 O O . VAL A 1 379 ? 18.554 -1.761 -38.043 1.00 61.16 379 VAL A O 1
ATOM 3147 N N . ARG A 1 380 ? 18.528 -2.182 -35.849 1.00 58.25 380 ARG A N 1
ATOM 3148 C CA . ARG A 1 380 ? 19.789 -2.941 -35.865 1.00 58.25 380 ARG A CA 1
ATOM 3149 C C . ARG A 1 380 ? 19.661 -4.253 -36.640 1.00 58.25 380 ARG A C 1
ATOM 3151 O O . ARG A 1 380 ? 20.637 -4.658 -37.262 1.00 58.25 380 ARG A O 1
ATOM 3158 N N . GLU A 1 381 ? 18.474 -4.855 -36.662 1.00 52.50 381 GLU A N 1
ATOM 3159 C CA . GLU A 1 381 ? 18.220 -6.132 -37.340 1.00 52.50 381 GLU A CA 1
ATOM 3160 C C . GLU A 1 381 ? 17.662 -5.953 -38.769 1.00 52.50 381 GLU A C 1
ATOM 3162 O O . GLU A 1 381 ? 17.981 -6.746 -39.653 1.00 52.50 381 GLU A O 1
ATOM 3167 N N . TYR A 1 382 ? 16.915 -4.868 -39.023 1.00 48.81 382 TYR A N 1
ATOM 3168 C CA . TYR A 1 382 ? 16.166 -4.652 -40.276 1.00 48.81 382 TYR A CA 1
ATOM 3169 C C . TYR A 1 382 ? 16.960 -3.980 -41.419 1.00 48.81 382 TYR A C 1
ATOM 3171 O O . TYR A 1 382 ? 16.792 -4.327 -42.582 1.00 48.81 382 TYR A O 1
ATOM 3179 N N . LEU A 1 383 ? 17.859 -3.023 -41.141 1.00 51.47 383 LEU A N 1
ATOM 3180 C CA . LEU A 1 383 ? 18.554 -2.305 -42.236 1.00 51.47 383 LEU A CA 1
ATOM 3181 C C . LEU A 1 383 ? 19.760 -3.028 -42.813 1.00 51.47 383 LEU A C 1
ATOM 3183 O O . LEU A 1 383 ? 20.239 -2.676 -43.887 1.00 51.47 383 LEU A O 1
ATOM 3187 N N . LEU A 1 384 ? 20.286 -4.018 -42.106 1.00 53.50 384 LEU A N 1
ATOM 3188 C CA . LEU A 1 384 ? 21.340 -4.829 -42.687 1.00 53.50 384 LEU A CA 1
ATOM 3189 C C . LEU A 1 384 ? 20.762 -5.933 -43.578 1.00 53.50 384 LEU A C 1
ATOM 3191 O O . LEU A 1 384 ? 21.461 -6.398 -44.468 1.00 53.50 384 LEU A O 1
ATOM 3195 N N . THR A 1 385 ? 19.500 -6.328 -43.395 1.00 53.47 385 THR A N 1
ATOM 3196 C CA . THR A 1 385 ? 18.869 -7.438 -44.118 1.00 53.47 385 THR A CA 1
ATOM 3197 C C . THR A 1 385 ? 18.255 -7.016 -45.458 1.00 53.47 385 THR A C 1
ATOM 3199 O O . THR A 1 385 ? 18.518 -7.729 -46.426 1.00 53.47 385 THR A O 1
ATOM 3202 N N . ASP A 1 386 ? 17.649 -5.825 -45.584 1.00 53.94 386 ASP A N 1
ATOM 3203 C CA . ASP A 1 386 ? 16.891 -5.440 -46.800 1.00 53.94 386 ASP A CA 1
ATOM 3204 C C . ASP A 1 386 ? 17.405 -4.216 -47.589 1.00 53.94 386 ASP A C 1
ATOM 3206 O O . ASP A 1 386 ? 16.808 -3.824 -48.591 1.00 53.94 386 ASP A O 1
ATOM 3210 N N . CYS A 1 387 ? 18.523 -3.594 -47.204 1.00 64.50 387 CYS A N 1
ATOM 3211 C CA . CYS A 1 387 ? 19.086 -2.488 -47.990 1.00 64.50 387 CYS A CA 1
ATOM 3212 C C . CYS A 1 387 ? 19.978 -2.988 -49.130 1.00 64.50 387 CYS A C 1
ATOM 3214 O O . CYS A 1 387 ? 20.817 -3.853 -48.910 1.00 64.50 387 CYS A O 1
ATOM 3216 N N . GLU A 1 388 ? 19.881 -2.392 -50.322 1.00 77.12 388 GLU A N 1
ATOM 3217 C CA . GLU A 1 388 ? 20.833 -2.622 -51.426 1.00 77.12 388 GLU A CA 1
ATOM 3218 C C . GLU A 1 388 ? 22.235 -2.091 -51.070 1.00 77.12 388 GLU A C 1
ATOM 3220 O O . GLU A 1 388 ? 23.260 -2.689 -51.404 1.00 77.12 388 GLU A O 1
ATOM 3225 N N . HIS A 1 389 ? 22.286 -0.999 -50.297 1.00 82.06 389 HIS A N 1
ATOM 3226 C CA . HIS A 1 389 ? 23.530 -0.346 -49.907 1.00 82.06 389 HIS A CA 1
ATOM 3227 C C . HIS A 1 389 ? 23.601 0.004 -48.416 1.00 82.06 389 HIS A C 1
ATOM 3229 O O . HIS A 1 389 ? 22.605 0.389 -47.808 1.00 82.06 389 HIS A O 1
ATOM 3235 N N . ILE A 1 390 ? 24.807 -0.069 -47.850 1.00 84.62 390 ILE A N 1
ATOM 3236 C CA . ILE A 1 390 ? 25.138 0.286 -46.467 1.00 84.62 390 ILE A CA 1
ATOM 3237 C C . ILE A 1 390 ? 26.043 1.522 -46.485 1.00 84.62 390 ILE A C 1
ATOM 3239 O O . ILE A 1 390 ? 27.123 1.493 -47.071 1.00 84.62 390 ILE A O 1
ATOM 3243 N N . ASN A 1 391 ? 25.633 2.602 -45.818 1.00 86.62 391 ASN A N 1
ATOM 3244 C CA . ASN A 1 391 ? 26.475 3.790 -45.670 1.00 86.62 391 ASN A CA 1
ATOM 3245 C C . ASN A 1 391 ? 27.423 3.620 -44.475 1.00 86.62 391 ASN A C 1
ATOM 3247 O O . ASN A 1 391 ? 26.977 3.420 -43.344 1.00 86.62 391 ASN A O 1
ATOM 3251 N N . VAL A 1 392 ? 28.727 3.723 -44.713 1.00 88.75 392 VAL A N 1
ATOM 3252 C CA . VAL A 1 392 ? 29.773 3.588 -43.691 1.00 88.75 392 VAL A CA 1
ATOM 3253 C C . VAL A 1 392 ? 30.651 4.830 -43.714 1.00 88.75 392 VAL A C 1
ATOM 3255 O O . VAL A 1 392 ? 31.112 5.251 -44.768 1.00 88.75 392 VAL A O 1
ATOM 3258 N N . LYS A 1 393 ? 30.892 5.434 -42.556 1.00 90.81 393 LYS A N 1
ATOM 3259 C CA . LYS A 1 393 ? 31.848 6.521 -42.374 1.00 90.81 393 LYS A CA 1
ATOM 3260 C C . LYS A 1 393 ? 33.129 5.951 -41.770 1.00 90.81 393 LYS A C 1
ATOM 3262 O O . LYS A 1 393 ? 33.100 5.486 -40.634 1.00 90.81 393 LYS A O 1
ATOM 3267 N N . VAL A 1 394 ? 34.227 5.996 -42.517 1.00 91.31 394 VAL A N 1
ATOM 3268 C CA . VAL A 1 394 ? 35.563 5.591 -42.056 1.00 91.31 394 VAL A CA 1
ATOM 3269 C C . VAL A 1 394 ? 36.399 6.858 -41.964 1.00 91.31 394 VAL A C 1
ATOM 3271 O O . VAL A 1 394 ? 36.519 7.581 -42.955 1.00 91.31 394 VAL A O 1
ATOM 3274 N N . GLY A 1 395 ? 36.860 7.181 -40.757 1.00 88.12 395 GLY A N 1
ATOM 3275 C CA . GLY A 1 395 ? 37.504 8.458 -40.459 1.00 88.12 395 GLY A CA 1
ATOM 3276 C C . GLY A 1 395 ? 36.620 9.646 -40.851 1.00 88.12 395 GLY A C 1
ATOM 3277 O O . GLY A 1 395 ? 35.505 9.788 -40.330 1.00 88.12 395 GLY A O 1
ATOM 3278 N N . ASN A 1 396 ? 37.072 10.494 -41.780 1.00 86.50 396 ASN A N 1
ATOM 3279 C CA . ASN A 1 396 ? 36.277 11.630 -42.270 1.00 86.50 396 ASN A CA 1
ATOM 3280 C C . ASN A 1 396 ? 35.489 11.346 -43.554 1.00 86.50 396 ASN A C 1
ATOM 3282 O O . ASN A 1 396 ? 34.653 12.165 -43.951 1.00 86.50 396 ASN A O 1
ATOM 3286 N N . THR A 1 397 ? 35.677 10.177 -44.163 1.00 89.19 397 THR A N 1
ATOM 3287 C CA . THR A 1 397 ? 35.125 9.854 -45.481 1.00 89.19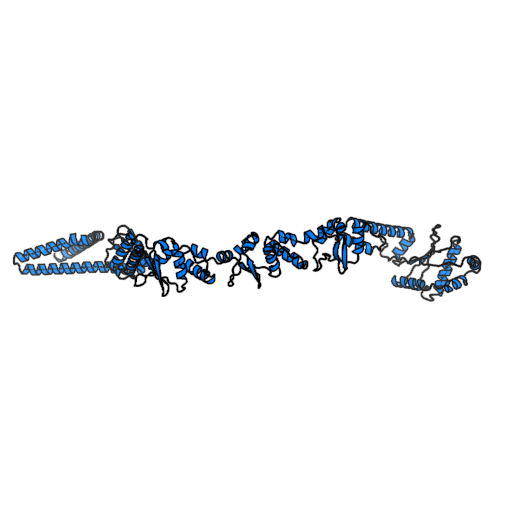 397 THR A CA 1
ATOM 3288 C C . THR A 1 397 ? 33.883 8.969 -45.372 1.00 89.19 397 THR A C 1
ATOM 3290 O O . THR A 1 397 ? 33.834 8.025 -44.582 1.00 89.19 397 THR A O 1
ATOM 3293 N N . LYS A 1 398 ? 32.842 9.277 -46.159 1.00 90.06 398 LYS A N 1
ATOM 3294 C CA . LYS A 1 398 ? 31.618 8.465 -46.257 1.00 90.06 398 LYS A CA 1
ATOM 3295 C C . LYS A 1 398 ? 31.674 7.568 -47.490 1.00 90.06 398 LYS A C 1
ATOM 3297 O O . LYS A 1 398 ? 31.879 8.049 -48.598 1.00 90.06 398 LYS A O 1
ATOM 3302 N N . TYR A 1 399 ? 31.393 6.290 -47.289 1.00 90.12 399 TYR A N 1
ATOM 3303 C CA . TYR A 1 399 ? 31.358 5.252 -48.305 1.00 90.12 399 TYR A CA 1
ATOM 3304 C C . TYR A 1 399 ? 29.952 4.671 -48.419 1.00 90.12 399 TYR A C 1
ATOM 3306 O O . TYR A 1 399 ? 29.291 4.413 -47.413 1.00 90.12 399 TYR A O 1
ATOM 3314 N N . LYS A 1 400 ? 29.512 4.424 -49.654 1.00 90.69 400 LYS A N 1
ATOM 3315 C CA . LYS A 1 400 ? 28.283 3.686 -49.958 1.00 90.69 400 LYS A CA 1
ATOM 3316 C C . LYS A 1 400 ? 28.670 2.279 -50.408 1.00 90.69 400 LYS A C 1
ATOM 3318 O O . LYS A 1 400 ? 29.163 2.089 -51.520 1.00 90.69 400 LYS A O 1
ATOM 3323 N N . LEU A 1 401 ? 28.514 1.313 -49.510 1.00 88.69 401 LEU A N 1
ATOM 3324 C CA . LEU A 1 401 ? 28.922 -0.077 -49.707 1.00 88.69 401 LEU A CA 1
ATOM 3325 C C . LEU A 1 401 ? 27.751 -0.914 -50.219 1.00 88.69 401 LEU A C 1
ATOM 3327 O O . LEU A 1 401 ? 26.605 -0.629 -49.900 1.00 88.69 401 LEU A O 1
ATOM 3331 N N . ASP A 1 402 ? 28.024 -1.955 -50.995 1.00 87.19 402 ASP A N 1
ATOM 3332 C CA . ASP A 1 402 ? 27.020 -2.938 -51.411 1.00 87.19 402 ASP A CA 1
ATOM 3333 C C . ASP A 1 402 ? 26.746 -3.911 -50.256 1.00 87.19 402 ASP A C 1
ATOM 3335 O O . ASP A 1 402 ? 27.676 -4.512 -49.707 1.00 87.19 402 ASP A O 1
ATOM 3339 N N . SER A 1 403 ? 25.479 -4.061 -49.867 1.00 82.38 403 SER A N 1
ATOM 3340 C CA . SER A 1 403 ? 25.126 -4.873 -48.700 1.00 82.38 403 SER A CA 1
ATOM 3341 C C . SER A 1 403 ? 25.410 -6.362 -48.896 1.00 82.38 403 SER A C 1
ATOM 3343 O O . SER A 1 403 ? 25.747 -7.051 -47.932 1.00 82.38 403 SER A O 1
ATOM 3345 N N . THR A 1 404 ? 25.320 -6.866 -50.130 1.00 84.19 404 THR A N 1
ATOM 3346 C CA . THR A 1 404 ? 25.555 -8.278 -50.451 1.00 84.19 404 THR A CA 1
ATOM 3347 C C . THR A 1 404 ? 27.021 -8.640 -50.250 1.00 84.19 404 THR A C 1
ATOM 3349 O O . THR A 1 404 ? 27.333 -9.712 -49.732 1.00 84.19 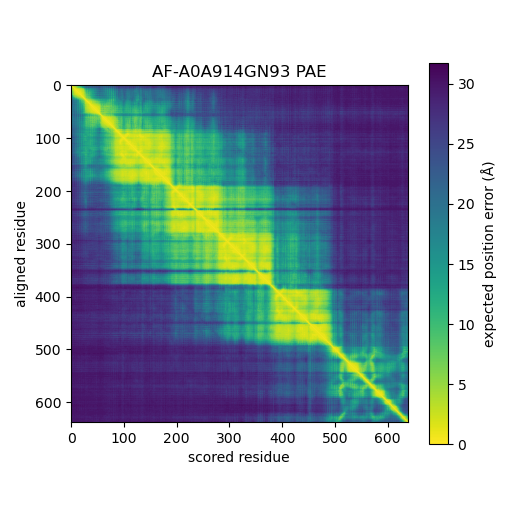404 THR A O 1
ATOM 3352 N N . ILE A 1 405 ? 27.921 -7.713 -50.579 1.00 84.12 405 ILE A N 1
ATOM 3353 C CA . ILE A 1 405 ? 29.366 -7.864 -50.404 1.00 84.12 405 ILE A CA 1
ATOM 3354 C C . ILE A 1 405 ? 29.723 -7.822 -48.919 1.00 84.12 405 ILE A C 1
ATOM 3356 O O . ILE A 1 405 ? 30.453 -8.690 -48.442 1.00 84.12 405 ILE A O 1
ATOM 3360 N N . CYS A 1 406 ? 29.140 -6.884 -48.166 1.00 82.81 406 CYS A N 1
ATOM 3361 C CA . CYS A 1 406 ? 29.318 -6.826 -46.717 1.00 82.81 406 CYS A CA 1
ATOM 3362 C C . CYS A 1 406 ? 28.857 -8.128 -46.043 1.00 82.81 406 CYS A C 1
ATOM 3364 O O . CYS A 1 406 ? 29.609 -8.690 -45.260 1.00 82.81 406 CYS A O 1
ATOM 3366 N N . LYS A 1 407 ? 27.670 -8.653 -46.390 1.00 80.62 407 LYS A N 1
ATOM 3367 C CA . LYS A 1 407 ? 27.113 -9.901 -45.826 1.00 80.62 407 LYS A CA 1
ATOM 3368 C C . LYS A 1 407 ? 27.949 -11.142 -46.128 1.00 80.62 407 LYS A C 1
ATOM 3370 O O . LYS A 1 407 ? 28.031 -12.034 -45.288 1.00 80.62 407 LYS A O 1
ATOM 3375 N N . LYS A 1 408 ? 28.561 -11.221 -47.317 1.00 83.06 408 LYS A N 1
ATOM 3376 C CA . LYS A 1 408 ? 29.463 -12.331 -47.677 1.00 83.06 408 LYS A CA 1
ATOM 3377 C C . LYS A 1 408 ? 30.671 -12.402 -46.744 1.00 83.06 408 LYS A C 1
ATOM 3379 O O . LYS A 1 408 ? 31.197 -13.488 -46.519 1.00 83.06 408 LYS A O 1
ATOM 3384 N N . ASN A 1 409 ? 31.090 -11.269 -46.183 1.00 80.38 409 ASN A N 1
ATOM 3385 C CA . ASN A 1 409 ? 32.150 -11.215 -45.193 1.00 80.38 409 ASN A CA 1
ATOM 3386 C C . ASN A 1 409 ? 31.575 -11.141 -43.771 1.00 80.38 409 ASN A C 1
ATOM 3388 O O . ASN A 1 409 ? 31.362 -10.060 -43.222 1.00 80.38 409 ASN A O 1
ATOM 3392 N N . ASN A 1 410 ? 31.340 -12.309 -43.169 1.00 78.06 410 ASN A N 1
ATOM 3393 C CA . ASN A 1 410 ? 30.685 -12.414 -41.863 1.00 78.06 410 ASN A CA 1
ATOM 3394 C C . ASN A 1 410 ? 31.388 -11.574 -40.779 1.00 78.06 410 ASN A C 1
ATOM 3396 O O . ASN A 1 410 ? 30.733 -10.883 -40.008 1.00 78.06 410 ASN A O 1
ATOM 3400 N N . THR A 1 411 ? 32.723 -11.559 -40.759 1.00 81.50 411 THR A N 1
ATOM 3401 C CA . THR A 1 411 ? 33.498 -10.808 -39.761 1.00 81.50 411 THR A CA 1
ATOM 3402 C C . THR A 1 411 ? 33.326 -9.296 -39.912 1.00 81.50 411 THR A C 1
ATOM 3404 O O . THR A 1 411 ? 33.066 -8.604 -38.928 1.00 81.50 411 THR A O 1
ATO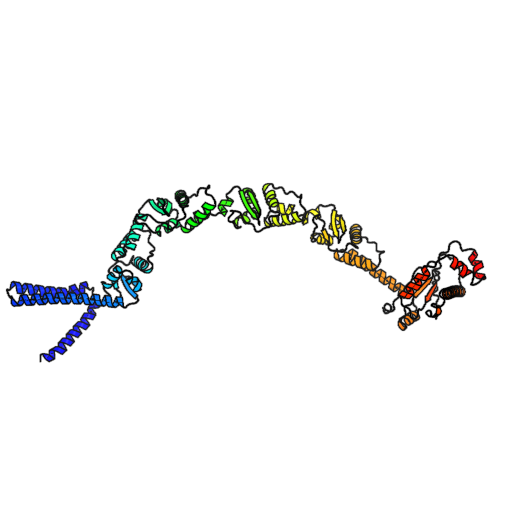M 3407 N N . PHE A 1 412 ? 33.412 -8.770 -41.138 1.00 82.75 412 PHE A N 1
ATOM 3408 C CA . PHE A 1 412 ? 33.182 -7.348 -41.404 1.00 82.75 412 PHE A CA 1
ATOM 3409 C C . PHE A 1 412 ? 31.743 -6.937 -41.061 1.00 82.75 412 PHE A C 1
ATOM 3411 O O . PHE A 1 412 ? 31.517 -5.908 -40.424 1.00 82.75 412 PHE A O 1
ATOM 3418 N N . TYR A 1 413 ? 30.771 -7.770 -41.431 1.00 82.12 413 TYR A N 1
ATOM 3419 C CA . TYR A 1 413 ? 29.356 -7.537 -41.167 1.00 82.12 413 TYR A CA 1
ATOM 3420 C C . TYR A 1 413 ? 29.011 -7.533 -39.670 1.00 82.12 413 TYR A C 1
ATOM 3422 O O . TYR A 1 413 ? 28.313 -6.632 -39.202 1.00 82.12 413 TYR A O 1
ATOM 3430 N N . GLU A 1 414 ? 29.529 -8.490 -38.898 1.00 80.00 414 GLU A N 1
ATOM 3431 C CA . GLU A 1 414 ? 29.349 -8.530 -37.441 1.00 80.00 414 GLU A CA 1
ATOM 3432 C C . GLU A 1 414 ? 30.027 -7.342 -36.748 1.00 80.00 414 GLU A C 1
ATOM 3434 O O . GLU A 1 414 ? 29.466 -6.752 -35.824 1.00 80.00 414 GLU A O 1
ATOM 3439 N N . ASN A 1 415 ? 31.194 -6.913 -37.233 1.00 81.50 415 ASN A N 1
ATOM 3440 C CA . ASN A 1 415 ? 31.850 -5.717 -36.711 1.00 81.50 415 ASN A CA 1
ATOM 3441 C C . ASN A 1 415 ? 31.010 -4.455 -36.965 1.00 81.50 415 ASN A C 1
ATOM 3443 O O . ASN A 1 415 ? 30.842 -3.645 -36.052 1.00 81.50 415 ASN A O 1
ATOM 3447 N N . LEU A 1 416 ? 30.399 -4.321 -38.149 1.00 81.94 416 LEU A N 1
ATOM 3448 C CA . LEU A 1 416 ? 29.497 -3.205 -38.455 1.00 81.94 416 LEU A CA 1
ATOM 3449 C C . LEU A 1 416 ? 28.267 -3.164 -37.538 1.00 81.94 416 LEU A C 1
ATOM 3451 O O . LEU A 1 416 ? 27.858 -2.077 -37.132 1.00 81.94 416 LEU A O 1
ATOM 3455 N N . LYS A 1 417 ? 27.689 -4.314 -37.154 1.00 75.81 417 LYS A N 1
ATOM 3456 C CA . LYS A 1 417 ? 26.553 -4.363 -36.206 1.00 75.81 417 LYS A CA 1
ATOM 3457 C C . LYS A 1 417 ? 26.864 -3.705 -34.861 1.00 75.81 417 LYS A C 1
ATOM 3459 O O . LYS A 1 417 ? 25.953 -3.186 -34.215 1.00 75.81 417 LYS A O 1
ATOM 3464 N N . ASN A 1 418 ? 28.134 -3.714 -34.466 1.00 76.56 418 ASN A N 1
ATOM 3465 C CA . ASN A 1 418 ? 28.607 -3.189 -33.190 1.00 76.56 418 ASN A CA 1
ATOM 3466 C C . ASN A 1 418 ? 29.121 -1.739 -33.274 1.00 76.56 418 ASN A C 1
ATOM 3468 O O . ASN A 1 418 ? 29.446 -1.145 -32.246 1.00 76.56 418 ASN A O 1
ATOM 3472 N N . CYS A 1 419 ? 29.183 -1.142 -34.468 1.00 80.50 419 CYS A N 1
ATOM 3473 C CA . CYS A 1 419 ? 29.611 0.244 -34.644 1.00 80.50 419 CYS A CA 1
ATOM 3474 C C . CYS A 1 419 ? 28.546 1.254 -34.179 1.00 80.50 419 CYS A C 1
ATOM 3476 O O . CYS A 1 419 ? 27.339 1.032 -34.299 1.00 80.50 419 CYS A O 1
ATOM 3478 N N . HIS A 1 420 ? 29.005 2.423 -33.716 1.00 77.69 420 HIS A N 1
ATOM 3479 C CA . HIS A 1 420 ? 28.130 3.579 -33.504 1.00 77.69 420 HIS A CA 1
ATOM 3480 C C . HIS A 1 420 ? 27.526 4.048 -34.831 1.00 77.69 420 HIS A C 1
ATOM 3482 O O . HIS A 1 420 ? 28.153 3.925 -35.884 1.00 77.69 420 HIS A O 1
ATOM 3488 N N . ARG A 1 421 ? 26.327 4.635 -34.782 1.00 76.00 421 ARG A N 1
ATOM 3489 C CA . ARG A 1 421 ? 25.678 5.242 -35.949 1.00 76.00 421 ARG A CA 1
ATOM 3490 C C . ARG A 1 421 ? 25.572 6.752 -35.795 1.00 76.00 421 ARG A C 1
ATOM 3492 O O . ARG A 1 421 ? 25.320 7.253 -34.702 1.00 76.00 421 ARG A O 1
ATOM 3499 N N . THR A 1 422 ? 25.741 7.472 -36.895 1.00 75.69 422 THR A N 1
ATOM 3500 C CA . THR A 1 422 ? 25.452 8.909 -36.971 1.00 75.69 422 THR A CA 1
ATOM 3501 C C . THR A 1 422 ? 23.953 9.171 -37.127 1.00 75.69 422 THR A C 1
ATOM 3503 O O . THR A 1 422 ? 23.161 8.269 -37.402 1.00 75.69 422 THR A O 1
ATOM 3506 N N . SER A 1 423 ? 23.543 10.431 -36.956 1.00 67.25 423 SER A N 1
ATOM 3507 C CA . SER A 1 423 ? 22.148 10.880 -37.094 1.00 67.25 423 SER A CA 1
ATOM 3508 C C . SER A 1 423 ? 21.545 10.655 -38.490 1.00 67.25 423 SER A C 1
ATOM 3510 O O . SER A 1 423 ? 20.324 10.567 -38.615 1.00 67.25 423 SER A O 1
ATOM 3512 N N . ASP A 1 424 ? 22.388 10.527 -39.517 1.00 71.12 424 ASP A N 1
ATOM 3513 C CA . ASP A 1 424 ? 22.033 10.184 -40.902 1.00 71.12 424 ASP A CA 1
ATOM 3514 C C . ASP A 1 424 ? 22.074 8.668 -41.190 1.00 71.12 424 ASP A C 1
ATOM 3516 O O . ASP A 1 424 ? 21.887 8.251 -42.330 1.00 71.12 424 ASP A O 1
ATOM 3520 N N . GLY A 1 425 ? 22.326 7.836 -40.172 1.00 71.94 425 GLY A N 1
ATOM 3521 C CA . GLY A 1 425 ? 22.303 6.378 -40.285 1.00 71.94 425 GLY A CA 1
ATOM 3522 C C . GLY A 1 425 ? 23.591 5.722 -40.773 1.00 71.94 425 GLY A C 1
ATOM 3523 O O . GLY A 1 425 ? 23.594 4.503 -40.942 1.00 71.94 425 GLY A O 1
ATOM 3524 N N . CYS A 1 426 ? 24.682 6.471 -40.981 1.00 81.19 426 CYS A N 1
ATOM 3525 C CA . CYS A 1 426 ? 25.961 5.867 -41.364 1.00 81.19 426 CYS A CA 1
ATOM 3526 C C . CYS A 1 426 ? 26.593 5.108 -40.188 1.00 81.19 426 CYS A C 1
ATOM 3528 O O . CYS A 1 426 ? 26.636 5.609 -39.063 1.00 81.19 426 CYS A O 1
ATOM 3530 N N . PHE A 1 427 ? 27.151 3.928 -40.453 1.00 84.88 427 PHE A N 1
ATOM 3531 C CA . PHE A 1 427 ? 27.977 3.207 -39.482 1.00 84.88 427 PHE A CA 1
ATOM 3532 C C . PHE A 1 427 ? 29.339 3.885 -39.359 1.00 84.88 427 PHE A C 1
ATOM 3534 O O . PHE A 1 427 ? 30.025 4.051 -40.360 1.00 84.88 427 PHE A O 1
ATOM 3541 N N . VAL A 1 428 ? 29.744 4.274 -38.154 1.00 86.06 428 VAL A N 1
ATOM 3542 C CA . VAL A 1 428 ? 31.030 4.933 -37.912 1.00 86.06 428 VAL A CA 1
ATOM 3543 C C . VAL A 1 428 ? 32.075 3.901 -37.528 1.00 86.06 428 VAL A C 1
ATOM 3545 O O . VAL A 1 428 ? 32.013 3.295 -36.458 1.00 86.06 428 VAL A O 1
ATOM 3548 N N . VAL A 1 429 ? 33.070 3.758 -38.391 1.00 88.94 429 VAL A N 1
ATOM 3549 C CA . VAL A 1 429 ? 34.267 2.964 -38.152 1.00 88.94 429 VAL A CA 1
ATOM 3550 C C . VAL A 1 429 ? 35.376 3.925 -37.729 1.00 88.94 429 VAL A C 1
ATOM 3552 O O . VAL A 1 429 ? 35.793 4.795 -38.494 1.00 88.94 429 VAL A O 1
ATOM 3555 N N . GLN A 1 430 ? 35.846 3.785 -36.490 1.00 86.88 430 GLN A N 1
ATOM 3556 C CA . GLN A 1 430 ? 36.913 4.615 -35.918 1.00 86.88 430 GLN A CA 1
ATOM 3557 C C . GLN A 1 430 ? 38.294 4.163 -36.420 1.00 86.88 430 GLN A C 1
ATOM 3559 O O . GLN A 1 430 ? 39.117 3.665 -35.653 1.00 86.88 430 GLN A O 1
ATOM 3564 N N . ARG A 1 431 ? 38.522 4.282 -37.729 1.00 88.88 431 ARG A N 1
ATOM 3565 C CA . ARG A 1 431 ? 39.763 3.905 -38.418 1.00 88.88 431 ARG A CA 1
ATOM 3566 C C . ARG A 1 431 ? 40.148 4.962 -39.445 1.00 88.88 431 ARG A C 1
ATOM 3568 O O . ARG A 1 431 ? 39.314 5.783 -39.816 1.00 88.88 431 ARG A O 1
ATOM 3575 N N . ASP A 1 432 ? 41.404 4.920 -39.872 1.00 86.50 432 ASP A N 1
ATOM 3576 C CA . ASP A 1 432 ? 41.939 5.781 -40.926 1.00 86.50 432 ASP A CA 1
ATOM 3577 C C . ASP A 1 432 ? 41.357 5.380 -42.293 1.00 86.50 432 ASP A C 1
ATOM 3579 O O . ASP A 1 432 ? 41.308 4.199 -42.650 1.00 86.50 432 ASP A O 1
ATOM 3583 N N . GLU A 1 433 ? 40.895 6.363 -43.064 1.00 91.25 433 GLU A N 1
ATOM 3584 C CA . GLU A 1 433 ? 40.386 6.163 -44.418 1.00 91.25 433 GLU A CA 1
ATOM 3585 C C . GLU A 1 433 ? 41.464 5.844 -45.466 1.00 91.25 433 GLU A C 1
ATOM 3587 O O . GLU A 1 433 ? 41.109 5.336 -46.530 1.00 91.25 433 GLU A O 1
ATOM 3592 N N . LYS A 1 434 ? 42.755 6.098 -45.186 1.00 92.19 434 LYS A N 1
ATOM 3593 C CA . LYS A 1 434 ? 43.869 6.067 -46.160 1.00 92.19 434 LYS A CA 1
ATOM 3594 C C . LYS A 1 434 ? 43.873 4.852 -47.098 1.00 92.19 434 LYS A C 1
ATOM 3596 O O . LYS A 1 434 ? 44.157 4.997 -48.287 1.00 92.19 434 LYS A O 1
ATOM 3601 N N . HIS A 1 435 ? 43.555 3.659 -46.587 1.00 92.12 435 HIS A N 1
ATOM 3602 C CA . HIS A 1 435 ? 43.564 2.407 -47.365 1.00 92.12 435 HIS A CA 1
ATOM 3603 C C . HIS A 1 435 ? 42.196 1.767 -47.549 1.00 92.12 435 HIS A C 1
ATOM 3605 O O . HIS A 1 435 ? 42.104 0.693 -48.152 1.00 92.12 435 HIS A O 1
ATOM 3611 N N . PHE A 1 436 ? 41.128 2.395 -47.056 1.00 92.31 436 PHE A N 1
ATOM 3612 C CA . PHE A 1 436 ? 39.811 1.769 -47.047 1.00 92.31 436 PHE A CA 1
ATOM 3613 C C . PHE A 1 436 ? 39.290 1.487 -48.463 1.00 92.31 436 PHE A C 1
ATOM 3615 O O . PHE A 1 436 ? 38.705 0.434 -48.691 1.00 92.31 436 PHE A O 1
ATOM 3622 N N . ASP A 1 437 ? 39.603 2.334 -49.448 1.00 90.12 437 ASP A N 1
ATOM 3623 C CA . ASP A 1 437 ? 39.278 2.077 -50.859 1.00 90.12 437 ASP A CA 1
ATOM 3624 C C . ASP A 1 437 ? 39.903 0.784 -51.394 1.00 90.12 437 ASP A C 1
ATOM 3626 O O . ASP A 1 437 ? 39.267 0.028 -52.130 1.00 90.12 437 ASP A O 1
ATOM 3630 N N . LYS A 1 438 ? 41.150 0.491 -51.011 1.00 91.88 438 LYS A N 1
ATOM 3631 C CA . LYS A 1 438 ? 41.850 -0.731 -51.434 1.00 91.88 438 LYS A CA 1
ATOM 3632 C C . LYS A 1 438 ? 41.250 -1.961 -50.764 1.00 91.88 438 LYS A C 1
ATOM 3634 O O . LYS A 1 438 ? 41.028 -2.970 -51.429 1.00 91.88 438 LYS A O 1
ATOM 3639 N N . ILE A 1 439 ? 40.942 -1.846 -49.472 1.00 92.06 439 ILE A N 1
ATOM 3640 C CA . ILE A 1 439 ? 40.231 -2.869 -48.699 1.00 92.06 439 ILE A CA 1
ATOM 3641 C C . ILE A 1 439 ? 38.860 -3.155 -49.323 1.00 92.06 439 ILE A C 1
ATOM 3643 O O . ILE A 1 439 ? 38.501 -4.310 -49.543 1.00 92.06 439 ILE A O 1
ATOM 3647 N N . TRP A 1 440 ? 38.113 -2.110 -49.669 1.00 91.00 440 TRP A N 1
ATOM 3648 C CA . TRP A 1 440 ? 36.790 -2.232 -50.261 1.00 91.00 440 TRP A CA 1
ATOM 3649 C C . TRP A 1 440 ? 36.826 -2.826 -51.671 1.00 91.00 440 TRP A C 1
ATOM 3651 O O . TRP A 1 440 ? 36.033 -3.710 -51.992 1.00 91.00 440 TRP A O 1
ATOM 3661 N N . ASN A 1 441 ? 37.775 -2.402 -52.506 1.00 90.75 441 ASN A N 1
ATOM 3662 C CA . ASN A 1 441 ? 37.976 -2.991 -53.828 1.00 90.75 441 ASN A CA 1
ATOM 3663 C C . ASN A 1 441 ? 38.336 -4.474 -53.732 1.00 90.75 441 ASN A C 1
ATOM 3665 O O . ASN A 1 441 ? 37.782 -5.273 -54.482 1.00 90.75 441 ASN A O 1
ATOM 3669 N N . TYR A 1 442 ? 39.164 -4.859 -52.759 1.00 92.81 442 TYR A N 1
ATOM 3670 C CA . TYR A 1 442 ? 39.431 -6.267 -52.489 1.00 92.81 442 TYR A CA 1
ATOM 3671 C C . TYR A 1 442 ? 38.166 -7.026 -52.067 1.00 92.81 442 TYR A C 1
ATOM 3673 O O . TYR A 1 442 ? 37.926 -8.118 -52.568 1.00 92.81 442 TYR A O 1
ATOM 3681 N N . MET A 1 443 ? 37.319 -6.464 -51.198 1.00 89.12 443 MET A N 1
ATOM 3682 C CA . MET A 1 443 ? 36.045 -7.108 -50.844 1.00 89.12 443 MET A CA 1
ATOM 3683 C C . MET A 1 443 ? 35.129 -7.292 -52.067 1.00 89.12 443 MET A C 1
ATOM 3685 O O . MET A 1 443 ? 34.384 -8.267 -52.127 1.00 89.12 443 MET A O 1
ATOM 3689 N N . LYS A 1 444 ? 35.201 -6.387 -53.055 1.00 87.94 444 LYS A N 1
ATOM 3690 C CA . LYS A 1 444 ? 34.434 -6.467 -54.306 1.00 87.94 444 LYS A CA 1
ATOM 3691 C C . LYS A 1 444 ? 34.951 -7.522 -55.281 1.00 87.94 444 LYS A C 1
ATOM 3693 O O . LYS A 1 444 ? 34.150 -8.285 -55.812 1.00 87.94 444 LYS A O 1
ATOM 3698 N N . SER A 1 445 ? 36.252 -7.524 -55.565 1.00 89.44 445 SER A N 1
ATOM 3699 C CA . SER A 1 445 ? 36.840 -8.336 -56.642 1.00 89.44 445 SER A CA 1
ATOM 3700 C C . SER A 1 445 ? 37.603 -9.569 -56.154 1.00 89.44 445 SER A C 1
ATOM 3702 O O . SER A 1 445 ? 37.881 -10.463 -56.945 1.00 89.44 445 SER A O 1
ATOM 3704 N N . GLY A 1 446 ? 37.978 -9.626 -54.875 1.00 89.50 446 GLY A N 1
ATOM 3705 C CA . GLY A 1 446 ? 38.930 -10.603 -54.333 1.00 89.50 446 GLY A CA 1
ATOM 3706 C C . GLY A 1 446 ? 40.390 -10.333 -54.726 1.00 89.50 446 GLY A C 1
ATOM 3707 O O . GLY A 1 446 ? 41.288 -11.110 -54.370 1.00 89.50 446 GLY A O 1
ATOM 3708 N N . GLU A 1 447 ? 40.653 -9.236 -55.439 1.00 87.25 447 GLU A N 1
ATOM 3709 C CA . GLU A 1 447 ? 41.963 -8.868 -55.973 1.00 87.25 447 GLU A CA 1
ATOM 3710 C C . GLU A 1 447 ? 42.452 -7.536 -55.406 1.00 87.25 447 GLU A C 1
ATOM 3712 O O . GLU A 1 447 ? 41.675 -6.627 -55.117 1.00 87.25 447 GLU A O 1
ATOM 3717 N N . ILE A 1 448 ? 43.770 -7.414 -55.254 1.00 87.38 448 ILE A N 1
ATOM 3718 C CA . ILE A 1 448 ? 44.429 -6.173 -54.856 1.00 87.38 448 ILE A CA 1
ATOM 3719 C C . ILE A 1 448 ? 45.622 -5.927 -55.775 1.00 87.38 448 ILE A C 1
ATOM 3721 O O . ILE A 1 448 ? 46.350 -6.860 -56.115 1.00 87.38 448 ILE A O 1
ATOM 3725 N N . SER A 1 449 ? 45.827 -4.673 -56.185 1.00 81.31 449 SER A N 1
ATOM 3726 C CA . SER A 1 449 ? 47.009 -4.304 -56.964 1.00 81.31 449 SER A CA 1
ATOM 3727 C C . SER A 1 449 ? 48.245 -4.376 -56.074 1.00 81.31 449 SER A C 1
ATOM 3729 O O . SER A 1 449 ? 48.457 -3.520 -55.213 1.00 81.31 449 SER A O 1
ATOM 3731 N N . LEU A 1 450 ? 49.058 -5.412 -56.284 1.00 75.94 450 LEU A N 1
ATOM 3732 C CA . LEU A 1 450 ? 50.277 -5.649 -55.515 1.00 75.94 450 LEU A CA 1
ATOM 3733 C C . LEU A 1 450 ? 51.444 -4.732 -55.919 1.00 75.94 450 LEU A C 1
ATOM 3735 O O . LEU A 1 450 ? 52.459 -4.730 -55.243 1.00 75.94 450 LEU A O 1
ATOM 3739 N N . ASN A 1 451 ? 51.295 -3.883 -56.940 1.00 71.25 451 ASN A N 1
ATOM 3740 C CA . ASN A 1 451 ? 52.349 -2.979 -57.430 1.00 71.25 451 ASN A CA 1
ATOM 3741 C C . ASN A 1 451 ? 52.540 -1.724 -56.558 1.00 71.25 451 ASN A C 1
ATOM 3743 O O . ASN A 1 451 ? 52.757 -0.630 -57.077 1.00 71.25 451 ASN A O 1
ATOM 3747 N N . THR A 1 452 ? 52.403 -1.857 -55.241 1.00 77.44 452 THR A N 1
ATOM 3748 C CA . THR A 1 452 ? 52.584 -0.743 -54.302 1.00 77.44 452 THR A CA 1
ATOM 3749 C C . THR A 1 452 ? 53.872 -0.927 -53.503 1.00 77.44 452 THR A C 1
ATOM 3751 O O . THR A 1 452 ? 54.423 -2.030 -53.439 1.00 77.44 452 THR A O 1
ATOM 3754 N N . ASP A 1 453 ? 54.368 0.159 -52.916 1.00 87.06 453 ASP A N 1
ATOM 3755 C CA . ASP A 1 453 ? 55.526 0.130 -52.032 1.00 87.06 453 ASP A CA 1
ATOM 3756 C C . ASP A 1 453 ? 55.289 -0.758 -50.795 1.00 87.06 453 ASP A C 1
ATOM 3758 O O . ASP A 1 453 ? 54.156 -1.066 -50.403 1.00 87.06 453 ASP A O 1
ATOM 3762 N N . VAL A 1 454 ? 56.400 -1.197 -50.203 1.00 87.75 454 VAL A N 1
ATOM 3763 C CA . VAL A 1 454 ? 56.445 -2.142 -49.080 1.00 87.75 454 VAL A CA 1
ATOM 3764 C C . VAL A 1 454 ? 55.690 -1.607 -47.861 1.00 87.75 454 VAL A C 1
ATOM 3766 O O . VAL A 1 454 ? 54.968 -2.367 -47.211 1.00 87.75 454 VAL A O 1
ATOM 3769 N N . ASP A 1 455 ? 55.802 -0.313 -47.566 1.00 89.00 455 ASP A N 1
ATOM 3770 C CA . ASP A 1 455 ? 55.180 0.285 -46.384 1.00 89.00 455 ASP A CA 1
ATOM 3771 C C . ASP A 1 455 ? 53.665 0.375 -46.541 1.00 89.00 455 ASP A C 1
ATOM 3773 O O . ASP A 1 455 ? 52.924 -0.048 -45.652 1.00 89.00 455 ASP A O 1
ATOM 3777 N N . THR A 1 456 ? 53.182 0.774 -47.715 1.00 89.25 456 THR A N 1
ATOM 3778 C CA . THR A 1 456 ? 51.753 0.730 -48.027 1.00 89.25 456 THR A CA 1
ATOM 3779 C C . THR A 1 456 ? 51.187 -0.691 -47.921 1.00 89.25 456 THR A C 1
ATOM 3781 O O . THR A 1 456 ? 50.076 -0.876 -47.425 1.00 89.25 456 THR A O 1
ATOM 3784 N N . MET A 1 457 ? 51.928 -1.723 -48.337 1.00 92.31 457 MET A N 1
ATOM 3785 C CA . MET A 1 457 ? 51.482 -3.117 -48.191 1.00 92.31 457 MET A CA 1
ATOM 3786 C C . MET A 1 457 ? 51.393 -3.570 -46.729 1.00 92.31 457 MET A C 1
ATOM 3788 O O . MET A 1 457 ? 50.479 -4.321 -46.374 1.00 92.31 457 MET A O 1
ATOM 3792 N N . ARG A 1 458 ? 52.287 -3.083 -45.860 1.00 92.31 458 ARG A N 1
ATOM 3793 C CA . ARG A 1 458 ? 52.200 -3.308 -44.408 1.00 92.31 458 ARG A CA 1
ATOM 3794 C C . ARG A 1 458 ? 50.976 -2.620 -43.809 1.00 92.31 458 ARG A C 1
ATOM 3796 O O . ARG A 1 458 ? 50.241 -3.255 -43.054 1.00 92.31 458 ARG A O 1
ATOM 3803 N N . GLU A 1 459 ? 50.722 -1.367 -44.180 1.00 93.19 459 GLU A N 1
ATOM 3804 C CA . GLU A 1 459 ? 49.551 -0.610 -43.720 1.00 93.19 459 GLU A CA 1
ATOM 3805 C C . GLU A 1 459 ? 48.235 -1.278 -44.166 1.00 93.19 459 GLU A C 1
ATOM 3807 O O . GLU A 1 459 ? 47.324 -1.459 -43.358 1.00 93.19 459 GLU A O 1
ATOM 3812 N N . ILE A 1 460 ? 48.155 -1.750 -45.417 1.00 93.31 460 ILE A N 1
ATOM 3813 C CA . ILE A 1 460 ? 46.999 -2.509 -45.922 1.00 93.31 460 ILE A CA 1
ATOM 3814 C C . ILE A 1 460 ? 46.817 -3.820 -45.152 1.00 93.31 460 ILE A C 1
ATOM 3816 O O . ILE A 1 460 ? 45.692 -4.162 -44.799 1.00 93.31 460 ILE A O 1
ATOM 3820 N N . SER A 1 461 ? 47.899 -4.558 -44.880 1.00 93.94 461 SER A N 1
ATOM 3821 C CA . SER A 1 461 ? 47.833 -5.798 -44.091 1.00 93.94 461 SER A CA 1
ATOM 3822 C C . SER A 1 461 ? 47.288 -5.543 -42.679 1.00 93.94 461 SER A C 1
ATOM 3824 O O . SER A 1 461 ? 46.442 -6.291 -42.180 1.00 93.94 461 SER A O 1
ATOM 3826 N N . TYR A 1 462 ? 47.707 -4.441 -42.051 1.00 93.19 462 TYR A N 1
ATOM 3827 C CA . TYR A 1 462 ? 47.226 -4.040 -40.730 1.00 93.19 462 TYR A CA 1
ATOM 3828 C C . TYR A 1 462 ? 45.723 -3.718 -40.725 1.00 93.19 462 TYR A C 1
ATOM 3830 O O . TYR A 1 462 ? 44.990 -4.225 -39.871 1.00 93.19 462 TYR A O 1
ATOM 3838 N N . GLU A 1 463 ? 45.237 -2.949 -41.705 1.00 92.12 463 GLU A N 1
ATOM 3839 C CA . GLU A 1 463 ? 43.800 -2.688 -41.863 1.00 92.12 463 GLU A CA 1
ATOM 3840 C C . GLU A 1 463 ? 43.019 -3.970 -42.184 1.00 92.12 463 GLU A C 1
ATOM 3842 O O . GLU A 1 463 ? 41.984 -4.242 -41.577 1.00 92.12 463 GLU A O 1
ATOM 3847 N N . ALA A 1 464 ? 43.533 -4.817 -43.079 1.00 92.00 464 ALA A N 1
ATOM 3848 C CA . ALA A 1 464 ? 42.912 -6.091 -43.436 1.00 92.00 464 ALA A CA 1
ATOM 3849 C C . ALA A 1 464 ? 42.703 -6.994 -42.210 1.00 92.00 464 ALA A C 1
ATOM 3851 O O . ALA A 1 464 ? 41.640 -7.599 -42.061 1.00 92.00 464 ALA A O 1
ATOM 3852 N N . LYS A 1 465 ? 43.676 -7.032 -41.289 1.00 92.06 465 LYS A N 1
ATOM 3853 C CA . LYS A 1 465 ? 43.561 -7.762 -40.021 1.00 92.06 465 LYS A CA 1
ATOM 3854 C C . LYS A 1 465 ? 42.448 -7.203 -39.134 1.00 92.06 465 LYS A C 1
ATOM 3856 O O . LYS A 1 465 ? 41.703 -7.984 -38.547 1.00 92.06 465 LYS A O 1
ATOM 3861 N N . HIS A 1 466 ? 42.309 -5.879 -39.059 1.00 88.31 466 HIS A N 1
ATOM 3862 C CA . HIS A 1 466 ? 41.236 -5.232 -38.298 1.00 88.31 466 HIS A CA 1
ATOM 3863 C C . HIS A 1 466 ? 39.845 -5.590 -38.843 1.00 88.31 466 HIS A C 1
ATOM 3865 O O . HIS A 1 466 ? 38.938 -5.906 -38.075 1.00 88.31 466 HIS A O 1
ATOM 3871 N N . TYR A 1 467 ? 39.692 -5.616 -40.167 1.00 88.94 467 TYR A N 1
ATOM 3872 C CA . TYR A 1 467 ? 38.434 -5.984 -40.823 1.00 88.94 467 TYR A CA 1
ATOM 3873 C C . TYR A 1 467 ? 38.190 -7.500 -40.914 1.00 88.94 467 TYR A C 1
ATOM 3875 O O . TYR A 1 467 ? 37.153 -7.916 -41.426 1.00 88.94 467 TYR A O 1
ATOM 3883 N N . GLY A 1 468 ? 39.111 -8.335 -40.420 1.00 89.38 468 GLY A N 1
ATOM 3884 C CA . GLY A 1 468 ? 38.978 -9.794 -40.452 1.00 89.38 468 GLY A CA 1
ATOM 3885 C C . GLY A 1 468 ? 39.160 -10.419 -41.839 1.00 89.38 468 GLY A C 1
ATOM 3886 O O . GLY A 1 468 ? 38.637 -11.500 -42.097 1.00 89.38 468 GLY A O 1
ATOM 3887 N N . LEU A 1 469 ? 39.889 -9.753 -42.740 1.00 91.69 469 LEU A N 1
ATOM 3888 C CA . LEU A 1 469 ? 40.184 -10.215 -44.099 1.00 91.69 469 LEU A CA 1
ATOM 3889 C C . LEU A 1 469 ? 41.443 -11.094 -44.131 1.00 91.69 469 LEU A C 1
ATOM 3891 O O . LEU A 1 469 ? 42.484 -10.687 -44.648 1.00 91.69 469 LEU A O 1
ATOM 3895 N N . THR A 1 470 ? 41.359 -12.303 -43.575 1.00 92.44 470 THR A N 1
ATOM 3896 C CA . THR A 1 470 ? 42.506 -13.225 -43.436 1.00 92.44 470 THR A CA 1
ATOM 3897 C C . THR A 1 470 ? 43.219 -13.501 -44.758 1.00 92.44 470 THR A C 1
ATOM 3899 O O . THR A 1 470 ? 44.445 -13.457 -44.825 1.00 92.44 470 THR A O 1
ATOM 3902 N N . ASP A 1 471 ? 42.463 -13.698 -45.835 1.00 92.31 471 ASP A N 1
ATOM 3903 C CA . ASP A 1 471 ? 43.023 -14.004 -47.154 1.00 92.31 471 ASP A CA 1
ATOM 3904 C C . ASP A 1 471 ? 43.828 -12.830 -47.725 1.00 92.31 471 ASP A C 1
ATOM 3906 O O . ASP A 1 471 ? 44.862 -13.030 -48.365 1.00 92.31 471 ASP A O 1
ATOM 3910 N N . LEU A 1 472 ? 43.393 -11.593 -47.460 1.00 93.12 472 LEU A N 1
ATOM 3911 C CA . LEU A 1 472 ? 44.133 -10.399 -47.859 1.00 93.12 472 LEU A CA 1
ATOM 3912 C C . LEU A 1 472 ? 45.416 -10.245 -47.045 1.00 93.12 472 LEU A C 1
ATOM 3914 O O . LEU A 1 472 ? 46.463 -9.972 -47.626 1.00 93.12 472 LEU A O 1
ATOM 3918 N N . VAL A 1 473 ? 45.356 -10.479 -45.730 1.00 94.50 473 VAL A N 1
ATOM 3919 C CA . VAL A 1 473 ? 46.544 -10.475 -44.859 1.00 94.50 473 VAL A CA 1
ATOM 3920 C C . VAL A 1 473 ? 47.598 -11.439 -45.409 1.00 94.50 473 VAL A C 1
ATOM 3922 O O . VAL A 1 473 ? 48.744 -11.047 -45.621 1.00 94.50 473 VAL A O 1
ATOM 3925 N N . HIS A 1 474 ? 47.198 -12.665 -45.757 1.00 94.25 474 HIS A N 1
ATOM 3926 C CA . HIS A 1 474 ? 48.103 -13.669 -46.319 1.00 94.25 474 HIS A CA 1
ATOM 3927 C C . HIS A 1 474 ? 48.682 -13.247 -47.680 1.00 94.25 474 HIS A C 1
ATOM 3929 O O . HIS A 1 474 ? 49.870 -13.457 -47.937 1.00 94.25 474 HIS A O 1
ATOM 3935 N N . LYS A 1 475 ? 47.873 -12.636 -48.560 1.00 93.56 475 LYS A N 1
ATOM 3936 C CA . LYS A 1 475 ? 48.355 -12.101 -49.848 1.00 93.56 475 LYS A CA 1
ATOM 3937 C C . LYS A 1 475 ? 49.408 -11.007 -49.639 1.00 93.56 475 LYS A C 1
ATOM 3939 O O . LYS A 1 475 ? 50.458 -11.064 -50.279 1.00 93.56 475 LYS A O 1
ATOM 3944 N N . CYS A 1 476 ? 49.165 -10.067 -48.726 1.00 93.25 476 CYS A N 1
ATOM 3945 C CA . CYS A 1 476 ? 50.115 -9.002 -48.402 1.00 93.25 476 CYS A CA 1
ATOM 3946 C C . CYS A 1 476 ? 51.415 -9.565 -47.810 1.00 93.25 476 CYS A C 1
ATOM 3948 O O . CYS A 1 476 ? 52.501 -9.215 -48.264 1.00 93.25 476 CYS A O 1
ATOM 3950 N N . GLU A 1 477 ? 51.331 -10.485 -46.848 1.00 93.69 477 GLU A N 1
ATOM 3951 C CA . GLU A 1 477 ? 52.511 -11.108 -46.235 1.00 93.69 477 GLU A CA 1
ATOM 3952 C C . GLU A 1 477 ? 53.355 -11.902 -47.240 1.00 93.69 477 GLU A C 1
ATOM 3954 O O . GLU A 1 477 ? 54.585 -11.868 -47.187 1.00 93.69 477 GLU A O 1
ATOM 3959 N N . ASN A 1 478 ? 52.717 -12.602 -48.180 1.00 92.62 478 ASN A N 1
ATOM 3960 C CA . ASN A 1 478 ? 53.427 -13.325 -49.233 1.00 92.62 478 ASN A CA 1
ATOM 3961 C C . ASN A 1 478 ? 54.139 -12.379 -50.203 1.00 92.62 478 ASN A C 1
ATOM 3963 O O . ASN A 1 478 ? 55.276 -12.658 -50.583 1.00 92.62 478 ASN A O 1
ATOM 3967 N N . TYR A 1 479 ? 53.507 -11.262 -50.573 1.00 91.00 479 TYR A N 1
ATOM 3968 C CA . TYR A 1 479 ? 54.139 -10.234 -51.399 1.00 91.00 479 TYR A CA 1
ATOM 3969 C C . TYR A 1 479 ? 55.373 -9.640 -50.710 1.00 91.00 479 TYR A C 1
ATOM 3971 O O . TYR A 1 479 ? 56.445 -9.581 -51.312 1.00 91.00 479 TYR A O 1
ATOM 3979 N N . LEU A 1 480 ? 55.256 -9.292 -49.425 1.00 89.88 480 LEU A N 1
ATOM 3980 C CA . LEU A 1 480 ? 56.371 -8.769 -48.630 1.00 89.88 480 LEU A CA 1
ATOM 3981 C C . LEU A 1 480 ? 57.544 -9.765 -48.591 1.00 89.88 480 LEU A C 1
ATOM 3983 O O . LEU A 1 480 ? 58.669 -9.406 -48.927 1.00 89.88 480 LEU A O 1
ATOM 3987 N N . LYS A 1 481 ? 57.269 -11.053 -48.337 1.00 90.69 481 LYS A N 1
ATOM 3988 C CA . LYS A 1 481 ? 58.293 -12.115 -48.369 1.00 90.69 481 LYS A CA 1
ATOM 3989 C C . LYS A 1 481 ? 58.965 -12.273 -49.738 1.00 90.69 481 LYS A C 1
ATOM 3991 O O . LYS A 1 481 ? 60.134 -12.651 -49.803 1.00 90.69 481 LYS A O 1
ATOM 3996 N N . GLN A 1 482 ? 58.243 -12.060 -50.840 1.00 87.06 482 GLN A N 1
ATOM 3997 C CA . GLN A 1 482 ? 58.812 -12.133 -52.192 1.00 87.06 482 GLN A CA 1
ATOM 3998 C C . GLN A 1 482 ? 59.732 -10.944 -52.490 1.00 87.06 482 GLN A C 1
ATOM 4000 O O . GLN A 1 482 ? 60.792 -11.137 -53.090 1.00 87.06 482 GLN A O 1
ATOM 4005 N N . GLN A 1 483 ? 59.369 -9.743 -52.035 1.00 83.94 483 GLN A N 1
ATOM 4006 C CA . GLN A 1 483 ? 60.214 -8.554 -52.165 1.00 83.94 483 GLN A CA 1
ATOM 4007 C C . GLN A 1 483 ? 61.517 -8.712 -51.375 1.00 83.94 483 GLN A C 1
ATOM 4009 O O . GLN A 1 483 ? 62.595 -8.530 -51.944 1.00 83.94 483 GLN A O 1
ATOM 4014 N N . ASP A 1 484 ? 61.437 -9.191 -50.131 1.00 82.75 484 ASP A N 1
ATOM 4015 C CA . ASP A 1 484 ? 62.616 -9.449 -49.293 1.00 82.75 484 ASP A CA 1
ATOM 4016 C C . ASP A 1 484 ? 63.568 -10.470 -49.947 1.00 82.75 484 ASP A C 1
ATOM 4018 O O . ASP A 1 484 ? 64.785 -10.282 -49.988 1.00 82.75 484 ASP A O 1
ATOM 4022 N N . ARG A 1 485 ? 63.020 -11.538 -50.546 1.00 79.38 485 ARG A N 1
ATOM 4023 C CA . ARG A 1 485 ? 63.811 -12.540 -51.287 1.00 79.38 485 ARG A CA 1
ATOM 4024 C C . ARG A 1 485 ? 64.481 -11.962 -52.531 1.00 79.38 485 ARG A C 1
ATOM 4026 O O . ARG A 1 485 ? 65.606 -12.349 -52.840 1.00 79.38 485 ARG A O 1
ATOM 4033 N N . THR A 1 486 ? 63.805 -11.062 -53.240 1.00 75.06 486 THR A N 1
ATOM 4034 C CA . THR A 1 486 ? 64.336 -10.432 -54.458 1.00 75.06 486 THR A CA 1
ATOM 4035 C C . THR A 1 486 ? 65.468 -9.463 -54.115 1.00 75.06 486 THR A C 1
ATOM 4037 O O . THR A 1 486 ? 66.518 -9.502 -54.756 1.00 75.06 486 THR A O 1
ATOM 4040 N N . ALA A 1 487 ? 65.312 -8.678 -53.045 1.00 67.62 487 ALA A N 1
ATOM 4041 C CA . ALA A 1 487 ? 66.364 -7.811 -52.516 1.00 67.62 487 ALA A CA 1
ATOM 4042 C C . ALA A 1 487 ? 67.599 -8.615 -52.062 1.00 67.62 487 ALA A C 1
ATOM 4044 O O . ALA A 1 487 ? 68.731 -8.286 -52.426 1.00 67.62 487 ALA A O 1
ATOM 4045 N N . ALA A 1 488 ? 67.389 -9.729 -51.353 1.00 66.12 488 ALA A N 1
ATOM 4046 C CA . ALA A 1 488 ? 68.470 -10.616 -50.921 1.00 66.12 488 ALA A CA 1
ATOM 4047 C C . ALA A 1 488 ? 69.194 -11.306 -52.097 1.00 66.12 488 ALA A C 1
ATOM 4049 O O . ALA A 1 488 ? 70.416 -11.469 -52.069 1.00 66.12 488 ALA A O 1
ATOM 4050 N N . ALA A 1 489 ? 68.467 -11.705 -53.148 1.00 63.16 489 ALA A N 1
ATOM 4051 C CA . ALA A 1 489 ? 69.051 -12.305 -54.349 1.00 63.16 489 ALA A CA 1
ATOM 4052 C C . ALA A 1 489 ? 69.895 -11.297 -55.148 1.00 63.16 489 ALA A C 1
ATOM 4054 O O . ALA A 1 489 ? 70.998 -11.631 -55.584 1.00 63.16 489 ALA A O 1
ATOM 4055 N N . PHE A 1 490 ? 69.422 -10.054 -55.270 1.00 52.62 490 PHE A N 1
ATOM 4056 C CA . PHE A 1 490 ? 70.152 -8.970 -55.927 1.00 52.62 490 PHE A CA 1
ATOM 4057 C C . PHE A 1 490 ? 71.470 -8.656 -55.199 1.00 52.62 490 PHE A C 1
ATOM 4059 O O . PHE A 1 490 ? 72.535 -8.670 -55.820 1.00 52.62 490 PHE A O 1
ATOM 4066 N N . SER A 1 491 ? 71.426 -8.521 -53.867 1.00 53.09 491 SER A N 1
ATOM 4067 C CA . SER A 1 491 ? 72.607 -8.279 -53.016 1.00 53.09 491 SER A CA 1
ATOM 4068 C C . SER A 1 491 ? 73.659 -9.405 -53.088 1.00 53.09 491 SER A C 1
ATOM 4070 O O . SER A 1 491 ? 74.863 -9.176 -52.951 1.00 53.09 491 SER A O 1
ATOM 4072 N N . ARG A 1 492 ? 73.250 -10.650 -53.371 1.00 54.19 492 ARG A N 1
ATOM 4073 C CA . ARG A 1 492 ? 74.185 -11.776 -53.563 1.00 54.19 492 ARG A CA 1
ATOM 4074 C C . ARG A 1 492 ? 74.887 -11.785 -54.921 1.00 54.19 492 ARG A C 1
ATOM 4076 O O . ARG A 1 492 ? 75.964 -12.365 -55.000 1.00 54.19 492 ARG A O 1
ATOM 4083 N N . SER A 1 493 ? 74.308 -11.175 -55.954 1.00 52.50 493 SER A N 1
ATOM 4084 C CA . SER A 1 493 ? 74.836 -11.246 -57.326 1.00 52.50 493 SER A CA 1
ATOM 4085 C C . SER A 1 493 ? 75.930 -10.220 -57.651 1.00 52.50 493 SER A C 1
ATOM 4087 O O . SER A 1 493 ? 76.691 -10.442 -58.586 1.00 52.50 493 SER A O 1
ATOM 4089 N N . ILE A 1 494 ? 76.039 -9.130 -56.879 1.00 51.97 494 ILE A N 1
ATOM 4090 C CA . ILE A 1 494 ? 76.865 -7.965 -57.252 1.00 51.97 494 ILE A CA 1
ATOM 4091 C C . ILE A 1 494 ? 78.234 -7.930 -56.561 1.00 51.97 494 ILE A C 1
ATOM 4093 O O . ILE A 1 494 ? 79.187 -7.432 -57.145 1.00 51.97 494 ILE A O 1
ATOM 4097 N N . PHE A 1 495 ? 78.375 -8.476 -55.352 1.00 52.06 495 PHE A N 1
ATOM 4098 C CA . PHE A 1 495 ? 79.608 -8.303 -54.576 1.00 52.06 495 PHE A CA 1
ATOM 4099 C C . PHE A 1 495 ? 80.481 -9.556 -54.574 1.00 52.06 495 PHE A C 1
ATOM 4101 O O . PHE A 1 495 ? 80.059 -10.616 -54.092 1.00 52.06 495 PHE A O 1
ATOM 4108 N N . ASN A 1 496 ? 81.733 -9.422 -55.015 1.00 57.75 496 ASN A N 1
ATOM 4109 C CA . ASN A 1 496 ? 82.725 -10.471 -54.809 1.00 57.75 496 ASN A CA 1
ATOM 4110 C C . ASN A 1 496 ? 83.180 -10.514 -53.331 1.00 57.75 496 ASN A C 1
ATOM 4112 O O . ASN A 1 496 ? 82.932 -9.608 -52.531 1.00 57.75 496 ASN A O 1
ATOM 4116 N N . LYS A 1 497 ? 83.839 -11.609 -52.932 1.00 56.72 497 LYS A N 1
ATOM 4117 C CA . LYS A 1 497 ? 84.230 -11.846 -51.530 1.00 56.72 497 LYS A CA 1
ATOM 4118 C C . LYS A 1 497 ? 85.182 -10.770 -50.978 1.00 56.72 497 LYS A C 1
ATOM 4120 O O . LYS A 1 497 ? 85.152 -10.521 -49.776 1.00 56.72 497 LYS A O 1
ATOM 4125 N N . ALA A 1 498 ? 85.990 -10.136 -51.830 1.00 55.69 498 ALA A N 1
ATOM 4126 C CA . ALA A 1 498 ? 86.934 -9.093 -51.434 1.00 55.69 498 ALA A CA 1
ATOM 4127 C C . ALA A 1 498 ? 86.234 -7.742 -51.208 1.00 55.69 498 ALA A C 1
ATOM 4129 O O . ALA A 1 498 ? 86.515 -7.064 -50.223 1.00 55.69 498 ALA A O 1
ATOM 4130 N N . GLU A 1 499 ? 85.255 -7.394 -52.044 1.00 56.88 499 GLU A N 1
ATOM 4131 C CA . GLU A 1 499 ? 84.465 -6.162 -51.910 1.00 56.88 499 GLU A CA 1
ATOM 4132 C C . GLU A 1 499 ? 83.600 -6.180 -50.648 1.00 56.88 499 GLU A C 1
ATOM 4134 O O . GLU A 1 499 ? 83.562 -5.195 -49.911 1.00 56.88 499 GLU A O 1
ATOM 4139 N N . LYS A 1 500 ? 82.984 -7.328 -50.323 1.00 56.78 500 LYS A N 1
ATOM 4140 C CA . LYS A 1 500 ? 82.259 -7.490 -49.050 1.00 56.78 500 LYS A CA 1
ATOM 4141 C C . LYS A 1 500 ? 83.178 -7.294 -47.845 1.00 56.78 500 LYS A C 1
ATOM 4143 O O . LYS A 1 500 ? 82.805 -6.606 -46.901 1.00 56.78 500 LYS A O 1
ATOM 4148 N N . GLN A 1 501 ? 84.385 -7.864 -47.879 1.00 56.53 501 GLN A N 1
ATOM 4149 C CA . GLN A 1 501 ? 85.356 -7.713 -46.791 1.00 56.53 501 GLN A CA 1
ATOM 4150 C C . GLN A 1 501 ? 85.845 -6.268 -46.642 1.00 56.53 501 GLN A C 1
ATOM 4152 O O . GLN A 1 501 ? 86.049 -5.819 -45.519 1.00 56.53 501 GLN A O 1
ATOM 4157 N N . PHE A 1 502 ? 85.976 -5.524 -47.743 1.00 56.38 502 PHE A N 1
ATOM 4158 C CA . PHE A 1 502 ? 86.392 -4.124 -47.716 1.00 56.38 502 PHE A CA 1
ATOM 4159 C C . PHE A 1 502 ? 85.317 -3.191 -47.135 1.00 56.38 502 PHE A C 1
ATOM 4161 O O . PHE A 1 502 ? 85.639 -2.336 -46.308 1.00 56.38 502 PHE A O 1
ATOM 4168 N N . VAL A 1 503 ? 84.038 -3.379 -47.493 1.00 56.03 503 VAL A N 1
ATOM 4169 C CA . VAL A 1 503 ? 82.926 -2.595 -46.911 1.00 56.03 503 VAL A CA 1
ATOM 4170 C C . VAL A 1 503 ? 82.803 -2.845 -45.414 1.00 56.03 503 VAL A C 1
ATOM 4172 O O . VAL A 1 503 ? 82.699 -1.900 -44.635 1.00 56.03 503 VAL A O 1
ATOM 4175 N N . ILE A 1 504 ? 82.885 -4.114 -45.007 1.00 56.78 504 ILE A N 1
ATOM 4176 C CA . ILE A 1 504 ? 82.829 -4.508 -43.595 1.00 56.78 504 ILE A CA 1
ATOM 4177 C C . ILE A 1 504 ? 84.025 -3.932 -42.818 1.00 56.78 504 ILE A C 1
ATOM 4179 O O . ILE A 1 504 ? 83.858 -3.481 -41.690 1.00 56.78 504 ILE A O 1
ATOM 4183 N N . ALA A 1 505 ? 85.224 -3.910 -43.412 1.00 53.75 505 ALA A N 1
ATOM 4184 C CA . ALA A 1 505 ? 86.430 -3.418 -42.745 1.00 53.75 505 ALA A CA 1
ATOM 4185 C C . ALA A 1 505 ? 86.487 -1.887 -42.606 1.00 53.75 505 ALA A C 1
ATOM 4187 O O . ALA A 1 505 ? 87.108 -1.387 -41.671 1.00 53.75 505 ALA A O 1
ATOM 4188 N N . THR A 1 506 ? 85.882 -1.142 -43.534 1.00 56.34 506 THR A N 1
ATOM 4189 C CA . THR A 1 506 ? 86.011 0.326 -43.590 1.00 56.34 506 THR A CA 1
ATOM 4190 C C . THR A 1 506 ? 84.776 1.069 -43.090 1.00 56.34 506 THR A C 1
ATOM 4192 O O . THR A 1 506 ? 84.889 2.228 -42.699 1.00 56.34 506 THR A O 1
ATOM 4195 N N . GLY A 1 507 ? 83.599 0.432 -43.088 1.00 55.06 507 GLY A N 1
ATOM 4196 C CA . GLY A 1 507 ? 82.335 1.048 -42.674 1.00 55.06 507 GLY A CA 1
ATOM 4197 C C . GLY A 1 507 ? 81.866 2.204 -43.568 1.00 55.06 507 GLY A C 1
ATOM 4198 O O . GLY A 1 507 ? 80.901 2.885 -43.218 1.00 55.06 507 GLY A O 1
ATOM 4199 N N . ALA A 1 508 ? 82.531 2.441 -44.703 1.00 54.44 508 ALA A N 1
ATOM 4200 C CA . ALA A 1 508 ? 82.232 3.540 -45.612 1.00 54.44 508 ALA A CA 1
ATOM 4201 C C . ALA A 1 508 ? 81.083 3.172 -46.576 1.00 54.44 508 ALA A C 1
ATOM 4203 O O . ALA A 1 508 ? 81.050 2.047 -47.086 1.00 54.44 508 ALA A O 1
ATOM 4204 N N . PRO A 1 509 ? 80.140 4.095 -46.855 1.00 50.97 509 PRO A N 1
ATOM 4205 C CA . PRO A 1 509 ? 79.075 3.855 -47.822 1.00 50.97 509 PRO A CA 1
ATOM 4206 C C . PRO A 1 509 ? 79.657 3.731 -49.237 1.00 50.97 509 PRO A C 1
ATOM 4208 O O . PRO A 1 509 ? 80.418 4.590 -49.683 1.00 50.97 509 PRO A O 1
ATOM 4211 N N . ILE A 1 510 ? 79.276 2.678 -49.964 1.00 55.41 510 ILE A N 1
ATOM 4212 C CA . ILE A 1 510 ? 79.592 2.549 -51.392 1.00 55.41 510 ILE A CA 1
ATOM 4213 C C . ILE A 1 510 ? 78.415 3.067 -52.209 1.00 55.41 510 ILE A C 1
ATOM 4215 O O . ILE A 1 510 ? 77.264 2.705 -51.955 1.00 55.41 510 ILE A O 1
ATOM 4219 N N . VAL A 1 511 ? 78.717 3.870 -53.229 1.00 51.31 511 VAL A N 1
ATOM 4220 C CA . VAL A 1 511 ? 77.745 4.245 -54.255 1.00 51.31 511 VAL A CA 1
ATOM 4221 C C . VAL A 1 511 ? 78.144 3.577 -55.566 1.00 51.31 511 VAL A C 1
ATOM 4223 O O . VAL A 1 511 ? 79.213 3.835 -56.123 1.00 51.31 511 VAL A O 1
ATOM 4226 N N . PHE A 1 512 ? 77.260 2.714 -56.060 1.00 51.12 512 PHE A N 1
ATOM 4227 C CA . PHE A 1 512 ? 77.383 2.115 -57.385 1.00 51.12 512 PHE A CA 1
ATOM 4228 C C . PHE A 1 512 ? 76.702 3.007 -58.420 1.00 51.12 512 PHE A C 1
ATOM 4230 O O . PHE A 1 512 ? 75.533 3.370 -58.265 1.00 51.12 512 PHE A O 1
ATOM 4237 N N . LEU A 1 513 ? 77.426 3.337 -59.490 1.00 48.69 513 LEU A N 1
ATOM 4238 C CA . LEU A 1 513 ? 76.875 4.018 -60.654 1.00 48.69 513 LEU A CA 1
ATOM 4239 C C . LEU A 1 513 ? 76.847 3.036 -61.825 1.00 48.69 513 LEU A C 1
ATOM 4241 O O . LEU A 1 513 ? 77.872 2.708 -62.423 1.00 48.69 513 LEU A O 1
ATOM 4245 N N . GLU A 1 514 ? 75.650 2.550 -62.144 1.00 46.00 514 GLU A N 1
ATOM 4246 C CA . GLU A 1 514 ? 75.423 1.676 -63.291 1.00 46.00 514 GLU A CA 1
ATOM 4247 C C . GLU A 1 514 ? 75.086 2.512 -64.532 1.00 46.00 514 GLU A C 1
ATOM 4249 O O . GLU A 1 514 ? 74.122 3.288 -64.547 1.00 46.00 514 GLU A O 1
ATOM 4254 N N . PHE A 1 515 ? 75.873 2.343 -65.595 1.00 50.19 515 PHE A N 1
ATOM 4255 C CA . PHE A 1 515 ? 75.635 2.983 -66.882 1.00 50.19 515 PHE A CA 1
ATOM 4256 C C . PHE A 1 515 ? 75.107 1.949 -67.878 1.00 50.19 515 PHE A C 1
ATOM 4258 O O . PHE A 1 515 ? 75.783 0.984 -68.234 1.00 50.19 515 PHE A O 1
ATOM 4265 N N . GLY A 1 516 ? 73.880 2.172 -68.351 1.00 46.25 516 GLY A N 1
ATOM 4266 C CA . GLY A 1 516 ? 73.298 1.415 -69.455 1.00 46.25 516 GLY A CA 1
ATOM 4267 C C . GLY A 1 516 ? 73.425 2.188 -70.763 1.00 46.25 516 GLY A C 1
ATOM 4268 O O . GLY A 1 516 ? 72.890 3.295 -70.881 1.00 46.25 516 GLY A O 1
ATOM 4269 N N . PHE A 1 517 ? 74.080 1.606 -71.766 1.00 51.62 517 PHE A N 1
ATOM 4270 C CA . PHE A 1 517 ? 74.083 2.159 -73.120 1.00 51.62 517 PHE A CA 1
ATOM 4271 C C . PHE A 1 517 ? 72.782 1.764 -73.824 1.00 51.62 517 PHE A C 1
ATOM 4273 O O . PHE A 1 517 ? 72.649 0.685 -74.393 1.00 51.62 517 PHE A O 1
ATOM 4280 N N . LEU A 1 518 ? 71.776 2.637 -73.769 1.00 40.59 518 LEU A N 1
ATOM 4281 C CA . LEU A 1 518 ? 70.520 2.421 -74.485 1.00 40.59 518 LEU A CA 1
ATOM 4282 C C . LEU A 1 518 ? 70.684 2.801 -75.963 1.00 40.59 518 LEU A C 1
ATOM 4284 O O . LEU A 1 518 ? 70.778 3.980 -76.297 1.00 40.59 518 LEU A O 1
ATOM 4288 N N . GLY A 1 519 ? 70.666 1.795 -76.842 1.00 45.47 519 GLY A N 1
ATOM 4289 C CA . GLY A 1 519 ? 70.480 1.983 -78.287 1.00 45.47 519 GLY A CA 1
ATOM 4290 C C . GLY A 1 519 ? 71.654 1.611 -79.192 1.00 45.47 519 GLY A C 1
ATOM 4291 O O . GLY A 1 519 ? 71.579 1.887 -80.383 1.00 45.47 519 GLY A O 1
ATOM 4292 N N . VAL A 1 520 ? 72.706 0.970 -78.680 1.0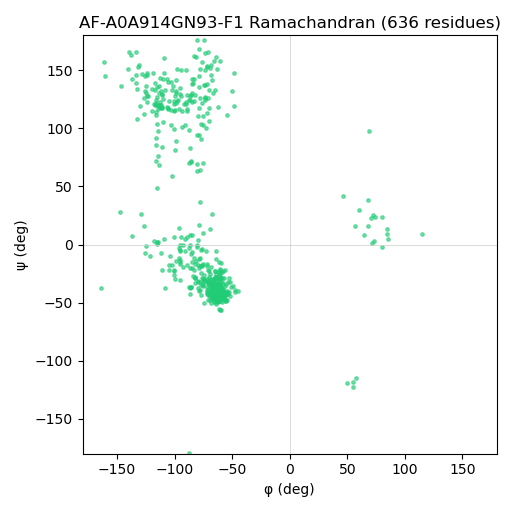0 49.31 520 VAL A N 1
ATOM 4293 C CA . VAL A 1 520 ? 73.843 0.534 -79.503 1.00 49.31 520 VAL A CA 1
ATOM 4294 C C . VAL A 1 520 ? 73.912 -0.990 -79.479 1.00 49.31 520 VAL A C 1
ATOM 4296 O O . VAL A 1 520 ? 74.479 -1.567 -78.561 1.00 49.31 520 VAL A O 1
ATOM 4299 N N . LYS A 1 521 ? 73.261 -1.649 -80.444 1.00 44.38 521 LYS A N 1
ATOM 4300 C CA . LYS A 1 521 ? 73.243 -3.121 -80.531 1.00 44.38 521 LYS A CA 1
ATOM 4301 C C . LYS A 1 521 ? 74.472 -3.721 -81.225 1.00 44.38 521 LYS A C 1
ATOM 4303 O O . LYS A 1 521 ? 74.685 -4.915 -81.089 1.00 44.38 521 LYS A O 1
ATOM 4308 N N . ASP A 1 522 ? 75.297 -2.899 -81.882 1.00 46.50 522 ASP A N 1
ATOM 4309 C CA . ASP A 1 522 ? 76.363 -3.381 -82.776 1.00 46.50 522 ASP A CA 1
ATOM 4310 C C . ASP A 1 522 ? 77.771 -2.827 -82.450 1.00 46.50 522 ASP A C 1
ATOM 4312 O O . ASP A 1 522 ? 78.666 -2.896 -83.291 1.00 46.50 522 ASP A O 1
ATOM 4316 N N . LEU A 1 523 ? 78.005 -2.258 -81.255 1.00 52.22 523 LEU A N 1
ATOM 4317 C CA . LEU A 1 523 ? 79.370 -1.901 -80.827 1.00 52.22 523 LEU A CA 1
ATOM 4318 C C . LEU A 1 523 ? 79.986 -3.039 -80.007 1.00 52.22 523 LEU A C 1
ATOM 4320 O O . LEU A 1 523 ? 79.756 -3.149 -78.803 1.00 52.22 523 LEU A O 1
ATOM 4324 N N . GLU A 1 524 ? 80.844 -3.831 -80.643 1.00 51.62 524 GLU A N 1
ATOM 4325 C CA . GLU A 1 524 ? 81.822 -4.650 -79.928 1.00 51.62 524 GLU A CA 1
ATOM 4326 C C . GLU A 1 524 ? 82.975 -3.750 -79.466 1.00 51.62 524 GLU A C 1
ATOM 4328 O O . GLU A 1 524 ? 83.941 -3.501 -80.187 1.00 51.62 524 GLU A O 1
ATOM 4333 N N . LEU A 1 525 ? 82.857 -3.203 -78.258 1.00 56.25 525 LEU A N 1
ATOM 4334 C CA . LEU A 1 525 ? 83.978 -2.544 -77.596 1.00 56.25 525 LEU A CA 1
ATOM 4335 C C . LEU A 1 525 ? 84.828 -3.612 -76.911 1.00 56.25 525 LEU A C 1
ATOM 4337 O O . LEU A 1 525 ? 84.331 -4.368 -76.079 1.00 56.25 525 LEU A O 1
ATOM 4341 N N . ASN A 1 526 ? 86.116 -3.665 -77.246 1.00 65.25 526 ASN A N 1
ATOM 4342 C CA . ASN A 1 526 ? 87.067 -4.441 -76.460 1.00 65.25 526 ASN A CA 1
ATOM 4343 C C . ASN A 1 526 ? 87.323 -3.757 -75.102 1.00 65.25 526 ASN A C 1
ATOM 4345 O O . ASN A 1 526 ? 86.998 -2.580 -74.907 1.00 65.25 526 ASN A O 1
ATOM 4349 N N . ASP A 1 527 ? 87.929 -4.488 -74.165 1.00 58.44 527 ASP A N 1
ATOM 4350 C CA . ASP A 1 527 ? 88.201 -3.996 -72.806 1.00 58.44 527 ASP A CA 1
ATOM 4351 C C . ASP A 1 527 ? 88.966 -2.663 -72.797 1.00 58.44 527 ASP A C 1
ATOM 4353 O O . ASP A 1 527 ? 88.749 -1.819 -71.929 1.00 58.44 527 ASP A O 1
ATOM 4357 N N . GLU A 1 528 ? 89.830 -2.443 -73.789 1.00 63.94 528 GLU A N 1
ATOM 4358 C CA . GLU A 1 528 ? 90.604 -1.210 -73.921 1.00 63.94 528 GLU A CA 1
ATOM 4359 C C . GLU A 1 528 ? 89.724 -0.015 -74.325 1.00 63.94 528 GLU A C 1
ATOM 4361 O O . GLU A 1 528 ? 89.859 1.074 -73.766 1.00 63.94 528 GLU A O 1
ATOM 4366 N N . GLY A 1 529 ? 88.756 -0.221 -75.223 1.00 65.56 529 GLY A N 1
ATOM 4367 C CA . GLY A 1 529 ? 87.759 0.786 -75.590 1.00 65.56 529 GLY A CA 1
ATOM 4368 C C . GLY A 1 529 ? 86.851 1.171 -74.419 1.00 65.56 529 GLY A C 1
ATOM 4369 O O . GLY A 1 529 ? 86.574 2.353 -74.213 1.00 65.56 529 GLY A O 1
ATOM 4370 N N . LEU A 1 530 ? 86.449 0.199 -73.594 1.00 60.50 530 LEU A N 1
ATOM 4371 C CA . LEU A 1 530 ? 85.651 0.454 -72.387 1.00 60.50 530 LEU A CA 1
ATOM 4372 C C . LEU A 1 530 ? 86.452 1.240 -71.337 1.00 60.50 530 LEU A C 1
ATOM 4374 O O . LEU A 1 530 ? 85.939 2.205 -70.765 1.00 60.50 530 LEU A O 1
ATOM 4378 N N . LYS A 1 531 ? 87.731 0.893 -71.134 1.00 61.25 531 LYS A N 1
ATOM 4379 C CA . LYS A 1 531 ? 88.642 1.635 -70.246 1.00 61.25 531 LYS A CA 1
ATOM 4380 C C . LYS A 1 531 ? 88.854 3.074 -70.706 1.00 61.25 531 LYS A C 1
ATOM 4382 O O . LYS A 1 531 ? 88.870 3.977 -69.872 1.00 61.25 531 LYS A O 1
ATOM 4387 N N . GLN A 1 532 ? 88.980 3.314 -72.011 1.00 67.56 532 GLN A N 1
ATOM 4388 C CA . GLN A 1 532 ? 89.137 4.668 -72.547 1.00 67.56 532 GLN A CA 1
ATOM 4389 C C . GLN A 1 532 ? 87.876 5.521 -72.370 1.00 67.56 532 GLN A C 1
ATOM 4391 O O . GLN A 1 532 ? 87.989 6.690 -72.002 1.00 67.56 532 GLN A O 1
ATOM 4396 N N . ILE A 1 533 ? 86.682 4.945 -72.547 1.00 63.53 533 ILE A N 1
ATOM 4397 C CA . ILE A 1 533 ? 85.412 5.642 -72.280 1.00 63.53 533 ILE A CA 1
ATOM 4398 C C . ILE A 1 533 ? 85.282 5.979 -70.789 1.00 63.53 533 ILE A C 1
ATOM 4400 O O . ILE A 1 533 ? 84.953 7.114 -70.443 1.00 63.53 533 ILE A O 1
ATOM 4404 N N . ALA A 1 534 ? 85.590 5.025 -69.904 1.00 62.38 534 ALA A N 1
ATOM 4405 C CA . ALA A 1 534 ? 85.576 5.253 -68.461 1.00 62.38 534 ALA A CA 1
ATOM 4406 C C . ALA A 1 534 ? 86.574 6.349 -68.051 1.00 62.38 534 ALA A C 1
ATOM 4408 O O . ALA A 1 534 ? 86.221 7.258 -67.299 1.00 62.38 534 ALA A O 1
ATOM 4409 N N . LYS A 1 535 ? 87.793 6.321 -68.605 1.00 68.44 535 LYS A N 1
ATOM 4410 C CA . LYS A 1 535 ? 88.817 7.348 -68.379 1.00 68.44 535 LYS A CA 1
ATOM 4411 C C . LYS A 1 535 ? 88.365 8.727 -68.867 1.00 68.44 535 LYS A C 1
ATOM 4413 O O . LYS A 1 535 ? 88.449 9.683 -68.107 1.00 68.44 535 LYS A O 1
ATOM 4418 N N . GLY A 1 536 ? 87.811 8.823 -70.077 1.00 69.69 536 GLY A N 1
ATOM 4419 C CA . GLY A 1 536 ? 87.293 10.081 -70.623 1.00 69.69 536 GLY A CA 1
ATOM 4420 C C . GLY A 1 536 ? 86.145 10.671 -69.798 1.00 69.69 536 GLY A C 1
ATOM 4421 O O . GLY A 1 536 ? 86.064 11.886 -69.627 1.00 69.69 536 GLY A O 1
ATOM 4422 N N . PHE A 1 537 ? 85.287 9.824 -69.223 1.00 65.06 537 PHE A N 1
ATOM 4423 C CA . PHE A 1 537 ? 84.236 10.269 -68.308 1.00 65.06 537 PHE A CA 1
ATOM 4424 C C . PHE A 1 537 ? 84.798 10.772 -66.970 1.00 65.06 537 PHE A C 1
ATOM 4426 O O . PHE A 1 537 ? 84.360 11.807 -66.470 1.00 65.06 537 PHE A O 1
ATOM 4433 N N . ILE A 1 538 ? 85.791 10.081 -66.405 1.00 62.84 538 ILE A N 1
ATOM 4434 C CA . ILE A 1 538 ? 86.477 10.513 -65.178 1.00 62.84 538 ILE A CA 1
ATOM 4435 C C . ILE A 1 538 ? 87.174 11.859 -65.401 1.00 62.84 538 ILE A C 1
ATOM 4437 O O . ILE A 1 538 ? 87.009 12.774 -64.596 1.00 62.84 538 ILE A O 1
ATOM 4441 N N . ASP A 1 539 ? 87.894 12.007 -66.511 1.00 67.50 539 ASP A N 1
ATOM 4442 C CA . ASP A 1 539 ? 88.578 13.251 -66.864 1.00 67.50 539 ASP A CA 1
ATOM 4443 C C . ASP A 1 539 ? 87.569 14.395 -67.075 1.00 67.50 539 ASP A C 1
ATOM 4445 O O . ASP A 1 539 ? 87.777 15.510 -66.596 1.00 67.50 539 ASP A O 1
ATOM 4449 N N . PHE A 1 540 ? 86.414 14.114 -67.690 1.00 66.69 540 PHE A N 1
ATOM 4450 C CA . PHE A 1 540 ? 85.311 15.071 -67.798 1.00 66.69 540 PHE A CA 1
ATOM 4451 C C . PHE A 1 540 ? 84.766 15.510 -66.427 1.00 66.69 540 PHE A C 1
ATOM 4453 O O . PHE A 1 540 ? 84.549 16.703 -66.198 1.00 66.69 540 PHE A O 1
ATOM 4460 N N . MET A 1 541 ? 84.570 14.570 -65.498 1.00 58.84 541 MET A N 1
ATOM 4461 C CA . MET A 1 541 ? 84.085 14.875 -64.148 1.00 58.84 541 MET A CA 1
ATOM 4462 C C . MET A 1 541 ? 85.100 15.699 -63.341 1.00 58.84 541 MET A C 1
ATOM 4464 O O . MET A 1 541 ? 84.700 16.633 -62.640 1.00 58.84 541 MET A O 1
ATOM 4468 N N . LYS A 1 542 ? 86.402 15.429 -63.511 1.00 61.72 542 LYS A N 1
ATOM 4469 C CA . LYS A 1 542 ? 87.498 16.209 -62.913 1.00 61.72 542 LYS A CA 1
ATOM 4470 C C . LYS A 1 542 ? 87.523 17.657 -63.399 1.00 61.72 542 LYS A C 1
ATOM 4472 O O . LYS A 1 542 ? 87.617 18.574 -62.590 1.00 61.72 542 LYS A O 1
ATOM 4477 N N . VAL A 1 543 ? 87.368 17.878 -64.707 1.00 63.09 543 VAL A N 1
ATOM 4478 C CA . VAL A 1 543 ? 87.368 19.229 -65.299 1.00 63.09 543 VAL A CA 1
ATOM 4479 C C . VAL A 1 543 ? 86.175 20.065 -64.820 1.00 63.09 543 VAL A C 1
ATOM 4481 O O . VAL A 1 543 ? 86.302 21.276 -64.634 1.00 63.09 543 VAL A O 1
ATOM 4484 N N . ARG A 1 544 ? 85.007 19.446 -64.603 1.00 56.09 544 ARG A N 1
ATOM 4485 C CA . ARG A 1 544 ? 83.780 20.179 -64.251 1.00 56.09 544 ARG A CA 1
ATOM 4486 C C . ARG A 1 544 ? 83.673 20.540 -62.765 1.00 56.09 544 ARG A C 1
ATOM 4488 O O . ARG A 1 544 ? 83.066 21.558 -62.448 1.00 56.09 544 ARG A O 1
ATOM 4495 N N . ASN A 1 545 ? 84.271 19.751 -61.871 1.00 55.19 545 ASN A N 1
ATOM 4496 C CA . ASN A 1 545 ? 84.255 19.971 -60.419 1.00 55.19 545 ASN A CA 1
ATOM 4497 C C . ASN A 1 545 ? 85.673 20.239 -59.894 1.00 55.19 545 ASN A C 1
ATOM 4499 O O . ASN A 1 545 ? 86.268 19.419 -59.200 1.00 55.19 545 ASN A O 1
ATOM 4503 N N . ASN A 1 546 ? 86.189 21.426 -60.221 1.00 49.28 546 ASN A N 1
ATOM 4504 C CA . ASN A 1 546 ? 87.600 21.841 -60.172 1.00 49.28 546 ASN A CA 1
ATOM 4505 C C . ASN A 1 546 ? 88.241 21.968 -58.757 1.00 49.28 546 ASN A C 1
ATOM 4507 O O . ASN A 1 546 ? 89.159 22.762 -58.563 1.00 49.28 546 ASN A O 1
ATOM 4511 N N . LYS A 1 547 ? 87.742 21.238 -57.744 1.00 50.62 547 LYS A N 1
ATOM 4512 C CA . LYS A 1 547 ? 88.413 21.057 -56.437 1.00 50.62 547 LYS A CA 1
ATOM 4513 C C . LYS A 1 547 ? 87.869 19.890 -55.600 1.00 50.62 547 LYS A C 1
ATOM 4515 O O . LYS A 1 547 ? 88.639 19.176 -54.983 1.00 50.62 547 LYS A O 1
ATOM 4520 N N . ALA A 1 548 ? 86.557 19.645 -55.620 1.00 52.50 548 ALA A N 1
ATOM 4521 C CA . ALA A 1 548 ? 85.934 18.590 -54.808 1.00 52.50 548 ALA A CA 1
ATOM 4522 C C . ALA A 1 548 ? 86.112 17.167 -55.376 1.00 52.50 548 ALA A C 1
ATOM 4524 O O . ALA A 1 548 ? 85.794 16.192 -54.707 1.00 52.50 548 ALA A O 1
ATOM 4525 N N . PHE A 1 549 ? 86.574 17.013 -56.618 1.00 52.53 549 PHE A N 1
ATOM 4526 C CA . PHE A 1 549 ? 86.720 15.680 -57.200 1.00 52.53 549 PHE A CA 1
ATOM 4527 C C . PHE A 1 549 ? 88.027 14.990 -56.781 1.00 52.53 549 PHE A C 1
ATOM 4529 O O . PHE A 1 549 ? 88.037 13.782 -56.586 1.00 52.53 549 PHE A O 1
ATOM 4536 N N . ASP A 1 550 ? 89.115 15.735 -56.580 1.00 51.72 550 ASP A N 1
ATOM 4537 C CA . ASP A 1 550 ? 90.402 15.138 -56.193 1.00 51.72 550 ASP A CA 1
ATOM 4538 C C . ASP A 1 550 ? 90.515 14.900 -54.673 1.00 51.72 550 ASP A C 1
ATOM 4540 O O . ASP A 1 550 ? 91.180 13.955 -54.256 1.00 51.72 550 ASP A O 1
ATOM 4544 N N . ASP A 1 551 ? 89.811 15.683 -53.845 1.00 47.69 551 ASP A N 1
ATOM 4545 C CA . ASP A 1 551 ? 89.875 15.568 -52.376 1.00 47.69 551 ASP A CA 1
ATOM 4546 C C . ASP A 1 551 ? 89.028 14.407 -51.802 1.00 47.69 551 ASP A C 1
ATOM 4548 O O . ASP A 1 551 ? 89.280 13.958 -50.684 1.00 47.69 551 ASP A O 1
ATOM 4552 N N . TYR A 1 552 ? 88.036 13.897 -52.548 1.00 48.22 552 TYR A N 1
ATOM 4553 C CA . TYR A 1 552 ? 87.033 12.945 -52.030 1.00 48.22 552 TYR A CA 1
ATOM 4554 C C . TYR A 1 552 ? 86.960 11.595 -52.766 1.00 48.22 552 TYR A C 1
ATOM 4556 O O . TYR A 1 552 ? 86.299 10.673 -52.279 1.00 48.22 552 TYR A O 1
ATOM 4564 N N . PHE A 1 553 ? 87.630 11.449 -53.916 1.00 49.22 553 PHE A N 1
ATOM 4565 C CA . PHE A 1 553 ? 87.538 10.253 -54.759 1.00 49.22 553 PHE A CA 1
ATOM 4566 C C . PHE A 1 553 ? 88.882 9.518 -54.833 1.00 49.22 553 PHE A C 1
ATOM 4568 O O . PHE A 1 553 ? 89.787 9.900 -55.573 1.00 49.22 553 PHE A O 1
ATOM 4575 N N . LEU A 1 554 ? 88.997 8.407 -54.104 1.00 45.12 554 LEU A N 1
ATOM 4576 C CA . LEU A 1 554 ? 90.104 7.461 -54.251 1.00 45.12 554 LEU A CA 1
ATOM 4577 C C . LEU A 1 554 ? 89.700 6.396 -55.277 1.00 45.12 554 LEU A C 1
ATOM 4579 O O . LEU A 1 554 ? 88.913 5.498 -54.985 1.00 45.12 554 LEU A O 1
ATOM 4583 N N . ILE A 1 555 ? 90.227 6.508 -56.498 1.00 50.31 555 ILE A N 1
ATOM 4584 C CA . ILE A 1 555 ? 90.058 5.484 -57.535 1.00 50.31 555 ILE A CA 1
ATOM 4585 C C . ILE A 1 555 ? 91.180 4.470 -57.343 1.00 50.31 555 ILE A C 1
ATOM 4587 O O . ILE A 1 555 ? 92.315 4.721 -57.742 1.00 50.31 555 ILE A O 1
ATOM 4591 N N . THR A 1 556 ? 90.882 3.356 -56.684 1.00 41.03 556 THR A N 1
ATOM 4592 C CA . THR A 1 556 ? 91.902 2.352 -56.360 1.00 41.03 556 THR A CA 1
ATOM 4593 C C . THR A 1 556 ? 91.895 1.152 -57.294 1.00 41.03 556 THR A C 1
ATOM 4595 O O . THR A 1 556 ? 92.961 0.576 -57.483 1.00 41.03 556 THR A O 1
ATOM 4598 N N . ASP A 1 557 ? 90.769 0.795 -57.925 1.00 43.03 557 ASP A N 1
ATOM 4599 C CA . ASP A 1 557 ? 90.761 -0.296 -58.904 1.00 43.03 557 ASP A CA 1
ATOM 4600 C C . ASP A 1 557 ? 89.542 -0.293 -59.841 1.00 43.03 557 ASP A C 1
ATOM 4602 O O . ASP A 1 557 ? 88.485 0.242 -59.504 1.00 43.03 557 ASP A O 1
ATOM 4606 N N . PHE A 1 558 ? 89.689 -0.926 -61.010 1.00 44.09 558 PHE A N 1
ATOM 4607 C CA . PHE A 1 558 ? 88.609 -1.131 -61.980 1.00 44.09 558 PHE A CA 1
ATOM 4608 C C . PHE A 1 558 ? 88.300 -2.619 -62.107 1.00 44.09 558 PHE A C 1
ATOM 4610 O O . PHE A 1 558 ? 89.139 -3.397 -62.557 1.00 44.09 558 PHE A O 1
ATOM 4617 N N . THR A 1 559 ? 87.068 -3.019 -61.805 1.00 42.97 559 THR A N 1
ATOM 4618 C CA . THR A 1 559 ? 86.568 -4.354 -62.155 1.00 42.97 559 THR A CA 1
ATOM 4619 C C . THR A 1 559 ? 85.386 -4.202 -63.098 1.00 42.97 559 THR A C 1
ATOM 4621 O O . THR A 1 559 ? 84.407 -3.540 -62.775 1.00 42.97 559 THR A O 1
ATOM 4624 N N . ILE A 1 560 ? 85.497 -4.788 -64.292 1.00 45.72 560 ILE A N 1
ATOM 4625 C CA . ILE A 1 560 ? 84.426 -4.814 -65.290 1.00 45.72 560 ILE A CA 1
ATOM 4626 C C . ILE A 1 560 ? 83.771 -6.196 -65.195 1.00 45.72 560 ILE A C 1
ATOM 4628 O O . ILE A 1 560 ? 84.327 -7.158 -65.732 1.00 45.72 560 ILE A O 1
ATOM 4632 N N . PRO A 1 561 ? 82.624 -6.364 -64.517 1.00 42.19 561 PRO A N 1
ATOM 4633 C CA . PRO A 1 561 ? 81.859 -7.587 -64.668 1.00 42.19 561 PRO A CA 1
ATOM 4634 C C . PRO A 1 561 ? 81.155 -7.521 -66.026 1.00 42.19 561 PRO A C 1
ATOM 4636 O O . PRO A 1 561 ? 80.177 -6.801 -66.208 1.00 42.19 561 PRO A O 1
ATOM 4639 N N . VAL A 1 562 ? 81.687 -8.241 -67.013 1.00 42.41 562 VAL A N 1
ATOM 4640 C CA . VAL A 1 562 ? 81.043 -8.364 -68.324 1.00 42.41 562 VAL A CA 1
ATOM 4641 C C . VAL A 1 562 ? 79.918 -9.393 -68.210 1.00 42.41 562 VAL A C 1
ATOM 4643 O O . VAL A 1 562 ? 80.155 -10.591 -68.374 1.00 42.41 562 VAL A O 1
ATOM 4646 N N . ASP A 1 563 ? 78.686 -8.946 -67.957 1.00 42.94 563 ASP A N 1
ATOM 4647 C CA . ASP A 1 563 ? 77.524 -9.732 -68.379 1.00 42.94 563 ASP A CA 1
ATOM 4648 C C . ASP A 1 563 ? 77.353 -9.527 -69.889 1.00 42.94 563 ASP A C 1
ATOM 4650 O O . ASP A 1 563 ? 76.927 -8.467 -70.360 1.00 42.94 563 ASP A O 1
ATOM 4654 N N . LYS A 1 564 ? 77.760 -10.536 -70.666 1.00 45.22 564 LYS A N 1
ATOM 4655 C CA . LYS A 1 564 ? 77.805 -10.476 -72.136 1.00 45.22 564 LYS A CA 1
ATOM 4656 C C . LYS A 1 564 ? 76.435 -10.241 -72.778 1.00 45.22 564 LYS A C 1
ATOM 4658 O O . LYS A 1 564 ? 76.395 -9.889 -73.951 1.00 45.22 564 LYS A O 1
ATOM 4663 N N . ASN A 1 565 ? 75.339 -10.419 -72.040 1.00 43.59 565 ASN A N 1
ATOM 4664 C CA . ASN A 1 565 ? 73.994 -10.380 -72.606 1.00 43.59 565 ASN A CA 1
ATOM 4665 C C . ASN A 1 565 ? 73.287 -9.022 -72.493 1.00 43.59 565 ASN A C 1
ATOM 4667 O O . ASN A 1 565 ? 72.294 -8.827 -73.188 1.00 43.59 565 ASN A O 1
ATOM 4671 N N . ASP A 1 566 ? 73.773 -8.091 -71.663 1.00 49.09 566 ASP A N 1
ATOM 4672 C CA . ASP A 1 566 ? 72.992 -6.890 -71.312 1.00 49.09 566 ASP A CA 1
ATOM 4673 C C . ASP A 1 566 ? 73.710 -5.551 -71.584 1.00 49.09 566 ASP A C 1
ATOM 4675 O O . ASP A 1 566 ? 73.126 -4.486 -71.382 1.00 49.09 566 ASP A O 1
ATOM 4679 N N . HIS A 1 567 ? 74.957 -5.584 -72.082 1.00 50.38 567 HIS A N 1
ATOM 4680 C CA . HIS A 1 567 ? 75.770 -4.406 -72.450 1.00 50.38 567 HIS A CA 1
ATOM 4681 C C . HIS A 1 567 ? 75.771 -3.279 -71.394 1.00 50.38 567 HIS A C 1
ATOM 4683 O O . HIS A 1 567 ? 75.682 -2.089 -71.720 1.00 50.38 567 HIS A O 1
ATOM 4689 N N . LYS A 1 568 ? 75.861 -3.644 -70.110 1.00 49.16 568 LYS A N 1
ATOM 4690 C CA . LYS A 1 568 ? 75.937 -2.692 -68.992 1.00 49.16 568 LYS A CA 1
ATOM 4691 C C . LYS A 1 568 ? 77.363 -2.596 -68.472 1.00 49.16 568 LYS A C 1
ATOM 4693 O O . LYS A 1 568 ? 78.053 -3.605 -68.359 1.00 49.16 568 LYS A O 1
ATOM 4698 N N . ILE A 1 569 ? 77.791 -1.380 -68.139 1.00 50.44 569 ILE A N 1
ATOM 4699 C CA . ILE A 1 569 ? 79.055 -1.140 -67.440 1.00 50.44 569 ILE A CA 1
ATOM 4700 C C . ILE A 1 569 ? 78.715 -0.574 -66.065 1.00 50.44 569 ILE A C 1
ATOM 4702 O O . ILE A 1 569 ? 78.148 0.515 -65.954 1.00 50.44 569 ILE A O 1
ATOM 4706 N N . GLY A 1 570 ? 79.066 -1.311 -65.015 1.00 50.59 570 GLY A N 1
ATOM 4707 C CA . GLY A 1 570 ? 79.055 -0.795 -63.650 1.00 50.59 570 GLY A CA 1
ATOM 4708 C C . GLY A 1 570 ? 80.380 -0.108 -63.340 1.00 50.59 570 GLY A C 1
ATOM 4709 O O . GLY A 1 570 ? 81.435 -0.702 -63.547 1.00 50.59 570 GLY A O 1
ATOM 4710 N N . LEU A 1 571 ? 80.335 1.132 -62.851 1.00 51.03 571 LEU A N 1
ATOM 4711 C CA . LEU A 1 571 ? 81.488 1.790 -62.240 1.00 51.03 571 LEU A CA 1
ATOM 4712 C C . LEU A 1 571 ? 81.199 1.987 -60.751 1.00 51.03 571 LEU A C 1
ATOM 4714 O O . LEU A 1 571 ? 80.231 2.647 -60.363 1.00 51.03 571 LEU A O 1
ATOM 4718 N N . SER A 1 572 ? 82.049 1.402 -59.918 1.00 48.66 572 SER A N 1
ATOM 4719 C CA . SER A 1 572 ? 81.978 1.528 -58.463 1.00 48.66 572 SER A CA 1
ATOM 4720 C C . SER A 1 572 ? 82.896 2.656 -58.022 1.00 48.66 572 SER A C 1
ATOM 4722 O O . SER A 1 572 ? 84.076 2.662 -58.373 1.00 48.66 572 SER A O 1
ATOM 4724 N N . PHE A 1 573 ? 82.376 3.604 -57.246 1.00 54.19 573 PHE A N 1
ATOM 4725 C CA . PHE A 1 573 ? 83.185 4.679 -56.680 1.00 54.19 573 PHE A CA 1
ATOM 4726 C C . PHE A 1 573 ? 83.203 4.562 -55.157 1.00 54.19 573 PHE A C 1
ATOM 4728 O O . PHE A 1 573 ? 82.167 4.345 -54.522 1.00 54.19 573 PHE A O 1
ATOM 4735 N N . TYR A 1 574 ? 84.391 4.728 -54.578 1.00 51.78 574 TYR A N 1
ATOM 4736 C CA . TYR A 1 574 ? 84.582 4.790 -53.135 1.00 51.78 574 TYR A CA 1
ATOM 4737 C C . TYR A 1 574 ? 84.648 6.251 -52.708 1.00 51.78 574 TYR A C 1
ATOM 4739 O O . TYR A 1 574 ? 85.473 7.017 -53.209 1.00 51.78 574 TYR A O 1
ATOM 4747 N N . PHE A 1 575 ? 83.777 6.628 -51.779 1.00 51.53 575 PHE A N 1
ATOM 4748 C CA . PHE A 1 575 ? 83.708 7.982 -51.251 1.00 51.53 575 PHE A CA 1
ATOM 4749 C C . PHE A 1 575 ? 84.296 7.969 -49.849 1.00 51.53 575 PHE A C 1
ATOM 4751 O O . PHE A 1 575 ? 83.772 7.293 -48.963 1.00 51.53 575 PHE A O 1
ATOM 4758 N N . ASN A 1 576 ? 85.395 8.692 -49.644 1.00 44.78 576 ASN A N 1
ATOM 4759 C CA . ASN A 1 576 ? 86.020 8.767 -48.331 1.00 44.78 576 ASN A CA 1
ATOM 4760 C C . ASN A 1 576 ? 85.616 10.080 -47.645 1.00 44.78 576 ASN A C 1
ATOM 4762 O O . ASN A 1 576 ? 85.865 11.158 -48.176 1.00 44.78 576 ASN A O 1
ATOM 4766 N N . GLY A 1 577 ? 84.984 9.994 -46.470 1.00 46.78 577 GLY A N 1
ATOM 4767 C CA . GLY A 1 577 ? 84.722 11.158 -45.611 1.00 46.78 577 GLY A CA 1
ATOM 4768 C C . GLY A 1 577 ? 83.526 12.055 -45.971 1.00 46.78 577 GLY A C 1
ATOM 4769 O O . GLY A 1 577 ? 83.523 13.215 -45.565 1.00 46.78 577 GLY A O 1
ATOM 4770 N N . ILE A 1 578 ? 82.511 11.555 -46.684 1.00 47.84 578 ILE A N 1
ATOM 4771 C CA . ILE A 1 578 ? 81.281 12.311 -47.015 1.00 47.84 578 ILE A CA 1
ATOM 4772 C C . ILE A 1 578 ? 80.027 11.576 -46.545 1.00 47.84 578 ILE A C 1
ATOM 4774 O O . ILE A 1 578 ? 79.988 10.344 -46.518 1.00 47.84 578 ILE A O 1
ATOM 4778 N N . SER A 1 579 ? 78.999 12.334 -46.154 1.00 52.84 579 SER A N 1
ATOM 4779 C CA . SER A 1 579 ? 77.732 11.765 -45.694 1.00 52.84 579 SER A CA 1
ATOM 4780 C C . SER A 1 579 ? 76.887 11.254 -46.868 1.00 52.84 579 SER A C 1
ATOM 4782 O O . SER A 1 579 ? 77.017 11.710 -48.005 1.00 52.84 579 SER A O 1
ATOM 4784 N N . VAL A 1 580 ? 75.972 10.317 -46.596 1.00 48.69 580 VAL A N 1
ATOM 4785 C CA . VAL A 1 580 ? 75.031 9.785 -47.601 1.00 48.69 580 VAL A CA 1
ATOM 4786 C C . VAL A 1 580 ? 74.197 10.899 -48.249 1.00 48.69 580 VAL A C 1
ATOM 4788 O O . VAL A 1 580 ? 73.925 10.838 -49.446 1.00 48.69 580 VAL A O 1
ATOM 4791 N N . ALA A 1 581 ? 73.829 11.934 -47.488 1.00 48.22 581 ALA A N 1
ATOM 4792 C CA . ALA A 1 581 ? 73.069 13.071 -48.002 1.00 48.22 581 ALA A CA 1
ATOM 4793 C C . ALA A 1 581 ? 73.875 13.879 -49.035 1.00 48.22 581 ALA A C 1
ATOM 4795 O O . ALA A 1 581 ? 73.357 14.183 -50.108 1.00 48.22 581 ALA A O 1
ATOM 4796 N N . ASP A 1 582 ? 75.161 14.124 -48.767 1.00 52.53 582 ASP A N 1
ATOM 4797 C CA . ASP A 1 582 ? 76.043 14.858 -49.684 1.00 52.53 582 ASP A CA 1
ATOM 4798 C C . ASP A 1 582 ? 76.275 14.074 -50.987 1.00 52.53 582 ASP A C 1
ATOM 4800 O O . ASP A 1 582 ? 76.274 14.643 -52.080 1.00 52.53 582 ASP A O 1
ATOM 4804 N N . ALA A 1 583 ? 76.398 12.745 -50.898 1.00 50.56 583 ALA A N 1
ATOM 4805 C CA . ALA A 1 583 ? 76.524 11.875 -52.068 1.00 50.56 583 ALA A CA 1
ATOM 4806 C C . ALA A 1 583 ? 75.255 11.885 -52.950 1.00 50.56 583 ALA A C 1
ATOM 4808 O O . ALA A 1 583 ? 75.348 11.922 -54.182 1.00 50.56 583 ALA A O 1
ATOM 4809 N N . VAL A 1 584 ? 74.064 11.902 -52.334 1.00 51.12 584 VAL A N 1
ATOM 4810 C CA . VAL A 1 584 ? 72.773 12.027 -53.039 1.00 51.12 584 VAL A CA 1
ATOM 4811 C C . VAL A 1 584 ? 72.639 13.390 -53.718 1.00 51.12 584 VAL A C 1
ATOM 4813 O O . VAL A 1 584 ? 72.182 13.459 -54.863 1.00 51.12 584 VAL A O 1
ATOM 4816 N N . ASP A 1 585 ? 73.063 14.471 -53.066 1.00 52.00 585 ASP A N 1
ATOM 4817 C CA . ASP A 1 585 ? 72.999 15.819 -53.637 1.00 52.00 585 ASP A CA 1
ATOM 4818 C C . ASP A 1 585 ? 73.969 16.003 -54.812 1.00 52.00 585 ASP A C 1
ATOM 4820 O O . ASP A 1 585 ? 73.588 16.565 -55.848 1.00 52.00 585 ASP A O 1
ATOM 4824 N N . ILE A 1 586 ? 75.176 15.431 -54.738 1.00 52.31 586 ILE A N 1
ATOM 4825 C CA . ILE A 1 586 ? 76.115 15.379 -55.870 1.00 52.31 586 ILE A CA 1
ATOM 4826 C C . ILE A 1 586 ? 75.491 14.619 -57.056 1.00 52.31 586 ILE A C 1
ATOM 4828 O O . ILE A 1 586 ? 75.531 15.110 -58.192 1.00 52.31 586 ILE A O 1
ATOM 4832 N N . TYR A 1 587 ? 74.841 13.476 -56.814 1.00 49.12 587 TYR A N 1
ATOM 4833 C CA . TYR A 1 587 ? 74.134 12.716 -57.854 1.00 49.12 587 TYR A CA 1
ATOM 4834 C C . TYR A 1 587 ? 72.955 13.494 -58.468 1.00 49.12 587 TYR A C 1
ATOM 4836 O O . TYR A 1 587 ? 72.766 13.532 -59.688 1.00 49.12 587 TYR A O 1
ATOM 4844 N N . ASN A 1 588 ? 72.163 14.177 -57.644 1.00 47.31 588 ASN A N 1
ATOM 4845 C CA . ASN A 1 588 ? 71.030 14.967 -58.121 1.00 47.31 588 ASN A CA 1
ATOM 4846 C C . ASN A 1 588 ? 71.475 16.207 -58.918 1.00 47.31 588 ASN A C 1
ATOM 4848 O O . ASN A 1 588 ? 70.803 16.588 -59.883 1.00 47.31 588 ASN A O 1
ATOM 4852 N N . SER A 1 589 ? 72.618 16.809 -58.571 1.00 47.28 589 SER A N 1
ATOM 4853 C CA . SER A 1 589 ? 73.197 17.944 -59.304 1.00 47.28 589 SER A CA 1
ATOM 4854 C C . SER A 1 589 ? 73.686 17.554 -60.709 1.00 47.28 589 SER A C 1
ATOM 4856 O O . SER A 1 589 ? 73.453 18.285 -61.676 1.00 47.28 589 SER A O 1
ATOM 4858 N N . THR A 1 590 ? 74.254 16.352 -60.856 1.00 46.47 590 THR A N 1
ATOM 4859 C CA . THR A 1 590 ? 74.708 15.795 -62.142 1.00 46.47 590 THR A CA 1
ATOM 4860 C C . THR A 1 590 ? 73.544 15.324 -63.017 1.00 46.47 590 THR A C 1
ATOM 4862 O O . THR A 1 590 ? 73.583 15.491 -64.236 1.00 46.47 590 THR A O 1
ATOM 4865 N N . LYS A 1 591 ? 72.444 14.845 -62.419 1.00 41.56 591 LYS A N 1
ATOM 4866 C CA . LYS A 1 591 ? 71.206 14.492 -63.139 1.00 41.56 591 LYS A CA 1
ATOM 4867 C C . LYS A 1 591 ? 70.521 15.701 -63.801 1.00 41.56 591 LYS A C 1
ATOM 4869 O O . LYS A 1 591 ? 69.838 15.537 -64.810 1.00 41.56 591 LYS A O 1
ATOM 4874 N N . ARG A 1 592 ? 70.699 16.918 -63.262 1.00 38.72 592 ARG A N 1
ATOM 4875 C CA . ARG A 1 592 ? 70.080 18.160 -63.778 1.00 38.72 592 ARG A CA 1
ATOM 4876 C C . ARG A 1 592 ? 70.791 18.772 -64.991 1.00 38.72 592 ARG A C 1
ATOM 4878 O O . ARG A 1 592 ? 70.174 19.559 -65.701 1.00 38.72 592 ARG A O 1
ATOM 4885 N N . THR A 1 593 ? 72.042 18.413 -65.279 1.00 43.78 593 THR A N 1
ATOM 4886 C CA . THR A 1 593 ? 72.819 18.959 -66.412 1.00 43.78 593 THR A CA 1
ATOM 4887 C C . THR A 1 593 ? 72.879 17.984 -67.595 1.00 43.78 593 THR A C 1
ATOM 4889 O O . THR A 1 593 ? 73.947 17.593 -68.055 1.00 43.78 593 THR A O 1
ATOM 4892 N N . GLN A 1 594 ? 71.717 17.608 -68.135 1.00 46.38 594 GLN A N 1
ATOM 4893 C CA . GLN A 1 594 ? 71.620 16.976 -69.456 1.00 46.38 594 GLN A CA 1
ATOM 4894 C C . GLN A 1 594 ? 71.219 18.020 -70.510 1.00 46.38 594 GLN A C 1
ATOM 4896 O O . GLN A 1 594 ? 70.051 18.125 -70.880 1.00 46.38 594 GLN A O 1
ATOM 4901 N N . SER A 1 595 ? 72.188 18.796 -71.008 1.00 39.03 595 SER A N 1
ATOM 4902 C CA . SER A 1 595 ? 72.032 19.559 -72.256 1.00 39.03 595 SER A CA 1
ATOM 4903 C C . SER A 1 595 ? 72.910 18.964 -73.362 1.00 39.03 595 SER A C 1
ATOM 4905 O O . SER A 1 595 ? 74.034 18.508 -73.133 1.00 39.03 595 SER A O 1
ATOM 4907 N N . ARG A 1 596 ? 72.362 18.978 -74.581 1.00 38.19 596 ARG A N 1
ATOM 4908 C CA . ARG A 1 596 ? 72.899 18.395 -75.824 1.00 38.19 596 ARG A CA 1
ATOM 4909 C C . ARG A 1 596 ? 74.304 18.908 -76.196 1.00 38.19 596 ARG A C 1
ATOM 4911 O O . ARG A 1 596 ? 75.031 18.212 -76.892 1.00 38.19 596 ARG A O 1
ATOM 4918 N N . GLU A 1 597 ? 74.701 20.079 -75.695 1.00 42.22 597 GLU A N 1
ATOM 4919 C CA . GLU A 1 597 ? 76.019 20.697 -75.928 1.00 42.22 597 GLU A CA 1
ATOM 4920 C C . GLU A 1 597 ? 77.171 19.965 -75.225 1.00 42.22 597 GLU A C 1
ATOM 4922 O O . GLU A 1 597 ? 78.291 19.941 -75.731 1.00 42.22 597 GLU A O 1
ATOM 4927 N N . THR A 1 598 ? 76.892 19.298 -74.100 1.00 47.34 598 THR A N 1
ATOM 4928 C CA . THR A 1 598 ? 77.922 18.637 -73.281 1.00 47.34 598 THR A CA 1
ATOM 4929 C C . THR A 1 598 ? 78.489 17.389 -73.977 1.00 47.34 598 THR A C 1
ATOM 4931 O O . THR A 1 598 ? 79.672 17.083 -73.850 1.00 47.34 598 THR A O 1
ATOM 4934 N N . LEU A 1 599 ? 77.663 16.693 -74.770 1.00 38.66 599 LEU A N 1
ATOM 4935 C CA . LEU A 1 599 ? 78.062 15.488 -75.507 1.00 38.66 599 LEU A CA 1
ATOM 4936 C C . LEU A 1 599 ? 78.996 15.817 -76.686 1.00 38.66 599 LEU A C 1
ATOM 4938 O O . LEU A 1 599 ? 79.942 15.084 -76.955 1.00 38.66 599 LEU A O 1
ATOM 4942 N N . THR A 1 600 ? 78.758 16.944 -77.362 1.00 42.44 600 THR A N 1
ATOM 4943 C CA . THR A 1 600 ? 79.561 17.393 -78.510 1.00 42.44 600 THR A CA 1
ATOM 4944 C C . THR A 1 600 ? 80.972 17.819 -78.086 1.00 42.44 600 THR A C 1
ATOM 4946 O O . THR A 1 600 ? 81.924 17.552 -78.815 1.00 42.44 600 THR A O 1
ATOM 4949 N N . GLN A 1 601 ? 81.130 18.404 -76.890 1.00 44.25 601 GLN A N 1
ATOM 4950 C CA . GLN A 1 601 ? 82.443 18.751 -76.318 1.00 44.25 601 GLN A CA 1
ATOM 4951 C C . GLN A 1 601 ? 83.221 17.536 -75.779 1.00 44.25 601 GLN A C 1
ATOM 4953 O O . GLN A 1 601 ? 84.448 17.490 -75.881 1.00 44.25 601 GLN A O 1
ATOM 4958 N N . LEU A 1 602 ? 82.525 16.527 -75.242 1.00 39.97 602 LEU A N 1
ATOM 4959 C CA . LEU A 1 602 ? 83.137 15.263 -74.807 1.00 39.97 602 LEU A CA 1
ATOM 4960 C C . LEU A 1 602 ? 83.723 14.481 -75.994 1.00 39.97 602 LEU A C 1
ATOM 4962 O O . LEU A 1 602 ? 84.822 13.945 -75.897 1.00 39.97 602 LEU A O 1
ATOM 4966 N N . ILE A 1 603 ? 83.028 14.480 -77.136 1.00 44.38 603 ILE A N 1
ATOM 4967 C CA . ILE A 1 603 ? 83.468 13.796 -78.362 1.00 44.38 603 ILE A CA 1
ATOM 4968 C C . ILE A 1 603 ? 84.588 14.570 -79.086 1.00 44.38 603 ILE A C 1
ATOM 4970 O O . ILE A 1 603 ? 85.425 13.956 -79.742 1.00 44.38 603 ILE A O 1
ATOM 4974 N N . SER A 1 604 ? 84.661 15.903 -78.965 1.00 41.69 604 SER A N 1
ATOM 4975 C CA . SER A 1 604 ? 85.684 16.700 -79.665 1.00 41.69 604 SER A CA 1
ATOM 4976 C C . SER A 1 604 ? 87.085 16.627 -79.051 1.00 41.69 604 SER A C 1
ATOM 4978 O O . SER A 1 604 ? 88.047 16.995 -79.720 1.00 41.69 604 SER A O 1
ATOM 4980 N N . THR A 1 605 ? 87.215 16.191 -77.794 1.00 44.59 605 THR A N 1
ATOM 4981 C CA . THR A 1 605 ? 88.463 16.353 -77.019 1.00 44.59 605 THR A CA 1
ATOM 4982 C C . THR A 1 605 ? 89.183 15.027 -76.723 1.00 44.59 605 THR A C 1
ATOM 4984 O O . THR A 1 605 ? 90.325 15.041 -76.275 1.00 44.59 605 THR A O 1
ATOM 4987 N N . GLY A 1 606 ? 88.579 13.874 -77.043 1.00 45.00 606 GLY A N 1
ATOM 4988 C CA . GLY A 1 606 ? 89.188 12.548 -76.881 1.00 45.00 606 GLY A CA 1
ATOM 4989 C C . GLY A 1 606 ? 89.021 11.673 -78.127 1.00 45.00 606 GLY A C 1
ATOM 4990 O O . GLY A 1 606 ? 87.935 11.169 -78.383 1.00 45.00 606 GLY A O 1
ATOM 4991 N N . CYS A 1 607 ? 90.121 11.466 -78.859 1.00 38.12 607 CYS A N 1
ATOM 4992 C CA . CYS A 1 607 ? 90.300 10.510 -79.966 1.00 38.12 607 CYS A CA 1
ATOM 4993 C C . CYS A 1 607 ? 89.534 10.795 -81.281 1.00 38.12 607 CYS A C 1
ATOM 4995 O O . CYS A 1 607 ? 88.401 10.366 -81.501 1.00 38.12 607 CYS A O 1
ATOM 4997 N N . LEU A 1 608 ? 90.247 11.413 -82.234 1.00 37.34 608 LEU A N 1
ATOM 4998 C CA . LEU A 1 608 ? 89.810 11.682 -83.615 1.00 37.34 608 LEU A CA 1
ATOM 4999 C C . LEU A 1 608 ? 89.405 10.423 -84.416 1.00 37.34 608 LEU A C 1
ATOM 5001 O O . LEU A 1 608 ? 88.622 10.533 -85.358 1.00 37.34 608 LEU A O 1
ATOM 5005 N N . GLU A 1 609 ? 89.882 9.231 -84.044 1.00 39.59 609 GLU A N 1
ATOM 5006 C CA . GLU A 1 609 ? 89.577 7.987 -84.770 1.00 39.59 609 GLU A CA 1
ATOM 5007 C C . GLU A 1 609 ? 88.221 7.361 -84.387 1.00 39.59 609 GLU A C 1
ATOM 5009 O O . GLU A 1 609 ? 87.556 6.783 -85.247 1.00 39.59 609 GLU A O 1
ATOM 5014 N N . LEU A 1 610 ? 87.724 7.555 -83.156 1.00 38.22 610 LEU A N 1
ATOM 5015 C CA . LEU A 1 610 ? 86.397 7.051 -82.754 1.00 38.22 610 LEU A CA 1
ATOM 5016 C C . LEU A 1 610 ? 85.258 7.942 -83.288 1.00 38.22 610 LEU A C 1
ATOM 5018 O O . LEU A 1 610 ? 84.181 7.458 -83.653 1.00 38.22 610 LEU A O 1
ATOM 5022 N N . ALA A 1 611 ? 85.519 9.249 -83.401 1.00 38.03 611 ALA A N 1
ATOM 5023 C CA . ALA A 1 611 ? 84.564 10.242 -83.891 1.00 38.03 611 ALA A CA 1
ATOM 5024 C C . ALA A 1 611 ? 84.161 10.018 -85.363 1.00 38.03 611 ALA A C 1
ATOM 5026 O O . ALA A 1 611 ? 83.037 10.345 -85.751 1.00 38.03 611 ALA A O 1
ATOM 5027 N N . HIS A 1 612 ? 85.034 9.418 -86.181 1.00 38.62 612 HIS A N 1
ATOM 5028 C CA . HIS A 1 612 ? 84.723 9.103 -87.577 1.00 38.62 612 HIS A CA 1
ATOM 5029 C C . HIS A 1 612 ? 83.794 7.891 -87.742 1.00 38.62 612 HIS A C 1
ATOM 5031 O O . HIS A 1 612 ? 82.989 7.885 -88.675 1.00 38.62 612 HIS A O 1
ATOM 5037 N N . SER A 1 613 ? 83.833 6.920 -86.823 1.00 37.94 613 SER A N 1
ATOM 5038 C CA . SER A 1 613 ? 82.930 5.759 -86.843 1.00 37.94 613 SER A CA 1
ATOM 5039 C C . SER A 1 613 ? 81.543 6.099 -86.273 1.00 37.94 613 SER A C 1
ATOM 5041 O O . SER A 1 613 ? 80.514 5.715 -86.829 1.00 37.94 613 SER A O 1
ATOM 5043 N N . MET A 1 614 ? 81.480 6.933 -85.227 1.00 36.47 614 MET A N 1
ATOM 5044 C CA . MET A 1 614 ? 80.211 7.306 -84.583 1.00 36.47 614 MET A CA 1
ATOM 5045 C C . MET A 1 614 ? 79.369 8.325 -85.371 1.00 36.47 614 MET A C 1
ATOM 5047 O O . MET A 1 614 ? 78.158 8.407 -85.161 1.00 36.47 614 MET A O 1
ATOM 5051 N N . ARG A 1 615 ? 79.948 9.063 -86.331 1.00 36.34 615 ARG A N 1
ATOM 5052 C CA . ARG A 1 615 ? 79.239 10.123 -87.082 1.00 36.34 615 ARG A CA 1
ATOM 5053 C C . ARG A 1 615 ? 78.071 9.626 -87.950 1.00 36.34 615 ARG A C 1
ATOM 5055 O O . ARG A 1 615 ? 77.283 10.448 -88.403 1.00 36.34 615 ARG A O 1
ATOM 5062 N N . ARG A 1 616 ? 77.926 8.311 -88.172 1.00 36.31 616 ARG A N 1
ATOM 5063 C CA . ARG A 1 616 ? 76.789 7.718 -88.908 1.00 36.31 616 ARG A CA 1
ATOM 5064 C C . ARG A 1 616 ? 75.641 7.203 -88.029 1.00 36.31 616 ARG A C 1
ATOM 5066 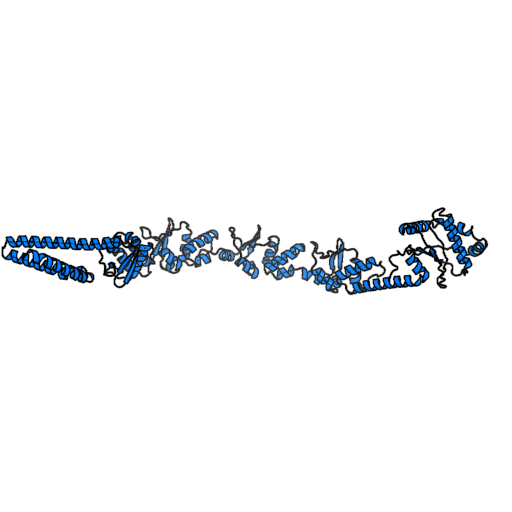O O . ARG A 1 616 ? 74.635 6.788 -88.586 1.00 36.31 616 ARG A O 1
ATOM 5073 N N . SER A 1 617 ? 75.740 7.261 -86.696 1.00 37.53 617 SER A N 1
ATOM 5074 C CA . SER A 1 617 ? 74.718 6.700 -85.787 1.00 37.53 617 SER A CA 1
ATOM 5075 C C . SER A 1 617 ? 74.240 7.672 -84.695 1.00 37.53 617 SER A C 1
ATOM 5077 O O . SER A 1 617 ? 73.790 7.244 -83.633 1.00 37.53 617 SER A O 1
ATOM 5079 N N . VAL A 1 618 ? 74.324 8.987 -84.925 1.00 36.50 618 VAL A N 1
ATOM 5080 C CA . VAL A 1 618 ? 73.853 10.006 -83.968 1.00 36.50 618 VAL A CA 1
ATOM 5081 C C . VAL A 1 618 ? 72.679 10.775 -84.559 1.00 36.50 618 VAL A C 1
ATOM 5083 O O . VAL A 1 618 ? 72.816 11.925 -84.957 1.00 36.50 618 VAL A O 1
ATOM 5086 N N . GLU A 1 619 ? 71.502 10.151 -84.579 1.00 34.53 619 GLU A N 1
ATOM 5087 C CA . GLU A 1 619 ? 70.244 10.910 -84.651 1.00 34.53 619 GLU A CA 1
ATOM 5088 C C . GLU A 1 619 ? 69.233 10.581 -83.538 1.00 34.53 619 GLU A C 1
ATOM 5090 O O . GLU A 1 619 ? 68.288 11.345 -83.366 1.00 34.53 619 GLU A O 1
ATOM 5095 N N . THR A 1 620 ? 69.431 9.568 -82.679 1.00 34.88 620 THR A N 1
ATOM 5096 C CA . THR A 1 620 ? 68.405 9.211 -81.663 1.00 34.88 620 THR A CA 1
ATOM 5097 C C . THR A 1 620 ? 68.911 8.660 -80.316 1.00 34.88 620 THR A C 1
ATOM 5099 O O . THR A 1 620 ? 68.180 7.953 -79.625 1.00 34.88 620 THR A O 1
ATOM 5102 N N . THR A 1 621 ? 70.113 9.016 -79.852 1.00 31.92 621 THR A N 1
ATOM 5103 C CA . THR A 1 621 ? 70.633 8.497 -78.566 1.00 31.92 621 THR A CA 1
ATOM 5104 C C . THR A 1 621 ? 70.262 9.391 -77.371 1.00 31.92 621 THR A C 1
ATOM 5106 O O . THR A 1 621 ? 70.639 10.562 -77.316 1.00 31.92 621 THR A O 1
ATOM 5109 N N . LYS A 1 622 ? 69.550 8.838 -76.376 1.00 33.78 622 LYS A N 1
ATOM 5110 C CA . LYS A 1 622 ? 69.331 9.435 -75.042 1.00 33.78 622 LYS A CA 1
ATOM 5111 C C . LYS A 1 622 ? 70.107 8.630 -73.998 1.00 33.78 622 LYS A C 1
ATOM 5113 O O . LYS A 1 622 ? 69.876 7.434 -73.861 1.00 33.78 622 LYS A O 1
ATOM 5118 N N . ILE A 1 623 ? 70.964 9.291 -73.220 1.00 32.66 623 ILE A N 1
ATOM 5119 C CA . ILE A 1 623 ? 71.580 8.699 -72.024 1.00 32.66 623 ILE A CA 1
ATOM 5120 C C . ILE A 1 623 ? 70.620 8.913 -70.852 1.00 32.66 623 ILE A C 1
ATOM 5122 O O . ILE A 1 623 ? 70.243 10.047 -70.564 1.00 32.66 623 ILE A O 1
ATOM 5126 N N . GLY A 1 624 ? 70.220 7.845 -70.168 1.00 34.25 624 GLY A N 1
ATOM 5127 C CA . GLY A 1 624 ? 69.446 7.928 -68.929 1.00 34.25 624 GLY A CA 1
ATOM 5128 C C . GLY A 1 624 ? 70.135 7.135 -67.826 1.00 34.25 624 GLY A C 1
ATOM 5129 O O . GLY A 1 624 ? 70.407 5.954 -68.019 1.00 34.25 624 GLY A O 1
ATOM 5130 N N . SER A 1 625 ? 70.397 7.760 -66.675 1.00 35.06 625 SER A N 1
ATOM 5131 C CA . SER A 1 625 ? 70.768 7.031 -65.459 1.00 35.06 625 SER A CA 1
ATOM 5132 C C . SER A 1 625 ? 69.520 6.349 -64.897 1.00 35.06 625 SER A C 1
ATOM 5134 O O . SER A 1 625 ? 68.475 6.992 -64.746 1.00 35.06 625 SER A O 1
ATOM 5136 N N . ARG A 1 626 ? 69.584 5.035 -64.648 1.00 35.53 626 ARG A N 1
ATOM 5137 C CA . ARG A 1 626 ? 68.400 4.265 -64.232 1.00 35.53 626 ARG A CA 1
ATOM 5138 C C . ARG A 1 626 ? 68.312 3.981 -62.737 1.00 35.53 626 ARG A C 1
ATOM 5140 O O . ARG A 1 626 ? 67.187 3.855 -62.266 1.00 35.53 626 ARG A O 1
ATOM 5147 N N . GLN A 1 627 ? 69.402 3.986 -61.967 1.00 38.53 627 GLN A N 1
ATOM 5148 C CA . GLN A 1 627 ? 69.292 3.780 -60.519 1.00 38.53 627 GLN A CA 1
ATOM 5149 C C . GLN A 1 627 ? 70.518 4.265 -59.741 1.00 38.53 627 GLN A C 1
ATOM 5151 O O . GLN A 1 627 ? 71.641 4.175 -60.224 1.00 38.53 627 GLN A O 1
ATOM 5156 N N . LEU A 1 628 ? 70.266 4.785 -58.537 1.00 35.53 628 LEU A N 1
ATOM 5157 C CA . LEU A 1 628 ? 71.255 5.024 -57.488 1.00 35.53 628 LEU A CA 1
ATOM 5158 C C . LEU A 1 628 ? 70.865 4.113 -56.325 1.00 35.53 628 LEU A C 1
ATOM 5160 O O . LEU A 1 628 ? 69.743 4.223 -55.827 1.00 35.53 628 LEU A O 1
ATOM 5164 N N . THR A 1 629 ? 71.763 3.233 -55.899 1.00 38.19 629 THR A N 1
ATOM 5165 C CA . THR A 1 629 ? 71.555 2.398 -54.712 1.00 38.19 629 THR A CA 1
ATOM 5166 C C . THR A 1 629 ? 72.618 2.763 -53.692 1.00 38.19 629 THR A C 1
ATOM 5168 O O . THR A 1 629 ? 73.809 2.663 -53.976 1.00 38.19 629 THR A O 1
ATOM 5171 N N . ILE A 1 630 ? 72.178 3.220 -52.521 1.00 39.09 630 ILE A N 1
ATOM 5172 C CA . ILE A 1 630 ? 73.049 3.536 -51.390 1.00 39.09 630 ILE A CA 1
ATOM 5173 C C . ILE A 1 630 ? 72.760 2.509 -50.310 1.00 39.09 630 ILE A C 1
ATOM 5175 O O . ILE A 1 630 ? 71.622 2.403 -49.858 1.00 39.09 630 ILE A O 1
ATOM 5179 N N . LEU A 1 631 ? 73.781 1.754 -49.917 1.00 38.34 631 LEU A N 1
ATOM 5180 C CA . LEU A 1 631 ? 73.682 0.786 -48.831 1.00 38.34 631 LEU A CA 1
ATOM 5181 C C . LEU A 1 631 ? 74.348 1.385 -47.583 1.00 38.34 631 LEU A C 1
ATOM 5183 O O . LEU A 1 631 ? 75.552 1.657 -47.620 1.00 38.34 631 LEU A O 1
ATOM 5187 N N . PRO A 1 632 ? 73.600 1.646 -46.496 1.00 36.34 632 PRO A N 1
ATOM 5188 C CA . PRO A 1 632 ? 74.199 2.044 -45.230 1.00 36.34 632 PRO A CA 1
ATOM 5189 C C . PRO A 1 632 ? 74.974 0.863 -44.625 1.00 36.34 632 PRO A C 1
ATOM 5191 O O . PRO A 1 632 ? 74.571 -0.292 -44.752 1.00 36.34 632 PRO A O 1
ATOM 5194 N N . SER A 1 633 ? 76.087 1.144 -43.942 1.00 37.09 633 SER A N 1
ATOM 5195 C CA . SER A 1 633 ? 77.013 0.120 -43.424 1.00 37.09 633 SER A CA 1
ATOM 5196 C C . SER A 1 633 ? 76.393 -0.870 -42.427 1.00 37.09 633 SER A C 1
ATOM 5198 O O . SER A 1 633 ? 76.957 -1.939 -42.205 1.00 37.09 633 SER A O 1
ATOM 5200 N N . ASN A 1 634 ? 75.221 -0.559 -41.865 1.00 36.47 634 ASN A N 1
ATOM 5201 C CA . ASN A 1 634 ? 74.546 -1.393 -40.869 1.00 36.47 634 ASN A CA 1
ATOM 5202 C C . ASN A 1 634 ? 73.738 -2.567 -41.461 1.00 36.47 634 ASN A C 1
ATOM 5204 O O . ASN A 1 634 ? 73.414 -3.483 -40.712 1.00 36.47 634 ASN A O 1
ATOM 5208 N N . ASP A 1 635 ? 73.462 -2.587 -42.771 1.00 39.38 635 ASP A N 1
ATOM 5209 C CA . ASP A 1 635 ? 72.613 -3.611 -43.418 1.00 39.38 635 ASP A CA 1
ATOM 5210 C C . ASP A 1 635 ? 73.408 -4.777 -44.049 1.00 39.38 635 ASP A C 1
ATOM 5212 O O . ASP A 1 635 ? 72.874 -5.547 -44.844 1.00 39.38 635 ASP A O 1
ATOM 5216 N N . LEU A 1 636 ? 74.700 -4.920 -43.729 1.00 38.38 636 LEU A N 1
ATOM 5217 C CA . LEU A 1 636 ? 75.591 -5.931 -44.332 1.00 38.38 636 LEU A CA 1
ATOM 5218 C C . LEU A 1 636 ? 76.010 -7.072 -43.389 1.00 38.38 636 LEU A C 1
ATOM 5220 O O . LEU A 1 636 ? 76.816 -7.913 -43.788 1.00 38.38 636 LEU A O 1
ATOM 5224 N N . ASN A 1 637 ? 75.468 -7.118 -42.168 1.00 31.52 637 ASN A N 1
ATOM 5225 C CA . ASN A 1 637 ? 75.736 -8.195 -41.204 1.00 31.52 637 ASN A CA 1
ATOM 5226 C C . ASN A 1 637 ? 74.705 -9.345 -41.213 1.00 31.52 637 ASN A C 1
ATOM 5228 O O . ASN A 1 637 ? 74.859 -10.252 -40.398 1.00 31.52 637 ASN A O 1
ATOM 5232 N N . ASP A 1 638 ? 73.744 -9.360 -42.147 1.00 29.28 638 ASP A N 1
ATOM 5233 C CA . ASP A 1 638 ? 72.843 -10.501 -42.415 1.00 29.28 638 ASP A CA 1
ATOM 5234 C C . ASP A 1 638 ? 72.958 -11.029 -43.861 1.00 29.28 638 ASP A C 1
ATOM 5236 O O . ASP A 1 638 ? 72.915 -10.221 -44.821 1.00 29.28 638 ASP A O 1
#

Mean predicted aligned error: 20.18 Å

Sequence (638 aa):
MIWKLDKKAVKFGKFIFDNVSKFFWDVPRNLVLFIFVWPLFLIAFLQLLYNFINGNNFSFTLAICQFVLLIVLFTQFKYQLISNTEQYLSNVKIIKIKVGKEKFEEKAVTCKKYATFFEILKNSAIDRDGYVLLQRDSTHFEKILQYLKNCNVKFPYDVKTLKNISQEAIFFGLPELAQKCNIKNSIAASKNWKIKVGDQYFELKLEDIRAHEGFYNFLINCKIDENGNICIPLEETDFSKIKEYIETGDLDPKTDLETRKRISVEAQSYGLTELVEICDARKYLLSLPEINIKMADAIFPAKVDVCKKFETFYNKLKSCKIDDENCFVLHRDATNFEKIINYMETGVFEQNNHFITMDRVATEARYYGLWDLYKLCNVREYLLTDCEHINVKVGNTKYKLDSTICKKNNTFYENLKNCHRTSDGCFVVQRDEKHFDKIWNYMKSGEISLNTDVDTMREISYEAKHYGLTDLVHKCENYLKQQDRTAAAFSRSIFNKAEKQFVIATGAPIVFLEFGFLGVKDLELNDEGLKQIAKGFIDFMKVRNNKAFDDYFLITDFTIPVDKNDHKIGLSFYFNGISVADAVDIYNSTKRTQSRETLTQLISTGCLELAHSMRRSVETTKIGSRQLTILPSNDLND

Nearest PDB structures (foldseek):
  4uij-assembly4_D  TM=9.283E-01  e=9.259E-05  Homo sapiens
  5fta-assembly1_D  TM=9.122E-01  e=1.203E-04  Homo sapiens
  6ocr-assembly2_F  TM=8.372E-01  e=3.260E-04  Homo sapiens
  6ocp-assembly1_I  TM=8.244E-01  e=1.343E-03  Homo sapiens
  8pnr-assembly1_C  TM=8.221E-01  e=4.257E-03  Homo sapiens

Solvent-accessible surface area (backbone atoms only — not comparable to full-atom values): 36520 Å² total; per-residue (Å²): 115,76,80,67,50,48,64,55,50,52,50,48,51,47,51,47,51,60,52,51,54,64,60,52,59,81,46,58,72,68,55,49,45,55,67,60,47,43,53,53,52,49,50,52,48,52,52,33,53,54,29,55,76,68,68,40,68,77,55,33,58,53,36,50,53,52,52,52,51,51,52,52,52,49,53,50,51,55,50,52,54,40,50,53,41,41,56,48,62,70,73,40,69,59,45,37,37,25,29,60,91,46,78,48,76,44,50,31,68,50,47,59,74,39,61,56,41,36,48,55,55,36,74,36,53,61,46,90,88,57,29,33,48,40,99,43,79,43,93,51,46,64,52,54,52,37,30,57,72,69,76,52,61,92,74,69,91,47,58,68,58,26,53,50,46,19,52,51,23,50,75,44,58,33,59,69,58,18,48,54,25,51,51,51,38,53,54,73,69,37,64,60,46,49,36,31,47,63,95,45,80,47,79,45,46,46,69,42,42,59,75,38,60,41,37,40,58,42,58,72,70,40,53,63,50,98,86,71,32,37,36,50,96,50,81,76,80,57,54,70,56,54,48,46,21,51,72,68,77,48,68,70,85,85,62,50,69,69,60,28,48,53,41,24,57,53,28,53,77,33,44,32,62,68,56,29,59,66,30,32,63,64,63,48,48,70,67,38,71,57,40,42,37,26,20,78,94,44,78,41,81,42,47,40,73,52,42,60,76,39,58,59,40,37,53,48,62,75,69,43,55,67,51,97,86,68,22,43,44,45,100,48,78,48,92,52,43,64,62,53,52,50,23,64,74,69,73,53,79,84,76,92,59,49,49,68,55,31,52,52,42,17,51,49,23,55,74,42,59,38,58,69,57,19,60,74,28,42,54,82,66,54,57,72,70,73,39,73,57,42,48,35,27,30,53,93,47,79,43,83,38,54,28,68,56,41,59,73,36,57,58,44,39,57,52,53,73,72,38,56,66,44,70,86,59,28,34,43,43,100,44,78,46,91,52,46,67,57,55,50,46,24,66,72,72,77,52,73,84,76,93,59,59,71,66,60,44,51,53,46,27,55,53,26,55,75,48,59,35,61,72,55,27,52,52,35,54,51,52,52,53,51,50,55,50,50,54,54,53,54,64,64,72,74,58,53,78,65,57,53,52,49,42,70,72,65,56,50,50,48,45,49,46,50,47,54,68,63,85,69,91,83,75,87,68,52,74,66,55,50,50,49,52,53,48,53,50,52,53,50,51,43,68,72,38,82,61,70,45,76,78,34,50,63,87,84,76,88,70,79,73,77,55,87,88,71,66,48,49,60,48,74,48,49,51,61,94,70,54,73,67,58,56,50,50,55,52,54,57,59,69,71,67,79,56,80,69,59,59,57,58,58,52,73,74,57,56,81,73,59,49,67,68,50,71,82,72,76,87,80,78,63,90,59,85,81,64,80,57,78,54,63,63,82,74,72,87,117

pLDDT: mean 74.85, std 19.46, range [29.28, 96.62]

Foldseek 3Di:
DVVVVVVVVVVVVVVCVVVVVVVPQPDPPVVCCVPPVVVVLVVLVVQLVVCVVVVPVVSNVVSVVVNVVSVVVVVVVLVVQLVVQCVLLVPDQKAWADEDNDIDIDGSVLQVVQPLLVVLQSNARAHPVRYGYDDHDPPCVVQVRVCSPPVDGPDDLDLVRLCVNLVVCVVSVNNVSNVLSVLSSVVSVDQWAWADEPNDIDIAGPVLCVVQVLLVVLQNPADADPVSHGYDPDNDPPVVQVRVCSVPVDGPLPDDLVSLVVQLVVCVSSNVVVSVVVSPLLVSQLVDQWAWADEPHDIDIAGSVLQVVQVLLNVLQVVADQDPVRHGYDDDDPPLVVQVRCCSVPVDHDPPAFLVSLVVQLVVCVNSVVVVSVVVSVCLPPCLPPDQWAWAAEPNDIDTAGSVLCVVQVQLVVVQSPADADRNGHGYDDHDPPCVVQVRVCSVPVDGDLPDDLVVLVVNLVVCVVSVVVSSVVVSVVSNVVVVVVVVVVVVPPDDPVRLVVCLVPQFKKKKFKWAFPDCPPDPDDPVNVVLVVVLVLVLVCVVPVPVSVVWWDPDDDDFPDPVPRRMGMDITTGPPDDPVVVVVVVVVVQPPDDPVSVVVSLVPPDPPVNVVCVVPPDDGDTDRDDIDIDRSVVSPD

Radius of gyration: 64.87 Å; Cα contacts (8 Å, |Δi|>4): 677; chains: 1; bounding box: 130×42×190 Å